Protein AF-R1EGN2-F1 (afdb_monomer_lite)

Structure (mmCIF, N/CA/C/O backbone):
data_AF-R1EGN2-F1
#
_entry.id   AF-R1EGN2-F1
#
loop_
_atom_site.group_PDB
_atom_site.id
_atom_site.type_symbol
_atom_site.label_atom_id
_atom_site.label_alt_id
_atom_site.label_comp_id
_atom_site.label_asym_id
_atom_site.label_entity_id
_atom_site.label_seq_id
_atom_site.pdbx_PDB_ins_code
_atom_site.Cartn_x
_atom_site.Cartn_y
_atom_site.Cartn_z
_atom_site.occupancy
_atom_site.B_iso_or_equiv
_atom_site.auth_seq_id
_atom_site.auth_comp_id
_atom_site.auth_asym_id
_atom_site.auth_atom_id
_atom_site.pdbx_PDB_model_num
ATOM 1 N N . MET A 1 1 ? 0.437 16.072 -39.873 1.00 41.16 1 MET A N 1
ATOM 2 C CA . MET A 1 1 ? -0.118 17.384 -39.465 1.00 41.16 1 MET A CA 1
ATOM 3 C C . MET A 1 1 ? -1.620 17.304 -39.185 1.00 41.16 1 MET A C 1
ATOM 5 O O . MET A 1 1 ? -2.004 17.558 -38.054 1.00 41.16 1 MET A O 1
ATOM 9 N N . PHE A 1 2 ? -2.453 16.853 -40.133 1.00 46.19 2 PHE A N 1
ATOM 10 C CA . PHE A 1 2 ? -3.903 16.683 -39.915 1.00 46.19 2 PHE A CA 1
ATOM 11 C C . PHE A 1 2 ? -4.280 15.684 -38.804 1.00 46.19 2 PHE A C 1
ATOM 13 O O . PHE A 1 2 ? -5.210 15.949 -38.052 1.00 46.19 2 PHE A O 1
ATOM 20 N N . GLY A 1 3 ? -3.528 14.589 -38.634 1.00 40.81 3 GLY A N 1
ATOM 21 C CA . GLY A 1 3 ? -3.790 13.611 -37.564 1.00 40.81 3 GLY A CA 1
ATOM 22 C C . GLY A 1 3 ? -3.642 14.179 -36.146 1.00 40.81 3 GLY A C 1
ATOM 23 O O . GLY A 1 3 ? -4.494 13.939 -35.303 1.00 40.81 3 GLY A O 1
ATOM 24 N N . ALA A 1 4 ? -2.618 15.003 -35.894 1.00 39.97 4 ALA A N 1
ATOM 25 C CA . ALA A 1 4 ? -2.410 15.615 -34.578 1.00 39.97 4 ALA A CA 1
ATOM 26 C C . ALA A 1 4 ? -3.520 16.621 -34.224 1.00 39.97 4 ALA A C 1
ATOM 28 O O . ALA A 1 4 ? -3.998 16.644 -33.095 1.00 39.97 4 ALA A O 1
ATOM 29 N N . LEU A 1 5 ? -3.973 17.411 -35.205 1.00 42.72 5 LEU A N 1
ATOM 30 C CA . LEU A 1 5 ? -5.090 18.343 -35.029 1.00 42.72 5 LEU A CA 1
ATOM 31 C C . LEU A 1 5 ? -6.409 17.603 -34.773 1.00 42.72 5 LEU A C 1
ATOM 33 O O . LEU A 1 5 ? -7.166 18.009 -33.897 1.00 42.72 5 LEU A O 1
ATOM 37 N N . ALA A 1 6 ? -6.659 16.494 -35.477 1.00 46.44 6 ALA A N 1
ATOM 38 C CA . ALA A 1 6 ? -7.834 15.658 -35.239 1.00 46.44 6 ALA A CA 1
ATOM 39 C C . ALA A 1 6 ? -7.840 15.072 -33.818 1.00 46.44 6 ALA A C 1
ATOM 41 O O . ALA A 1 6 ? -8.864 15.133 -33.147 1.00 46.44 6 ALA A O 1
ATOM 42 N N . CYS A 1 7 ? -6.697 14.580 -33.325 1.00 46.28 7 CYS A N 1
ATOM 43 C CA . CYS A 1 7 ? -6.584 14.082 -31.953 1.00 46.28 7 CYS A CA 1
ATOM 44 C C . CYS A 1 7 ? -6.890 15.167 -30.911 1.00 46.28 7 CYS A C 1
ATOM 46 O O . CYS A 1 7 ? -7.639 14.905 -29.976 1.00 46.28 7 CYS A O 1
ATOM 48 N N . ILE A 1 8 ? -6.371 16.389 -31.083 1.00 54.53 8 ILE A N 1
ATOM 49 C CA . ILE A 1 8 ? -6.634 17.506 -30.158 1.00 54.53 8 ILE A CA 1
ATOM 50 C C . ILE A 1 8 ? -8.122 17.880 -30.161 1.00 54.53 8 ILE A C 1
ATOM 52 O O . ILE A 1 8 ? -8.713 18.054 -29.101 1.00 54.53 8 ILE A O 1
ATOM 56 N N . VAL A 1 9 ? -8.752 17.942 -31.338 1.00 57.53 9 VAL A N 1
ATOM 57 C CA . VAL A 1 9 ? -10.191 18.229 -31.454 1.00 57.53 9 VAL A CA 1
ATOM 58 C C . VAL A 1 9 ? -11.038 17.122 -30.821 1.00 57.53 9 VAL A C 1
ATOM 60 O O . VAL A 1 9 ? -12.047 17.419 -30.189 1.00 57.53 9 VAL A O 1
ATOM 63 N N . ILE A 1 10 ? -10.629 15.855 -30.941 1.00 54.25 10 ILE A N 1
ATOM 64 C CA . ILE A 1 10 ? -11.303 14.730 -30.278 1.00 54.25 10 ILE A CA 1
ATOM 65 C C . ILE A 1 10 ? -11.163 14.833 -28.753 1.00 54.25 10 ILE A C 1
ATOM 67 O O . ILE A 1 10 ? -12.139 14.598 -28.048 1.00 54.25 10 ILE A O 1
ATOM 71 N N . VAL A 1 11 ? -9.990 15.209 -28.235 1.00 54.53 11 VAL A N 1
ATOM 72 C CA . VAL A 1 11 ? -9.782 15.409 -26.790 1.00 54.53 11 VAL A CA 1
ATOM 73 C C . VAL A 1 11 ? -10.653 16.552 -26.262 1.00 54.53 11 VAL A C 1
ATOM 75 O O . VAL A 1 11 ? -11.371 16.345 -25.288 1.00 54.53 11 VAL A O 1
ATOM 78 N N . GLU A 1 12 ? -10.665 17.705 -26.938 1.00 60.69 12 GLU A N 1
ATOM 79 C CA . GLU A 1 12 ? -11.536 18.844 -26.601 1.00 60.69 12 GLU A CA 1
ATOM 80 C C . GLU A 1 12 ? -13.020 18.443 -26.640 1.00 60.69 12 GLU A C 1
ATOM 82 O O . GLU A 1 12 ? -13.797 18.792 -25.753 1.00 60.69 12 GLU A O 1
ATOM 87 N N . LEU A 1 13 ? -13.429 17.666 -27.648 1.00 57.88 13 LEU A N 1
ATOM 88 C CA . LEU A 1 13 ? -14.799 17.172 -27.769 1.00 57.88 13 LEU A CA 1
ATOM 89 C C . LEU A 1 13 ? -15.173 16.247 -26.600 1.00 57.88 13 LEU A C 1
ATOM 91 O O . LEU A 1 13 ? -16.232 16.419 -25.997 1.00 57.88 13 LEU A O 1
ATOM 95 N N . CYS A 1 14 ? -14.314 15.281 -26.267 1.00 50.00 14 CYS A N 1
ATOM 96 C CA . CYS A 1 14 ? -14.534 14.341 -25.168 1.00 50.00 14 CYS A CA 1
ATOM 97 C C . CYS A 1 14 ? -14.580 15.045 -23.805 1.00 50.00 14 CYS A C 1
ATOM 99 O O . CYS A 1 14 ? -15.467 14.751 -23.002 1.00 50.00 14 CYS A O 1
ATOM 101 N N . GLU A 1 15 ? -13.661 15.983 -23.556 1.00 67.12 15 GLU A N 1
ATOM 102 C CA . GLU A 1 15 ? -13.634 16.801 -22.338 1.00 67.12 15 GLU A CA 1
ATOM 103 C C . GLU A 1 15 ? -14.941 17.585 -22.190 1.00 67.12 15 GLU A C 1
ATOM 105 O O . GLU A 1 15 ? -15.620 17.449 -21.170 1.00 67.12 15 GLU A O 1
ATOM 110 N N . ARG A 1 16 ? -15.372 18.292 -23.245 1.00 62.66 16 ARG A N 1
ATOM 111 C CA . ARG A 1 16 ? -16.599 19.094 -23.202 1.00 62.66 16 ARG A CA 1
ATOM 112 C C . ARG A 1 16 ? -17.847 18.257 -23.012 1.00 62.66 16 ARG A C 1
ATOM 114 O O . ARG A 1 16 ? -18.757 18.688 -22.304 1.00 62.66 16 ARG A O 1
ATOM 121 N N . ILE A 1 17 ? -17.927 17.083 -23.635 1.00 55.84 17 ILE A N 1
ATOM 122 C CA . ILE A 1 17 ? -19.050 16.164 -23.417 1.00 55.84 17 ILE A CA 1
ATOM 123 C C . ILE A 1 17 ? -19.070 15.716 -21.952 1.00 55.84 17 ILE A C 1
ATOM 125 O O . ILE A 1 17 ? -20.119 15.791 -21.309 1.00 55.84 17 ILE A O 1
ATOM 129 N N . GLY A 1 18 ? -17.923 15.304 -21.404 1.00 51.03 18 GLY A N 1
ATOM 130 C CA . GLY A 1 18 ? -17.804 14.852 -20.018 1.00 51.03 18 GLY A CA 1
ATOM 131 C C . GLY A 1 18 ? -18.163 15.939 -19.003 1.00 51.03 18 GLY A C 1
ATOM 132 O O . GLY A 1 18 ? -19.029 15.725 -18.151 1.00 51.03 18 GLY A O 1
ATOM 133 N N . LEU A 1 19 ? -17.556 17.121 -19.123 1.00 57.81 19 LEU A N 1
ATOM 134 C CA . LEU A 1 19 ? -17.756 18.227 -18.189 1.00 57.81 19 LEU A CA 1
ATOM 135 C C . LEU A 1 19 ? -19.190 18.768 -18.243 1.00 57.81 19 LEU A C 1
ATOM 137 O O . LEU A 1 19 ? -19.812 18.934 -17.196 1.00 57.81 19 LEU A O 1
ATOM 141 N N . ASN A 1 20 ? -19.765 18.969 -19.433 1.00 64.69 20 ASN A N 1
ATOM 142 C CA . ASN A 1 20 ? -21.143 19.463 -19.547 1.00 64.69 20 ASN A CA 1
ATOM 143 C C . ASN A 1 20 ? -22.175 18.436 -19.069 1.00 64.69 20 ASN A C 1
ATOM 145 O O . ASN A 1 20 ? -23.178 18.814 -18.457 1.00 64.69 20 ASN A O 1
ATOM 149 N N . THR A 1 21 ? -21.932 17.142 -19.293 1.00 57.53 21 THR A N 1
ATOM 150 C CA . THR A 1 21 ? -22.788 16.082 -18.742 1.00 57.53 21 THR A CA 1
ATOM 151 C C . THR A 1 21 ? -22.745 16.121 -17.217 1.00 57.53 21 THR A C 1
ATOM 153 O O . THR A 1 21 ? -23.788 16.213 -16.581 1.00 57.53 21 THR A O 1
ATOM 156 N N . LEU A 1 22 ? -21.550 16.167 -16.622 1.00 50.88 22 LEU A N 1
ATOM 157 C CA . LEU A 1 22 ? -21.392 16.210 -15.169 1.00 50.88 22 LEU A CA 1
ATOM 158 C C . LEU A 1 22 ? -22.048 17.458 -14.552 1.00 50.88 22 LEU A C 1
ATOM 160 O O . LEU A 1 22 ? -22.833 17.348 -13.612 1.00 50.88 22 LEU A O 1
ATOM 164 N N . VAL A 1 23 ? -21.777 18.642 -15.106 1.00 66.44 23 VAL A N 1
ATOM 165 C CA . VAL A 1 23 ? -22.330 19.925 -14.641 1.00 66.44 23 VAL A CA 1
ATOM 166 C C . VAL A 1 23 ? -23.860 19.934 -14.736 1.00 66.44 23 VAL A C 1
ATOM 168 O O . VAL A 1 23 ? -24.522 20.397 -13.804 1.00 66.44 23 VAL A O 1
ATOM 171 N N . SER A 1 24 ? -24.434 19.381 -15.811 1.00 56.91 24 SER A N 1
ATOM 172 C CA . SER A 1 24 ? -25.889 19.348 -16.015 1.00 56.91 24 SER A CA 1
ATOM 173 C C . SER A 1 24 ? -26.615 18.330 -15.130 1.00 56.91 24 SER A C 1
ATOM 175 O O . SER A 1 24 ? -27.724 18.610 -14.674 1.00 56.91 24 SER A O 1
ATOM 177 N N . THR A 1 25 ? -26.004 17.183 -14.816 1.00 59.66 25 THR A N 1
ATOM 178 C CA . THR A 1 25 ? -26.656 16.133 -14.013 1.00 59.66 25 THR A CA 1
ATOM 179 C C . THR A 1 25 ? -26.384 16.239 -12.511 1.00 59.66 25 THR A C 1
ATOM 181 O O . THR A 1 25 ? -27.196 15.773 -11.711 1.00 59.66 25 THR A O 1
ATOM 184 N N . MET A 1 26 ? -25.276 16.862 -12.094 1.00 54.59 26 MET A N 1
ATOM 185 C CA . MET A 1 26 ? -24.810 16.874 -10.698 1.00 54.59 26 MET A CA 1
ATOM 186 C C . MET A 1 26 ? -25.844 17.430 -9.713 1.00 54.59 26 MET A C 1
ATOM 188 O O . MET A 1 26 ? -26.051 16.855 -8.648 1.00 54.59 26 MET A O 1
ATOM 192 N N . LYS A 1 27 ? -26.530 18.524 -10.059 1.00 60.81 27 LYS A N 1
ATOM 193 C CA . LYS A 1 27 ? -27.523 19.132 -9.162 1.00 60.81 27 LYS A CA 1
ATOM 194 C C . LYS A 1 27 ? -28.730 18.216 -8.938 1.00 60.81 27 LYS A C 1
ATOM 196 O O . LYS A 1 27 ? -29.158 18.047 -7.801 1.00 60.81 27 LYS A O 1
ATOM 201 N N . SER A 1 28 ? -29.247 17.609 -10.008 1.00 54.91 28 SER A N 1
ATOM 202 C CA . SER A 1 28 ? -30.360 16.654 -9.929 1.00 54.91 28 SER A CA 1
ATOM 203 C C . SER A 1 28 ? -29.968 15.410 -9.130 1.00 54.91 28 SER A C 1
ATOM 205 O O . SER A 1 28 ? -30.743 14.931 -8.304 1.00 54.91 28 SER A O 1
ATOM 207 N N . TRP A 1 29 ? -28.736 14.931 -9.310 1.00 66.94 29 TRP A N 1
ATOM 208 C CA . TRP A 1 29 ? -28.211 13.818 -8.532 1.00 66.94 29 TRP A CA 1
ATOM 209 C C . TRP A 1 29 ? -28.114 14.148 -7.033 1.00 66.94 29 TRP A C 1
ATOM 211 O O . TRP A 1 29 ? -28.594 13.365 -6.218 1.00 66.94 29 TRP A O 1
ATOM 221 N N . LEU A 1 30 ? -27.584 15.320 -6.660 1.00 47.91 30 LEU A N 1
ATOM 222 C CA . LEU A 1 30 ? -27.488 15.759 -5.258 1.00 47.91 30 LEU A CA 1
ATOM 223 C C . LEU A 1 30 ? -28.866 15.874 -4.589 1.00 47.91 30 LEU A C 1
ATOM 225 O O . LEU A 1 30 ? -29.042 15.446 -3.450 1.00 47.91 30 LEU A O 1
ATOM 229 N N . GLN A 1 31 ? -29.866 16.375 -5.314 1.00 58.03 31 GLN A N 1
ATOM 230 C CA . GLN A 1 31 ? -31.244 16.447 -4.823 1.00 58.03 31 GLN A CA 1
ATOM 231 C C . 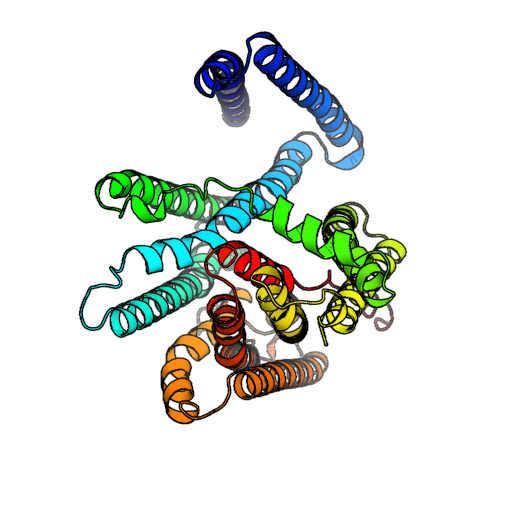GLN A 1 31 ? -31.843 15.058 -4.566 1.00 58.03 31 GLN A C 1
ATOM 233 O O . GLN A 1 31 ? -32.500 14.857 -3.547 1.00 58.03 31 GLN A O 1
ATOM 238 N N . ASN A 1 32 ? -31.557 14.076 -5.428 1.00 58.94 32 ASN A N 1
ATOM 239 C CA . ASN A 1 32 ? -31.974 12.685 -5.216 1.00 58.94 32 ASN A CA 1
ATOM 240 C C . ASN A 1 32 ? -31.298 12.033 -3.997 1.00 58.94 32 ASN A C 1
ATOM 242 O O . ASN A 1 32 ? -31.839 11.082 -3.443 1.00 58.94 32 ASN A O 1
ATOM 246 N N . GLN A 1 33 ? -30.144 12.546 -3.560 1.00 57.06 33 GLN A N 1
ATOM 247 C CA . GLN A 1 33 ? -29.464 12.123 -2.329 1.00 57.06 33 GLN A CA 1
ATOM 248 C C . GLN A 1 33 ? -29.972 12.860 -1.073 1.00 57.06 33 GLN A C 1
ATOM 250 O O . GLN A 1 33 ? -29.406 12.702 0.005 1.00 57.06 33 GLN A O 1
ATOM 255 N N . GLY A 1 34 ? -31.033 13.667 -1.192 1.00 61.12 34 GLY A N 1
ATOM 256 C CA . GLY A 1 34 ? -31.657 14.366 -0.067 1.00 61.12 34 GLY A CA 1
ATOM 257 C C . GLY A 1 34 ? -31.062 15.740 0.258 1.00 61.12 34 GLY A C 1
ATOM 258 O O . GLY A 1 34 ? -31.410 16.312 1.290 1.00 61.12 34 GLY A O 1
ATOM 259 N N . PHE A 1 35 ? -30.194 16.299 -0.596 1.00 60.41 35 PHE A N 1
ATOM 260 C CA . PHE A 1 35 ? -29.680 17.661 -0.409 1.00 60.41 35 PHE A CA 1
ATOM 261 C C . PHE A 1 35 ? -30.748 18.711 -0.730 1.00 60.41 35 PHE A C 1
ATOM 263 O O . PHE A 1 35 ? -31.523 18.575 -1.681 1.00 60.41 35 PHE A O 1
ATOM 270 N N . SER A 1 36 ? -30.743 19.821 0.017 1.00 65.94 36 SER A N 1
ATOM 271 C CA . SER A 1 36 ? -31.604 20.960 -0.298 1.00 65.94 36 SER A CA 1
ATOM 272 C C . SER A 1 36 ? -31.203 21.599 -1.637 1.00 65.94 36 SER A C 1
ATOM 274 O O . SER A 1 36 ? -30.075 21.457 -2.125 1.00 65.94 36 SER A O 1
ATOM 276 N N . ASN A 1 37 ? -32.126 22.336 -2.262 1.00 62.56 37 ASN A N 1
ATOM 277 C CA . ASN A 1 37 ? -31.841 23.043 -3.517 1.00 62.56 37 ASN A CA 1
ATOM 278 C C . ASN A 1 37 ? -30.737 24.108 -3.336 1.00 62.56 37 ASN A C 1
ATOM 280 O O . ASN A 1 37 ? -29.922 24.310 -4.240 1.00 62.56 37 ASN A O 1
ATOM 284 N N . ALA A 1 38 ? -30.678 24.742 -2.161 1.00 59.38 38 ALA A N 1
ATOM 285 C CA . ALA A 1 38 ? -29.635 25.703 -1.816 1.00 59.38 38 ALA A CA 1
ATOM 286 C C . ALA A 1 38 ? -28.261 25.018 -1.714 1.00 59.38 38 ALA A C 1
ATOM 288 O O . ALA A 1 38 ? -27.330 25.434 -2.398 1.00 59.38 38 ALA A O 1
ATOM 289 N N . ASP A 1 39 ? -28.158 23.910 -0.973 1.00 55.28 39 ASP A N 1
ATOM 290 C CA . ASP A 1 39 ? -26.891 23.183 -0.788 1.00 55.28 39 ASP A CA 1
ATOM 291 C C . ASP A 1 39 ? -26.378 22.585 -2.101 1.00 55.28 39 ASP A C 1
ATOM 293 O O . ASP A 1 39 ? -25.201 22.715 -2.436 1.00 55.28 39 ASP A O 1
ATOM 297 N N . SER A 1 40 ? -27.276 22.004 -2.903 1.00 53.16 40 SER A N 1
ATOM 298 C CA . SER A 1 40 ? -26.934 21.447 -4.220 1.00 53.16 40 SER A CA 1
ATOM 299 C C . SER A 1 40 ? -26.413 22.520 -5.182 1.00 53.16 40 SER A C 1
ATOM 301 O O . SER A 1 40 ? -25.532 22.259 -6.000 1.00 53.16 40 SER A O 1
ATOM 303 N N . SER A 1 41 ? -26.948 23.743 -5.082 1.00 64.88 41 SER A N 1
ATOM 304 C CA . SER A 1 41 ? -26.482 24.885 -5.878 1.00 64.88 41 SER A CA 1
ATOM 305 C C . SER A 1 41 ? -25.116 25.380 -5.402 1.00 64.88 41 SER A C 1
ATOM 307 O O . SER A 1 41 ? -24.257 25.658 -6.234 1.00 64.88 41 SER A O 1
ATOM 309 N N . SER A 1 42 ? -24.885 25.425 -4.089 1.00 63.00 42 SER A N 1
ATOM 310 C CA . SER A 1 42 ? -23.591 25.793 -3.504 1.00 63.00 42 SER A CA 1
ATOM 311 C C . SER A 1 42 ? -22.487 24.811 -3.898 1.00 63.00 42 SER A C 1
ATOM 313 O O . SER A 1 42 ? -21.423 25.234 -4.342 1.00 63.00 42 SER A O 1
ATOM 315 N N . VAL A 1 43 ? -22.742 23.498 -3.826 1.00 55.03 43 VAL A N 1
ATOM 316 C CA . VAL A 1 43 ? -21.785 22.463 -4.265 1.00 55.03 43 VAL A CA 1
ATOM 317 C C . VAL A 1 43 ? -21.473 22.603 -5.756 1.00 55.03 43 VAL A C 1
ATOM 319 O O . VAL A 1 43 ? -20.310 22.550 -6.151 1.00 55.03 43 VAL A O 1
ATOM 322 N N . HIS A 1 44 ? -22.491 22.859 -6.581 1.00 59.28 44 HIS A N 1
ATOM 323 C CA . HIS A 1 44 ? -22.303 23.099 -8.010 1.00 59.28 44 HIS A CA 1
ATOM 324 C C . HIS A 1 44 ? -21.455 24.347 -8.300 1.00 59.28 44 HIS A C 1
ATOM 326 O O . HIS A 1 44 ? -20.580 24.316 -9.168 1.00 59.28 44 HIS A O 1
ATOM 332 N N . GLN A 1 45 ? -21.673 25.436 -7.560 1.00 66.50 45 GLN A N 1
ATOM 333 C CA . GLN A 1 45 ? -20.888 26.665 -7.691 1.00 66.50 45 GLN A CA 1
ATOM 334 C C . GLN A 1 45 ? -19.443 26.482 -7.223 1.00 66.50 45 GLN A C 1
ATOM 336 O O . GLN A 1 45 ? -18.534 26.959 -7.896 1.00 66.50 45 GLN A O 1
ATOM 341 N N . ILE A 1 46 ? -19.215 25.757 -6.124 1.00 66.88 46 ILE A N 1
ATOM 342 C CA . ILE A 1 46 ? -17.867 25.436 -5.634 1.00 66.88 46 ILE A CA 1
ATOM 343 C C . ILE A 1 46 ? -17.119 24.578 -6.653 1.00 66.88 46 ILE A C 1
ATOM 345 O O . ILE A 1 46 ? -15.971 24.881 -6.967 1.00 66.88 46 ILE A O 1
ATOM 349 N N . PHE A 1 47 ? -17.767 23.545 -7.202 1.00 62.59 47 PHE A N 1
ATOM 350 C CA . PHE A 1 47 ? -17.187 22.713 -8.256 1.00 62.59 47 PHE A CA 1
ATOM 351 C C . PHE A 1 47 ? -16.781 23.564 -9.464 1.00 62.59 47 PHE A C 1
ATOM 353 O O . PHE A 1 47 ? -15.634 23.520 -9.893 1.00 62.59 47 PHE A O 1
ATOM 360 N N . THR A 1 48 ? -17.693 24.409 -9.945 1.00 69.50 48 THR A N 1
ATOM 361 C CA . THR A 1 48 ? -17.452 25.294 -11.092 1.00 69.50 48 THR A CA 1
ATOM 362 C C . THR A 1 48 ? -16.304 26.272 -10.824 1.00 69.50 48 THR A C 1
ATOM 364 O O . THR A 1 48 ? -15.404 26.418 -11.652 1.00 69.50 48 THR A O 1
ATOM 367 N N . LEU A 1 49 ? -16.292 26.909 -9.649 1.00 69.25 49 LEU A N 1
ATOM 368 C CA . LEU A 1 49 ? -15.230 27.821 -9.229 1.00 69.25 49 LEU A CA 1
ATOM 369 C C . LEU A 1 49 ? -13.874 27.109 -9.174 1.00 69.25 49 LEU A C 1
ATOM 371 O O . LEU A 1 49 ? -12.883 27.643 -9.671 1.00 69.25 49 LEU A O 1
ATOM 375 N N . LEU A 1 50 ? -13.827 25.907 -8.598 1.00 57.34 50 LEU A N 1
ATOM 376 C CA . LEU A 1 50 ? -12.607 25.114 -8.487 1.00 57.34 50 LEU A CA 1
ATOM 377 C C . LEU A 1 50 ? -12.092 24.688 -9.867 1.00 57.34 50 LEU A C 1
ATOM 379 O O . LEU A 1 50 ? -10.916 24.899 -10.153 1.00 57.34 50 LEU A O 1
ATOM 383 N N . SER A 1 51 ? -12.965 24.181 -10.744 1.00 61.34 51 SER A N 1
ATOM 384 C CA . SER A 1 51 ? -12.616 23.784 -12.114 1.00 61.34 51 SER A CA 1
ATOM 385 C C . SER A 1 51 ? -11.985 24.937 -12.898 1.00 61.34 51 SER A C 1
ATOM 387 O O . SER A 1 51 ? -10.885 24.782 -13.427 1.00 61.34 51 SER A O 1
ATOM 389 N N . PHE A 1 52 ? -12.611 26.119 -12.908 1.00 74.12 52 PHE A N 1
ATOM 390 C CA . PHE A 1 52 ? -12.062 27.279 -13.621 1.00 74.12 52 PHE A CA 1
ATOM 391 C C . PHE A 1 52 ? -10.825 27.889 -12.945 1.00 74.12 52 PHE A C 1
ATOM 393 O O . PHE A 1 52 ? -9.925 28.366 -13.637 1.00 74.12 52 PHE A O 1
ATOM 400 N N . SER A 1 53 ? -10.716 27.828 -11.615 1.00 61.34 53 SER A N 1
ATOM 401 C CA . SER A 1 53 ? -9.492 28.253 -10.916 1.00 61.34 53 SER A CA 1
ATOM 402 C C . SER A 1 53 ? -8.309 27.341 -11.258 1.00 61.34 53 SER A C 1
ATOM 404 O O . SER A 1 53 ? -7.186 27.809 -11.453 1.00 61.34 53 SER A O 1
ATOM 406 N N . CYS A 1 54 ? -8.555 26.036 -11.403 1.00 58.00 54 CYS A N 1
ATOM 407 C CA . CYS A 1 54 ? -7.546 25.078 -11.839 1.00 58.00 54 CYS A CA 1
ATOM 408 C C . CYS A 1 54 ? -7.077 25.336 -13.281 1.00 58.00 54 CYS A C 1
ATOM 410 O O . CYS A 1 54 ? -5.896 25.130 -13.556 1.00 58.00 54 CYS A O 1
ATOM 412 N N . CYS A 1 55 ? -7.928 25.857 -14.176 1.00 70.19 55 CYS A N 1
ATOM 413 C CA . CYS A 1 55 ? -7.509 26.263 -15.525 1.00 70.19 55 CYS A CA 1
ATOM 414 C C . CYS A 1 55 ? -6.433 27.361 -15.490 1.00 70.19 55 CYS A C 1
ATOM 416 O O . CYS A 1 55 ? -5.470 27.300 -16.255 1.00 70.19 55 CYS A O 1
ATOM 418 N N . PHE A 1 56 ? -6.554 28.333 -14.578 1.00 65.00 56 PHE A N 1
ATOM 419 C CA . PHE A 1 56 ? -5.557 29.396 -14.411 1.00 65.00 56 PHE A CA 1
ATOM 420 C C . PHE A 1 56 ? -4.199 28.837 -13.960 1.00 65.00 56 PHE A C 1
ATOM 422 O O . PHE A 1 56 ? -3.160 29.174 -14.530 1.00 65.00 56 PHE A O 1
ATOM 429 N N . LEU A 1 57 ? -4.205 27.921 -12.985 1.00 58.44 57 LEU A N 1
ATOM 430 C CA . LEU A 1 57 ? -2.995 27.226 -12.532 1.00 58.44 57 LEU A CA 1
ATOM 431 C C . LEU A 1 57 ? -2.381 26.355 -13.639 1.00 58.44 57 LEU A C 1
ATOM 433 O O . LEU A 1 57 ? -1.162 26.362 -13.814 1.00 58.44 57 LEU A O 1
ATOM 437 N N . GLY A 1 58 ? -3.211 25.642 -14.406 1.00 53.00 58 GLY A N 1
ATOM 438 C CA . GLY A 1 58 ? -2.779 24.836 -15.550 1.00 53.00 58 GLY A CA 1
ATOM 439 C C . GLY A 1 58 ? -2.092 25.677 -16.628 1.00 53.00 58 GLY A C 1
ATOM 440 O O . GLY A 1 58 ? -1.002 25.323 -17.078 1.00 53.00 58 GLY A O 1
ATOM 441 N N . GLY A 1 59 ? -2.666 26.836 -16.969 1.00 59.69 59 GLY A N 1
ATOM 442 C CA . GLY A 1 59 ? -2.067 27.798 -17.899 1.00 59.69 59 GLY A CA 1
ATOM 443 C C . GLY A 1 59 ? -0.736 28.362 -17.393 1.00 59.69 59 GLY A C 1
ATOM 444 O O . GLY A 1 59 ? 0.265 28.326 -18.107 1.00 59.69 59 GLY A O 1
ATOM 445 N N . TRP A 1 60 ? -0.679 28.791 -16.129 1.00 67.38 60 TRP A N 1
ATOM 446 C CA . TRP A 1 60 ? 0.548 29.319 -15.524 1.00 67.38 60 TRP A CA 1
ATOM 447 C C . TRP A 1 60 ? 1.691 28.288 -15.497 1.00 67.38 60 TRP A C 1
ATOM 449 O O . TRP A 1 60 ? 2.839 28.608 -15.818 1.00 67.38 60 TRP A O 1
ATOM 459 N N . LEU A 1 61 ? 1.393 27.025 -15.174 1.00 50.22 61 LEU A N 1
ATOM 460 C CA . LEU A 1 61 ? 2.372 25.930 -15.201 1.00 50.22 61 LEU A CA 1
ATOM 461 C C . LEU A 1 61 ? 2.814 25.566 -16.631 1.00 50.22 61 LEU A C 1
ATOM 463 O O . LEU A 1 61 ? 3.965 25.159 -16.835 1.00 50.22 61 LEU A O 1
ATOM 467 N N . ALA A 1 62 ? 1.928 25.727 -17.622 1.00 58.78 62 ALA A N 1
ATOM 468 C CA . ALA A 1 62 ? 2.231 25.527 -19.039 1.00 58.78 62 ALA A CA 1
ATOM 469 C C . ALA A 1 62 ? 3.232 26.536 -19.585 1.00 58.78 62 ALA A C 1
ATOM 471 O O . ALA A 1 62 ? 4.107 26.155 -20.365 1.00 58.78 62 ALA A O 1
ATOM 472 N N . GLU A 1 63 ? 3.142 27.783 -19.138 1.00 58.81 63 GLU A N 1
ATOM 473 C CA . GLU A 1 63 ? 4.013 28.859 -19.601 1.00 58.81 63 GLU A CA 1
ATOM 474 C C . GLU A 1 63 ? 5.352 28.918 -18.857 1.00 58.81 63 GLU A C 1
ATOM 476 O O . GLU A 1 63 ? 6.373 29.223 -19.467 1.00 58.81 63 GLU A O 1
ATOM 481 N N . THR A 1 64 ? 5.383 28.596 -17.559 1.00 56.12 64 THR A N 1
ATOM 482 C CA . THR A 1 64 ? 6.567 28.851 -16.716 1.00 56.12 64 THR A CA 1
ATOM 483 C C . THR A 1 64 ? 7.575 27.706 -16.623 1.00 56.12 64 THR A C 1
ATOM 485 O O . THR A 1 64 ? 8.760 27.976 -16.425 1.00 56.12 64 THR A O 1
ATOM 488 N N . LYS A 1 65 ? 7.148 26.433 -16.709 1.00 51.41 65 LYS A N 1
ATOM 489 C CA . LYS A 1 65 ? 8.034 25.293 -16.382 1.00 51.41 65 LYS A CA 1
ATOM 490 C C . LYS A 1 65 ? 8.040 24.124 -17.360 1.00 51.41 65 LYS A C 1
ATOM 492 O O . LYS A 1 65 ? 9.108 23.563 -17.591 1.00 51.41 65 LYS A O 1
ATOM 497 N N . PHE A 1 66 ? 6.888 23.702 -17.877 1.00 48.44 66 PHE A N 1
ATOM 498 C CA . PHE A 1 66 ? 6.784 22.373 -18.501 1.00 48.44 66 PHE A CA 1
ATOM 499 C C . PHE A 1 66 ? 6.515 22.412 -20.015 1.00 48.44 66 PHE A C 1
ATOM 501 O O . PHE A 1 66 ? 6.885 21.470 -20.716 1.00 48.44 66 PHE A O 1
ATOM 508 N N . GLY A 1 67 ? 5.980 23.518 -20.547 1.00 51.88 67 GLY A N 1
ATOM 509 C CA . GLY A 1 67 ? 5.564 23.636 -21.946 1.00 51.88 67 GLY A CA 1
ATOM 510 C C . GLY A 1 67 ? 4.210 22.963 -22.211 1.00 51.88 67 GLY A C 1
ATOM 511 O O . GLY A 1 67 ? 3.887 21.936 -21.619 1.00 51.88 67 GLY A O 1
ATOM 512 N N . ARG A 1 68 ? 3.421 23.526 -23.138 1.00 55.00 68 ARG A N 1
ATOM 513 C CA . ARG A 1 68 ? 1.983 23.224 -23.343 1.00 55.00 68 ARG A CA 1
ATOM 514 C C . ARG A 1 68 ? 1.632 21.725 -23.397 1.00 55.00 68 ARG A C 1
ATOM 516 O O . ARG A 1 68 ? 0.743 21.293 -22.681 1.00 55.00 68 ARG A O 1
ATOM 523 N N . TYR A 1 69 ? 2.378 20.916 -24.155 1.00 49.31 69 TYR A N 1
ATOM 524 C CA . TYR A 1 69 ? 2.123 19.469 -24.286 1.00 49.31 69 TYR A CA 1
ATOM 525 C C . TYR A 1 69 ? 2.481 18.650 -23.030 1.00 49.31 69 TYR A C 1
ATOM 527 O O . TYR A 1 69 ? 1.789 17.697 -22.682 1.00 49.31 69 TYR A O 1
ATOM 535 N N . LYS A 1 70 ? 3.562 19.004 -22.320 1.00 48.75 70 LYS A N 1
ATOM 536 C CA . LYS A 1 70 ? 4.016 18.239 -21.142 1.00 48.75 70 LYS A CA 1
ATOM 537 C C . LYS A 1 70 ? 3.248 18.613 -19.873 1.00 48.75 70 LYS A C 1
ATOM 539 O O . LYS A 1 70 ? 3.199 17.806 -18.946 1.00 48.75 70 LYS A O 1
ATOM 544 N N . THR A 1 71 ? 2.648 19.804 -19.830 1.00 49.56 71 THR A N 1
ATOM 545 C CA . THR A 1 71 ? 1.766 20.239 -18.735 1.00 49.56 71 THR A CA 1
ATOM 546 C C . THR A 1 71 ? 0.428 19.514 -18.729 1.00 49.56 71 THR A C 1
ATOM 548 O O . THR A 1 71 ? -0.166 19.359 -17.669 1.00 49.56 71 THR A O 1
ATOM 551 N N . GLU A 1 72 ? -0.032 19.021 -19.875 1.00 49.72 72 GLU A N 1
ATOM 552 C CA . GLU A 1 72 ? -1.257 18.224 -19.932 1.00 49.72 72 GLU A CA 1
ATOM 553 C C . GLU A 1 72 ? -0.998 16.751 -19.604 1.00 49.72 72 GLU A C 1
ATOM 555 O O . GLU A 1 72 ? -1.801 16.140 -18.912 1.00 49.72 72 GLU A O 1
ATOM 560 N N . SER A 1 73 ? 0.134 16.166 -20.011 1.00 60.34 73 SER A N 1
ATOM 561 C CA . SER A 1 73 ? 0.352 14.724 -19.826 1.00 60.34 73 SER A CA 1
ATOM 562 C C . SER A 1 73 ? 0.938 14.344 -18.462 1.00 60.34 73 SER A C 1
ATOM 564 O O . SER A 1 73 ? 0.455 13.406 -17.830 1.00 60.34 73 SER A O 1
ATOM 566 N N . VAL A 1 74 ? 1.956 15.058 -17.964 1.00 57.34 74 VAL A N 1
ATOM 567 C CA . VAL A 1 74 ? 2.661 14.662 -16.730 1.00 57.34 74 VAL A CA 1
ATOM 568 C C . VAL A 1 74 ? 1.878 15.045 -15.467 1.00 57.34 74 VAL A C 1
ATOM 570 O O . VAL A 1 74 ? 1.677 14.169 -14.628 1.00 57.34 74 VAL A O 1
ATOM 573 N N . PRO A 1 75 ? 1.378 16.284 -15.300 1.00 61.81 75 PRO A N 1
ATOM 574 C CA . PRO A 1 75 ? 0.504 16.638 -14.183 1.00 61.81 75 PRO A CA 1
ATOM 575 C C . PRO A 1 75 ? -0.788 15.820 -14.127 1.00 61.81 75 PRO A C 1
ATOM 577 O O . PRO A 1 75 ? -1.173 15.412 -13.036 1.00 61.81 75 PRO A O 1
ATOM 580 N N . LEU A 1 76 ? -1.431 15.526 -15.264 1.00 65.69 76 LEU A N 1
ATOM 581 C CA . LEU A 1 76 ? -2.641 14.695 -15.300 1.00 65.69 76 LEU A CA 1
ATOM 582 C C . LEU A 1 76 ? -2.338 13.235 -14.954 1.00 65.69 76 LEU A C 1
ATOM 584 O O . LEU A 1 76 ? -3.090 12.622 -14.203 1.00 65.69 76 LEU A O 1
ATOM 588 N N . PHE A 1 77 ? -1.221 12.687 -15.441 1.00 65.38 77 PHE A N 1
ATOM 589 C CA . PHE A 1 77 ? -0.747 11.364 -15.035 1.00 65.38 77 PHE A CA 1
ATOM 590 C C . PHE A 1 77 ? -0.461 11.311 -13.530 1.00 65.38 77 PHE A C 1
ATOM 592 O O . PHE A 1 77 ? -0.934 10.409 -12.841 1.00 65.38 77 PHE A O 1
ATOM 599 N N . LEU A 1 78 ? 0.264 12.302 -13.001 1.00 62.62 78 LEU A N 1
ATOM 600 C CA . LEU A 1 78 ? 0.557 12.398 -11.573 1.00 62.62 78 LEU A CA 1
ATOM 601 C C . LEU A 1 78 ? -0.724 12.563 -10.754 1.00 62.62 78 LEU A C 1
ATOM 603 O O . LEU A 1 78 ? -0.874 11.883 -9.750 1.00 62.62 78 LEU A O 1
ATOM 607 N N . PHE A 1 79 ? -1.674 13.390 -11.186 1.00 70.12 79 PHE A N 1
ATOM 608 C CA . PHE A 1 79 ? -2.975 13.522 -10.534 1.00 70.12 79 PHE A CA 1
ATOM 609 C C . PHE A 1 79 ? -3.764 12.206 -10.577 1.00 70.12 79 PHE A C 1
ATOM 611 O O . PHE A 1 79 ? -4.251 11.741 -9.550 1.00 70.12 79 PHE A O 1
ATOM 618 N N . GLY A 1 80 ? -3.845 11.556 -11.738 1.00 71.00 80 GLY A N 1
ATOM 619 C CA . GLY A 1 80 ? -4.538 10.282 -11.902 1.00 71.00 80 GLY A CA 1
ATOM 620 C C . GLY A 1 80 ? -3.966 9.188 -11.001 1.00 71.00 80 GLY A C 1
ATOM 621 O O . GLY A 1 80 ? -4.714 8.522 -10.290 1.00 71.00 80 GLY A O 1
ATOM 622 N N . VAL A 1 81 ? -2.643 9.030 -10.963 1.00 65.69 81 VAL A N 1
ATOM 623 C CA . VAL A 1 81 ? -1.992 8.006 -10.133 1.00 65.69 81 VAL A CA 1
ATOM 624 C C . VAL A 1 81 ? -2.012 8.376 -8.644 1.00 65.69 81 VAL A C 1
ATOM 626 O O . VAL A 1 81 ? -2.363 7.542 -7.812 1.00 65.69 81 VAL A O 1
ATOM 629 N N . LEU A 1 82 ? -1.665 9.615 -8.283 1.00 64.69 82 LEU A N 1
ATOM 630 C CA . LEU A 1 82 ? -1.523 10.026 -6.879 1.00 64.69 82 LEU A CA 1
ATOM 631 C C . LEU A 1 82 ? -2.858 10.308 -6.187 1.00 64.69 82 LEU A C 1
ATOM 633 O O . LEU A 1 82 ? -2.921 10.216 -4.966 1.00 64.69 82 LEU A O 1
ATOM 637 N N . VAL A 1 83 ? -3.909 10.656 -6.935 1.00 71.50 83 VAL A N 1
ATOM 638 C CA . VAL A 1 83 ? -5.230 10.972 -6.375 1.00 71.50 83 VAL A CA 1
ATOM 639 C C . VAL A 1 83 ? -6.229 9.877 -6.714 1.00 71.50 83 VAL A C 1
ATOM 641 O O . VAL A 1 83 ? -6.731 9.226 -5.806 1.00 71.50 83 VAL A O 1
ATOM 644 N N . LEU A 1 84 ? -6.506 9.614 -7.994 1.00 71.81 84 LEU A N 1
ATOM 645 C CA . LEU A 1 84 ? -7.595 8.698 -8.367 1.00 71.81 84 LEU A CA 1
ATOM 646 C C . LEU A 1 84 ? -7.269 7.236 -8.033 1.00 71.81 84 LEU A C 1
ATOM 648 O O . LEU A 1 84 ? -8.077 6.557 -7.400 1.00 71.81 84 LEU A O 1
ATOM 652 N N . VAL A 1 85 ? -6.076 6.754 -8.399 1.00 69.06 85 VAL A N 1
ATOM 653 C CA . VAL A 1 85 ? -5.657 5.376 -8.084 1.00 69.06 85 VAL A CA 1
ATOM 654 C C . VAL A 1 85 ? -5.431 5.208 -6.579 1.00 69.06 85 VAL A C 1
ATOM 656 O O . VAL A 1 85 ? -5.857 4.202 -6.009 1.00 69.06 85 VAL A O 1
ATOM 659 N N . ALA A 1 86 ? -4.822 6.187 -5.906 1.00 67.69 86 ALA A N 1
ATOM 660 C CA . ALA A 1 86 ? -4.624 6.143 -4.456 1.00 67.69 86 ALA A CA 1
ATOM 661 C C . ALA A 1 86 ? -5.956 6.112 -3.682 1.00 67.69 86 ALA A C 1
ATOM 663 O O . ALA A 1 86 ? -6.129 5.268 -2.806 1.00 67.69 86 ALA A O 1
ATOM 664 N N . LEU A 1 87 ? -6.925 6.964 -4.038 1.00 70.06 87 LEU A N 1
ATOM 665 C CA . LEU A 1 87 ? -8.256 6.964 -3.421 1.00 70.06 87 LEU A CA 1
ATOM 666 C C . LEU A 1 87 ? -9.021 5.671 -3.719 1.00 70.06 87 LEU A C 1
ATOM 668 O O . LEU A 1 87 ? -9.598 5.083 -2.808 1.00 70.06 87 LEU A O 1
ATOM 672 N N . GLY A 1 88 ? -8.993 5.193 -4.967 1.00 67.62 88 GLY A N 1
ATOM 673 C CA . GLY A 1 88 ? -9.652 3.942 -5.348 1.00 67.62 88 GLY A CA 1
ATOM 674 C C . GLY A 1 88 ? -9.081 2.739 -4.595 1.00 67.62 88 GLY A C 1
ATOM 675 O O . GLY A 1 88 ? -9.819 1.958 -3.997 1.00 67.62 88 GLY A O 1
ATOM 676 N N . THR A 1 89 ? -7.754 2.614 -4.549 1.00 65.19 89 THR A N 1
ATOM 677 C CA . THR A 1 89 ? -7.090 1.529 -3.811 1.00 65.19 89 THR A CA 1
ATOM 678 C C . THR A 1 89 ? -7.284 1.648 -2.298 1.00 65.19 89 THR A C 1
ATOM 680 O O . THR A 1 89 ? -7.550 0.634 -1.654 1.00 65.19 89 THR A O 1
ATOM 683 N N . GLY A 1 90 ? -7.215 2.858 -1.737 1.00 62.22 90 GLY A N 1
ATOM 684 C CA . GLY A 1 90 ? -7.463 3.130 -0.319 1.00 62.22 90 GLY A CA 1
ATOM 685 C C . GLY A 1 90 ? -8.908 2.872 0.114 1.00 62.22 90 GLY A C 1
ATOM 686 O O . GLY A 1 90 ? -9.134 2.453 1.244 1.00 62.22 90 GLY A O 1
ATOM 687 N N . GLY A 1 91 ? -9.880 3.056 -0.784 1.00 64.50 91 GLY A N 1
ATOM 688 C CA . GLY A 1 91 ? -11.287 2.735 -0.537 1.00 64.50 91 GLY A CA 1
ATOM 689 C C . GLY A 1 91 ? -11.606 1.243 -0.660 1.00 64.50 91 GLY A C 1
ATOM 690 O O . GLY A 1 91 ? -12.384 0.717 0.130 1.00 64.50 91 GLY A O 1
ATOM 691 N N . ILE A 1 92 ? -11.002 0.533 -1.619 1.00 68.31 92 ILE A N 1
ATOM 692 C CA . ILE A 1 92 ? -11.314 -0.885 -1.875 1.00 68.31 92 ILE A CA 1
ATOM 693 C C . ILE A 1 92 ? -10.600 -1.813 -0.882 1.00 68.31 92 ILE A C 1
ATOM 695 O O . ILE A 1 92 ? -11.232 -2.703 -0.310 1.00 68.31 92 ILE A O 1
ATOM 699 N N . LYS A 1 93 ? -9.294 -1.615 -0.649 1.00 65.62 93 LYS A N 1
ATOM 700 C CA . LYS A 1 93 ? -8.452 -2.545 0.130 1.00 65.62 93 LYS A CA 1
ATOM 701 C C . LYS A 1 93 ? -8.967 -2.875 1.543 1.00 65.62 93 LYS A C 1
ATOM 703 O O . LYS A 1 93 ? -8.995 -4.062 1.859 1.00 65.62 93 LYS A O 1
ATOM 708 N N . PRO A 1 94 ? -9.382 -1.911 2.391 1.00 64.38 94 PRO A N 1
ATOM 709 C CA . PRO A 1 94 ? -9.841 -2.229 3.746 1.00 64.38 94 PRO A CA 1
ATOM 710 C C . P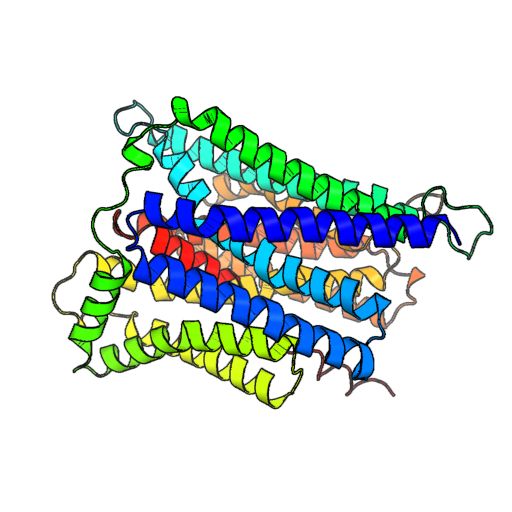RO A 1 94 ? -11.237 -2.866 3.786 1.00 64.38 94 PRO A C 1
ATOM 712 O O . PRO A 1 94 ? -11.611 -3.411 4.819 1.00 64.38 94 PRO A O 1
ATOM 715 N N . ASN A 1 95 ? -12.009 -2.797 2.695 1.00 70.69 95 ASN A N 1
ATOM 716 C CA . ASN A 1 95 ? -13.414 -3.206 2.676 1.00 70.69 95 ASN A CA 1
ATOM 717 C C . ASN A 1 95 ? -13.648 -4.531 1.941 1.00 70.69 95 ASN A C 1
ATOM 719 O O . ASN A 1 95 ? -14.532 -5.283 2.336 1.00 70.69 95 ASN A O 1
ATOM 723 N N . ILE A 1 96 ? -12.855 -4.856 0.914 1.00 72.88 96 ILE A N 1
ATOM 724 C CA . ILE A 1 96 ? -13.082 -6.056 0.093 1.00 72.88 96 ILE A CA 1
ATOM 725 C C . ILE A 1 96 ? -12.881 -7.362 0.875 1.00 72.88 96 ILE A C 1
ATOM 727 O O . ILE A 1 96 ? -13.667 -8.295 0.718 1.00 72.88 96 ILE A O 1
ATOM 731 N N . SER A 1 97 ? -11.864 -7.427 1.742 1.00 69.75 97 SER A N 1
ATOM 732 C CA . SER A 1 97 ? -11.552 -8.644 2.500 1.00 69.75 97 SER A CA 1
ATOM 733 C C . SER A 1 97 ? -12.586 -8.924 3.600 1.00 69.75 97 SER A C 1
ATOM 735 O O . SER A 1 97 ? -13.076 -10.052 3.645 1.00 69.75 97 SER A O 1
ATOM 737 N N . PRO A 1 98 ? -12.988 -7.940 4.440 1.00 68.25 98 PRO A N 1
ATOM 738 C CA . PRO A 1 98 ? -14.105 -8.126 5.367 1.00 68.25 98 PRO A CA 1
ATOM 739 C C . PRO A 1 98 ? -15.417 -8.440 4.644 1.00 68.25 98 PRO A C 1
ATOM 741 O O . PRO A 1 98 ? -16.068 -9.418 4.989 1.00 68.25 98 PRO A O 1
ATOM 744 N N . PHE A 1 99 ? -15.747 -7.700 3.578 1.00 74.19 99 PHE A N 1
ATOM 745 C CA . PHE A 1 99 ? -16.975 -7.921 2.811 1.00 74.19 99 PHE A CA 1
ATOM 746 C C . PHE A 1 99 ? -17.073 -9.346 2.254 1.00 74.19 99 PHE A C 1
ATOM 748 O O . PHE A 1 99 ? -18.133 -9.965 2.333 1.00 74.19 99 PHE A O 1
ATOM 755 N N . GLY A 1 100 ? -15.972 -9.881 1.716 1.00 73.38 100 GLY A N 1
ATOM 756 C CA . GLY A 1 100 ? -15.912 -11.259 1.230 1.00 73.38 100 GLY A CA 1
ATOM 757 C C . GLY A 1 100 ? -16.062 -12.296 2.346 1.00 73.38 100 GLY A C 1
ATOM 758 O O . GLY A 1 100 ? -16.783 -13.277 2.171 1.00 73.38 100 GLY A O 1
ATOM 759 N N . ALA A 1 101 ? -15.448 -12.061 3.509 1.00 69.12 101 ALA A N 1
ATOM 760 C CA . ALA A 1 101 ? -15.591 -12.936 4.673 1.00 69.12 101 ALA A CA 1
ATOM 761 C C . ALA A 1 101 ? -17.022 -12.928 5.246 1.00 69.12 101 ALA A C 1
ATOM 763 O O . ALA A 1 101 ? -17.509 -13.971 5.683 1.00 69.12 101 ALA A O 1
ATOM 764 N N . ASP A 1 102 ? -17.708 -11.784 5.190 1.00 74.81 102 ASP A N 1
ATOM 765 C CA . ASP A 1 102 ? -19.082 -11.609 5.676 1.00 74.81 102 ASP A CA 1
ATOM 766 C C . ASP A 1 102 ? -20.136 -12.299 4.788 1.00 74.81 102 ASP A C 1
ATOM 768 O O . ASP A 1 102 ? -21.285 -12.458 5.204 1.00 74.81 102 ASP A O 1
ATOM 772 N N . GLN A 1 103 ? -19.763 -12.758 3.585 1.00 77.88 103 GLN A N 1
ATOM 773 C CA . GLN A 1 103 ? -20.653 -13.566 2.739 1.00 77.88 103 GLN A CA 1
ATOM 774 C C . GLN A 1 103 ? -20.857 -14.987 3.284 1.00 77.88 103 GLN A C 1
ATOM 776 O O . GLN A 1 103 ? -21.802 -15.669 2.889 1.00 77.88 103 GLN A O 1
ATOM 781 N N . ILE A 1 104 ? -19.978 -15.451 4.176 1.00 78.62 104 ILE A N 1
ATOM 782 C CA . ILE A 1 104 ? -20.042 -16.793 4.759 1.00 78.62 104 ILE A CA 1
ATOM 783 C C . ILE A 1 104 ? -20.924 -16.741 6.002 1.00 78.62 104 ILE A C 1
ATOM 785 O O . ILE A 1 104 ? -20.588 -16.081 6.986 1.00 78.62 104 ILE A O 1
ATOM 789 N N . ASP A 1 105 ? -22.047 -17.462 5.971 1.00 75.56 105 ASP A N 1
ATOM 790 C CA . ASP A 1 105 ? -23.005 -17.440 7.071 1.00 75.56 105 ASP A CA 1
ATOM 791 C C . ASP A 1 105 ? -22.422 -18.064 8.351 1.00 75.56 105 ASP A C 1
ATOM 793 O O . ASP A 1 105 ? -22.037 -19.239 8.313 1.00 75.56 105 ASP A O 1
ATOM 797 N N . PRO A 1 106 ? -22.381 -17.331 9.488 1.00 71.81 106 PRO A N 1
ATOM 798 C CA . PRO A 1 106 ? -21.894 -17.863 10.760 1.00 71.81 106 PRO A CA 1
ATOM 799 C C . PRO A 1 106 ? -22.628 -19.121 11.234 1.00 71.81 106 PRO A C 1
ATOM 801 O O . PRO A 1 106 ? -22.052 -19.901 11.986 1.00 71.81 106 PRO A O 1
ATOM 804 N N . ALA A 1 107 ? -23.878 -19.319 10.804 1.00 75.00 107 ALA A N 1
ATOM 805 C CA . ALA A 1 107 ? -24.679 -20.491 11.150 1.00 75.00 107 ALA A CA 1
ATOM 806 C C . ALA A 1 107 ? -24.299 -21.763 10.363 1.00 75.00 107 ALA A C 1
ATOM 808 O O . ALA A 1 107 ? -24.780 -22.847 10.686 1.00 75.00 107 ALA A O 1
ATOM 809 N N . THR A 1 108 ? -23.441 -21.654 9.342 1.00 78.88 108 THR A N 1
ATOM 810 C CA . THR A 1 108 ? -23.012 -22.802 8.529 1.00 78.88 108 THR A CA 1
ATOM 811 C C . THR A 1 108 ? -22.025 -23.673 9.305 1.00 78.88 108 THR A C 1
ATOM 813 O O . THR A 1 108 ? -21.037 -23.172 9.852 1.00 78.88 108 THR A O 1
ATOM 816 N N . GLU A 1 109 ? -22.220 -24.994 9.300 1.00 78.94 109 GLU A N 1
ATOM 817 C CA . GLU A 1 109 ? -21.212 -25.918 9.825 1.00 78.94 109 GLU A CA 1
ATOM 818 C C . GLU A 1 109 ? -19.875 -25.728 9.087 1.00 78.94 109 GLU A C 1
ATOM 820 O O . GLU A 1 109 ? -19.801 -25.718 7.857 1.00 78.94 109 GLU A O 1
ATOM 825 N N . GLY A 1 110 ? -18.794 -25.521 9.843 1.00 76.25 110 GLY A N 1
ATOM 826 C CA . GLY A 1 110 ? -17.473 -25.254 9.271 1.00 76.25 110 GLY A CA 1
ATOM 827 C C . GLY A 1 110 ? -17.283 -23.840 8.701 1.00 76.25 110 GLY A C 1
ATOM 828 O O . GLY A 1 110 ? -16.350 -23.639 7.926 1.00 76.25 110 GLY A O 1
ATOM 829 N N . ALA A 1 111 ? -18.107 -22.849 9.070 1.00 71.69 111 ALA A N 1
ATOM 830 C CA . ALA A 1 111 ? -17.958 -21.452 8.628 1.00 71.69 111 ALA A CA 1
ATOM 831 C C . ALA A 1 111 ? -16.524 -20.903 8.792 1.00 71.69 111 ALA A C 1
ATOM 833 O O . ALA A 1 111 ? -15.998 -20.257 7.889 1.00 71.69 111 ALA A O 1
ATOM 834 N N . GLU A 1 112 ? -15.850 -21.223 9.899 1.00 71.19 112 GLU A N 1
ATOM 835 C CA . GLU A 1 112 ? -14.459 -20.808 10.134 1.00 71.19 112 GLU A CA 1
ATOM 836 C C . GLU A 1 112 ? -13.464 -21.451 9.150 1.00 71.19 112 GLU A C 1
ATOM 838 O O . GLU A 1 112 ? -12.545 -20.787 8.666 1.00 71.19 112 GLU A O 1
ATOM 843 N N . ALA A 1 113 ? -13.677 -22.714 8.766 1.00 71.88 113 ALA A N 1
ATOM 844 C CA . ALA A 1 113 ? -12.855 -23.383 7.755 1.00 71.88 113 ALA A CA 1
ATOM 845 C C . ALA A 1 113 ? -13.077 -22.785 6.352 1.00 71.88 113 ALA A C 1
ATOM 847 O O . ALA A 1 113 ? -12.121 -22.604 5.591 1.00 71.88 113 ALA A O 1
ATOM 848 N N . HIS A 1 114 ? -14.319 -22.414 6.026 1.00 69.25 114 HIS A N 1
ATOM 849 C CA . HIS A 1 114 ? -14.645 -21.722 4.778 1.00 69.25 114 HIS A CA 1
ATOM 850 C C . HIS A 1 114 ? -14.029 -20.316 4.722 1.00 69.25 114 HIS A C 1
ATOM 852 O O . HIS A 1 114 ? -13.459 -19.949 3.694 1.00 69.25 114 HIS A O 1
ATOM 858 N N . LYS A 1 115 ? -14.057 -19.552 5.826 1.00 69.00 115 LYS A N 1
ATOM 859 C CA . LYS A 1 115 ? -13.400 -18.234 5.914 1.00 69.00 115 LYS A CA 1
ATOM 860 C C . LYS A 1 115 ? -11.892 -18.348 5.729 1.00 69.00 115 LYS A C 1
ATOM 862 O O . LYS A 1 115 ? -11.313 -17.607 4.939 1.00 69.00 115 LYS A O 1
ATOM 867 N N . SER A 1 116 ? -11.258 -19.306 6.406 1.00 67.31 116 SER A N 1
ATOM 868 C CA . SER A 1 116 ? -9.823 -19.569 6.248 1.00 67.31 116 SER A CA 1
ATOM 869 C C . SER A 1 116 ? -9.465 -19.913 4.796 1.00 67.31 116 SER A C 1
ATOM 871 O O . SER A 1 116 ? -8.526 -19.338 4.243 1.00 67.31 116 SER A O 1
ATOM 873 N N . SER A 1 117 ? -10.265 -20.762 4.142 1.00 68.56 117 SER A N 1
ATOM 874 C CA . SER A 1 117 ? -10.077 -21.111 2.728 1.00 68.56 117 SER A CA 1
ATOM 875 C C . SER A 1 117 ? -10.229 -19.893 1.808 1.00 68.56 117 SER A C 1
ATOM 877 O O . SER A 1 117 ? -9.422 -19.709 0.899 1.00 68.56 117 SER A O 1
ATOM 879 N N . PHE A 1 118 ? -11.211 -19.020 2.063 1.00 74.50 118 PHE A N 1
ATOM 880 C CA . PHE A 1 118 ? -11.393 -17.768 1.321 1.00 74.50 118 PHE A CA 1
ATOM 881 C C . PHE A 1 118 ? -10.151 -16.868 1.391 1.00 74.50 118 PHE A C 1
ATOM 883 O O . PHE A 1 118 ? -9.653 -16.438 0.350 1.00 74.50 118 PHE A O 1
ATOM 890 N N . PHE A 1 119 ? -9.606 -16.629 2.589 1.00 67.38 119 PHE A N 1
ATOM 891 C CA . PHE A 1 119 ? -8.388 -15.827 2.741 1.00 67.38 119 PHE A CA 1
ATOM 892 C C . PHE A 1 119 ? -7.181 -16.459 2.032 1.00 67.38 119 PHE A C 1
ATOM 894 O O . PHE A 1 119 ? -6.385 -15.737 1.430 1.00 67.38 119 PHE A O 1
ATOM 901 N N . MET A 1 120 ? -7.077 -17.793 2.018 1.00 67.81 120 MET A N 1
ATOM 902 C CA . MET A 1 120 ? -6.031 -18.503 1.274 1.00 67.81 120 MET A CA 1
ATOM 903 C C . MET A 1 120 ? -6.157 -18.289 -0.244 1.00 67.81 120 MET A C 1
ATOM 905 O O . MET A 1 120 ? -5.170 -17.967 -0.907 1.00 67.81 120 MET A O 1
ATOM 909 N N . TYR A 1 121 ? -7.367 -18.411 -0.805 1.00 68.31 121 TYR A N 1
ATOM 910 C CA . TYR A 1 121 ? -7.615 -18.151 -2.229 1.00 68.31 121 TYR A CA 1
ATOM 911 C C . TYR A 1 121 ? -7.384 -16.685 -2.606 1.00 68.31 121 TYR A C 1
ATOM 913 O O . TYR A 1 121 ? -6.827 -16.402 -3.672 1.00 68.31 121 TYR A O 1
ATOM 921 N N . LEU A 1 122 ? -7.768 -15.752 -1.733 1.00 69.88 122 LEU A N 1
ATOM 922 C CA . LEU A 1 122 ? -7.512 -14.327 -1.918 1.00 69.88 122 LEU A CA 1
ATOM 923 C C . LEU A 1 122 ? -6.003 -14.058 -1.996 1.00 69.88 122 LEU A C 1
ATOM 925 O O . LEU A 1 122 ? -5.535 -13.401 -2.926 1.00 69.88 122 LEU A O 1
ATOM 929 N N . TYR A 1 123 ? -5.231 -14.635 -1.075 1.00 67.44 123 TYR A N 1
ATOM 930 C CA . TYR A 1 123 ? -3.779 -14.487 -1.038 1.00 67.44 123 TYR A CA 1
ATOM 931 C C . TYR A 1 123 ? -3.083 -15.139 -2.245 1.00 67.44 123 TYR A C 1
ATOM 933 O O . TYR A 1 123 ? -2.170 -14.551 -2.831 1.00 67.44 123 TYR A O 1
ATOM 941 N N . LEU A 1 124 ? -3.551 -16.311 -2.688 1.00 68.25 124 LEU A N 1
ATOM 942 C CA . LEU A 1 124 ? -3.073 -16.953 -3.916 1.00 68.25 124 LEU A CA 1
ATOM 943 C C . LEU A 1 124 ? -3.317 -16.065 -5.144 1.00 68.25 124 LEU A C 1
ATOM 945 O O . LEU A 1 124 ? -2.413 -15.871 -5.954 1.00 68.25 124 LEU A O 1
ATOM 949 N N . THR A 1 125 ? -4.517 -15.492 -5.263 1.00 73.12 125 THR A N 1
ATOM 950 C CA . THR A 1 125 ? -4.898 -14.635 -6.396 1.00 73.12 125 THR A CA 1
ATOM 951 C C . THR A 1 125 ? -4.015 -13.390 -6.480 1.00 73.12 125 THR A C 1
ATOM 953 O O . THR A 1 125 ? -3.564 -13.031 -7.568 1.00 73.12 125 THR A O 1
ATOM 956 N N . VAL A 1 126 ? -3.700 -12.767 -5.338 1.00 69.19 126 VAL A N 1
ATOM 957 C CA . VAL A 1 126 ? -2.770 -11.627 -5.269 1.00 69.19 126 VAL A CA 1
ATOM 958 C C . VAL A 1 126 ? -1.388 -12.012 -5.799 1.00 69.19 126 VAL A C 1
ATOM 960 O O . VAL A 1 126 ? -0.837 -11.312 -6.648 1.00 69.19 126 VAL A O 1
ATOM 963 N N . ASN A 1 127 ? -0.846 -13.149 -5.361 1.00 69.12 127 ASN A N 1
ATOM 964 C CA . ASN A 1 127 ? 0.480 -13.595 -5.786 1.00 69.12 127 ASN A CA 1
ATOM 965 C C . ASN A 1 127 ? 0.528 -13.987 -7.266 1.00 69.12 127 ASN A C 1
ATOM 967 O O . ASN A 1 127 ? 1.471 -13.616 -7.961 1.00 69.12 127 ASN A O 1
ATOM 971 N N . VAL A 1 128 ? -0.503 -14.662 -7.783 1.00 73.06 128 VAL A N 1
ATOM 972 C CA . VAL A 1 128 ? -0.629 -14.947 -9.222 1.00 73.06 128 VAL A CA 1
ATOM 973 C C . VAL A 1 128 ? -0.703 -13.647 -10.030 1.00 73.06 128 VAL A C 1
ATOM 975 O O . VAL A 1 128 ? -0.029 -13.524 -11.052 1.00 73.06 128 VAL A O 1
ATOM 978 N N . GLY A 1 129 ? -1.446 -12.645 -9.550 1.00 69.88 129 GLY A N 1
ATOM 979 C CA . GLY A 1 129 ? -1.487 -11.312 -10.154 1.00 69.88 129 GLY A CA 1
ATOM 980 C C . GLY A 1 129 ? -0.104 -10.655 -10.229 1.00 69.88 129 GLY A C 1
ATOM 981 O O . GLY A 1 129 ? 0.283 -10.157 -11.287 1.00 69.88 129 GLY A O 1
ATOM 982 N N . CYS A 1 130 ? 0.681 -10.723 -9.149 1.00 67.62 130 CYS A N 1
ATOM 983 C CA . CYS A 1 130 ? 2.067 -10.245 -9.124 1.00 67.62 130 CYS A CA 1
ATOM 984 C C . CYS A 1 130 ? 2.969 -11.002 -10.113 1.00 67.62 130 CYS A C 1
ATOM 986 O O . CYS A 1 130 ? 3.771 -10.370 -10.803 1.00 67.62 130 CYS A O 1
ATOM 988 N N . LEU A 1 131 ? 2.814 -12.327 -10.243 1.00 68.75 131 LEU A N 1
ATOM 989 C CA . LEU A 1 131 ? 3.570 -13.128 -11.215 1.00 68.75 131 LEU A CA 1
ATOM 990 C C . LEU A 1 131 ? 3.283 -12.688 -12.659 1.00 68.75 131 LEU A C 1
ATOM 992 O O . LEU A 1 131 ? 4.211 -12.514 -13.450 1.00 68.75 131 LEU A O 1
ATOM 996 N N . VAL A 1 132 ? 2.013 -12.450 -12.999 1.00 71.31 132 VAL A N 1
ATOM 997 C CA . VAL A 1 132 ? 1.619 -11.949 -14.326 1.00 71.31 132 VAL A CA 1
ATOM 998 C C . VAL A 1 132 ? 2.141 -10.526 -14.551 1.00 71.31 132 VAL A C 1
ATOM 1000 O O . VAL A 1 132 ? 2.679 -10.227 -15.619 1.00 71.31 132 VAL A O 1
ATOM 1003 N N . ALA A 1 133 ? 2.046 -9.653 -13.547 1.00 68.19 133 ALA A N 1
ATOM 1004 C CA . ALA A 1 133 ? 2.498 -8.269 -13.651 1.00 68.19 133 ALA A CA 1
ATOM 1005 C C . ALA A 1 133 ? 4.020 -8.162 -13.854 1.00 68.19 133 ALA A C 1
ATOM 1007 O O . ALA A 1 133 ? 4.473 -7.548 -14.823 1.00 68.19 133 ALA A O 1
ATOM 1008 N N . PHE A 1 134 ? 4.817 -8.785 -12.981 1.00 68.88 134 PHE A N 1
ATOM 1009 C CA . PHE A 1 134 ? 6.279 -8.698 -13.036 1.00 68.88 134 PHE A CA 1
ATOM 1010 C C . PHE A 1 134 ? 6.897 -9.615 -14.088 1.00 68.88 134 PHE A C 1
ATOM 1012 O O . PHE A 1 134 ? 7.916 -9.259 -14.673 1.00 68.88 134 PHE A O 1
ATOM 1019 N N . GLY A 1 135 ? 6.296 -10.774 -14.362 1.00 65.19 135 GLY A N 1
ATOM 1020 C CA . GLY A 1 135 ? 6.802 -11.727 -15.345 1.00 65.19 135 GLY A CA 1
ATOM 1021 C C . GLY A 1 135 ? 6.424 -11.354 -16.770 1.00 65.19 135 GLY A C 1
ATOM 1022 O O . GLY A 1 135 ? 7.298 -11.241 -17.628 1.00 65.19 135 GLY A O 1
ATOM 1023 N N . PHE A 1 136 ? 5.136 -11.112 -17.018 1.00 68.06 136 PHE A N 1
ATOM 1024 C CA . PHE A 1 136 ? 4.607 -10.949 -18.370 1.00 68.06 136 PHE A CA 1
ATOM 1025 C C . PHE A 1 136 ? 4.417 -9.483 -18.773 1.00 68.06 136 PHE A C 1
ATOM 1027 O O . PHE A 1 136 ? 4.936 -9.077 -19.809 1.00 68.06 136 PHE A O 1
ATOM 1034 N N . LEU A 1 137 ? 3.745 -8.653 -17.967 1.00 65.19 137 LEU A N 1
ATOM 1035 C CA . LEU A 1 137 ? 3.458 -7.263 -18.363 1.00 65.19 137 LEU A CA 1
ATOM 1036 C C . LEU A 1 137 ? 4.720 -6.383 -18.375 1.00 65.19 137 LEU A C 1
ATOM 1038 O O . LEU A 1 137 ? 4.984 -5.685 -19.357 1.00 65.19 137 LEU A O 1
ATOM 1042 N N . ALA A 1 138 ? 5.546 -6.468 -17.329 1.00 64.50 138 ALA A N 1
ATOM 1043 C CA . ALA A 1 138 ? 6.758 -5.656 -17.196 1.00 64.50 138 ALA A CA 1
ATOM 1044 C C . ALA A 1 138 ? 7.853 -5.979 -18.236 1.00 64.50 138 ALA A C 1
ATOM 1046 O O . ALA A 1 138 ? 8.662 -5.105 -18.553 1.00 64.50 138 ALA A O 1
ATOM 1047 N N . ASN A 1 139 ? 7.880 -7.204 -18.783 1.00 61.94 139 ASN A N 1
ATOM 1048 C CA . ASN A 1 139 ? 8.899 -7.656 -19.746 1.00 61.94 139 ASN A CA 1
ATOM 1049 C C . ASN A 1 139 ? 8.358 -7.812 -21.170 1.00 61.94 139 ASN A C 1
ATOM 1051 O O . ASN A 1 139 ? 9.033 -7.438 -22.126 1.00 61.94 139 ASN A O 1
ATOM 1055 N N . GLY A 1 140 ? 7.141 -8.332 -21.327 1.00 55.91 140 GLY A N 1
ATOM 1056 C CA . GLY A 1 140 ? 6.531 -8.606 -22.626 1.00 55.91 140 GLY A CA 1
ATOM 1057 C C . GLY A 1 140 ? 6.116 -7.344 -23.377 1.00 55.91 140 GLY A C 1
ATOM 1058 O O . GLY A 1 140 ? 6.427 -7.226 -24.558 1.00 55.91 140 GLY A O 1
ATOM 1059 N N . PHE A 1 141 ? 5.473 -6.389 -22.696 1.00 52.84 141 PHE A N 1
ATOM 1060 C CA . PHE A 1 141 ? 4.966 -5.156 -23.317 1.00 52.84 141 PHE A CA 1
ATOM 1061 C C . PHE A 1 141 ? 5.867 -3.943 -23.067 1.00 52.84 141 PHE A C 1
ATOM 1063 O O . PHE A 1 141 ? 6.113 -3.179 -23.991 1.00 52.84 141 PHE A O 1
ATOM 1070 N N . ALA A 1 142 ? 6.419 -3.783 -21.858 1.00 46.06 142 ALA A N 1
ATOM 1071 C CA . ALA A 1 142 ? 7.338 -2.679 -21.551 1.00 46.06 142 ALA A CA 1
ATOM 1072 C C . ALA A 1 142 ? 8.822 -3.008 -21.843 1.00 46.06 142 ALA A C 1
ATOM 1074 O O . ALA A 1 142 ? 9.590 -2.126 -22.226 1.00 46.06 142 ALA A O 1
ATOM 1075 N N . GLY A 1 143 ? 9.240 -4.273 -21.691 1.00 45.50 143 GLY A N 1
ATOM 1076 C CA . GLY A 1 143 ? 10.630 -4.719 -21.898 1.00 45.50 143 GLY A CA 1
ATOM 1077 C C . GLY A 1 143 ? 11.004 -4.978 -23.364 1.00 45.50 143 GLY A C 1
ATOM 1078 O O . GLY A 1 143 ? 12.121 -4.660 -23.783 1.00 45.50 143 GLY A O 1
ATOM 1079 N N . ARG A 1 144 ? 10.063 -5.457 -24.193 1.00 46.41 144 ARG A N 1
ATOM 1080 C CA . ARG A 1 144 ? 10.273 -5.578 -25.652 1.00 46.41 144 ARG A CA 1
ATOM 1081 C C . ARG A 1 144 ? 10.471 -4.239 -26.360 1.00 46.41 144 ARG A C 1
ATOM 1083 O O . ARG A 1 144 ? 11.094 -4.203 -27.414 1.00 46.41 144 ARG A O 1
ATOM 1090 N N . CYS A 1 145 ? 10.041 -3.138 -25.749 1.00 42.88 145 CYS A N 1
ATOM 1091 C CA . CYS A 1 145 ? 10.319 -1.801 -26.260 1.00 42.88 145 CYS A CA 1
ATOM 1092 C C . CYS A 1 145 ? 11.786 -1.362 -26.083 1.00 42.88 145 CYS A C 1
ATOM 1094 O O . CYS A 1 145 ? 12.223 -0.436 -26.759 1.00 42.88 145 CYS A O 1
ATOM 1096 N N . ARG A 1 146 ? 12.561 -2.005 -25.191 1.00 42.53 146 ARG A N 1
ATOM 1097 C CA . ARG A 1 146 ? 13.986 -1.689 -24.960 1.00 42.53 146 ARG A CA 1
ATOM 1098 C C . ARG A 1 146 ? 14.944 -2.679 -25.629 1.00 42.53 146 ARG A C 1
ATOM 1100 O O . ARG A 1 146 ? 16.092 -2.329 -25.874 1.00 42.53 146 ARG A O 1
ATOM 1107 N N . THR A 1 147 ? 14.494 -3.883 -25.985 1.00 43.44 147 THR A N 1
ATOM 1108 C CA . THR A 1 147 ? 15.360 -4.883 -26.642 1.00 43.44 147 THR A CA 1
ATOM 1109 C C . THR A 1 147 ? 15.692 -4.565 -28.101 1.00 43.44 147 THR A C 1
ATOM 1111 O O . THR A 1 147 ? 16.519 -5.256 -28.686 1.00 43.44 147 THR A O 1
ATOM 1114 N N . LEU A 1 148 ? 15.133 -3.497 -28.682 1.00 39.62 148 LEU A N 1
ATOM 1115 C CA . LEU A 1 148 ? 15.425 -3.082 -30.057 1.00 39.62 148 LEU A CA 1
ATOM 1116 C C . LEU A 1 148 ? 15.565 -1.549 -30.196 1.00 39.62 148 LEU A C 1
ATOM 1118 O O . LEU A 1 148 ? 14.818 -0.915 -30.933 1.00 39.62 148 LEU A O 1
ATOM 1122 N N . ALA A 1 149 ? 16.536 -0.947 -29.495 1.00 35.62 149 ALA A N 1
ATOM 1123 C CA . ALA A 1 149 ? 17.174 0.324 -29.884 1.00 35.62 149 ALA A CA 1
ATOM 1124 C C . ALA A 1 149 ? 18.510 0.525 -29.131 1.00 35.62 149 ALA A C 1
ATOM 1126 O O . ALA A 1 149 ? 18.521 0.376 -27.911 1.00 35.62 149 ALA A O 1
ATOM 1127 N N . PRO A 1 150 ? 19.622 0.986 -29.740 1.00 40.91 150 PRO A N 1
ATOM 1128 C CA . PRO A 1 150 ? 20.146 0.834 -31.094 1.00 40.91 150 PRO A CA 1
ATOM 1129 C C . PRO A 1 150 ? 21.604 0.303 -31.056 1.00 40.91 150 PRO A C 1
ATOM 1131 O O . PRO A 1 150 ? 22.480 0.839 -31.723 1.00 40.91 150 PRO A O 1
ATOM 1134 N N . SER A 1 151 ? 21.910 -0.724 -30.259 1.00 41.59 151 SER A N 1
ATOM 1135 C CA . SER A 1 151 ? 23.241 -1.366 -30.281 1.00 41.59 151 SER A CA 1
ATOM 1136 C C . SER A 1 151 ? 23.353 -2.526 -31.286 1.00 41.59 151 SER A C 1
ATOM 1138 O O . SER A 1 151 ? 24.438 -3.075 -31.442 1.00 41.59 151 SER A O 1
ATOM 1140 N N . ALA A 1 152 ? 22.270 -2.875 -32.001 1.00 41.75 152 ALA A N 1
ATOM 1141 C CA . ALA A 1 152 ? 22.238 -4.018 -32.930 1.00 41.75 152 ALA A CA 1
ATOM 1142 C C . ALA A 1 152 ? 21.487 -3.800 -34.271 1.00 41.75 152 ALA A C 1
ATOM 1144 O O . ALA A 1 152 ? 21.289 -4.756 -35.011 1.00 41.75 152 ALA A O 1
ATOM 1145 N N . GLY A 1 153 ? 21.072 -2.575 -34.623 1.00 36.78 153 GLY A N 1
ATOM 1146 C CA . GLY A 1 153 ? 20.640 -2.251 -36.000 1.00 36.78 153 GLY A CA 1
ATOM 1147 C C . GLY A 1 153 ? 19.400 -2.971 -36.573 1.00 36.78 153 GLY A C 1
ATOM 1148 O O . GLY A 1 153 ? 19.233 -2.967 -37.789 1.00 36.78 153 GLY A O 1
ATOM 1149 N N . LEU A 1 154 ? 18.519 -3.557 -35.754 1.00 37.59 154 LEU A N 1
ATOM 1150 C CA . LEU A 1 154 ? 17.275 -4.211 -36.202 1.00 37.59 154 LEU A CA 1
ATOM 1151 C C . LEU A 1 154 ? 16.021 -3.487 -35.661 1.00 37.59 154 LEU A C 1
ATOM 1153 O O . LEU A 1 154 ? 16.061 -2.976 -34.540 1.00 37.59 154 LEU A O 1
ATOM 1157 N N . PRO A 1 155 ? 14.914 -3.417 -36.430 1.00 36.59 155 PRO A N 1
ATOM 1158 C CA . PRO A 1 155 ? 13.741 -2.613 -36.085 1.00 36.59 155 PRO A CA 1
ATOM 1159 C C . PRO A 1 155 ? 12.899 -3.252 -34.969 1.00 36.59 155 PRO A C 1
ATOM 1161 O O . PRO A 1 155 ? 12.465 -4.399 -35.077 1.00 36.59 155 PRO A O 1
ATOM 1164 N N . GLY A 1 156 ? 12.638 -2.489 -33.904 1.00 46.12 156 GLY A N 1
ATOM 1165 C CA . GLY A 1 156 ? 11.657 -2.822 -32.869 1.00 46.12 156 GLY A CA 1
ATOM 1166 C C . GLY A 1 156 ? 10.236 -2.904 -33.424 1.00 46.12 156 GLY A C 1
ATOM 1167 O O . GLY A 1 156 ? 9.838 -2.059 -34.219 1.00 46.12 156 GLY A O 1
ATOM 1168 N N . TYR A 1 157 ? 9.464 -3.909 -33.002 1.00 47.47 157 TYR A N 1
ATOM 1169 C CA . TYR A 1 157 ? 8.089 -4.127 -33.482 1.00 47.47 157 TYR A CA 1
ATOM 1170 C C . TYR A 1 157 ? 7.029 -3.227 -32.807 1.00 47.47 157 TYR A C 1
ATOM 1172 O O . TYR A 1 157 ? 5.910 -3.164 -33.305 1.00 47.47 157 TYR A O 1
ATOM 1180 N N . ILE A 1 158 ? 7.342 -2.544 -31.695 1.00 46.47 158 ILE A N 1
ATOM 1181 C CA . ILE A 1 158 ? 6.425 -1.642 -30.963 1.00 46.47 158 ILE A CA 1
ATOM 1182 C C . ILE A 1 158 ? 7.240 -0.476 -30.374 1.00 46.47 158 ILE A C 1
ATOM 1184 O O . ILE A 1 158 ? 8.307 -0.709 -29.800 1.00 46.47 158 ILE A O 1
ATOM 1188 N N . ALA A 1 159 ? 6.774 0.771 -30.509 1.00 49.03 159 ALA A N 1
ATOM 1189 C CA . ALA A 1 159 ? 7.453 1.931 -29.925 1.00 49.03 159 ALA A CA 1
ATOM 1190 C C . ALA A 1 159 ? 7.321 1.947 -28.386 1.00 49.03 159 ALA A C 1
ATOM 1192 O O . ALA A 1 159 ? 6.330 1.481 -27.826 1.00 49.03 159 ALA A O 1
ATOM 1193 N N . ILE A 1 160 ? 8.306 2.514 -27.672 1.00 52.88 160 ILE A N 1
ATOM 1194 C CA . ILE A 1 160 ? 8.307 2.614 -26.193 1.00 52.88 160 ILE A CA 1
ATOM 1195 C C . ILE A 1 160 ? 7.020 3.254 -25.655 1.00 52.88 160 ILE A C 1
ATOM 1197 O O . ILE A 1 160 ? 6.491 2.811 -24.637 1.00 52.88 160 ILE A O 1
ATOM 1201 N N . GLU A 1 161 ? 6.499 4.253 -26.360 1.00 54.41 161 GLU A N 1
ATOM 1202 C CA . GLU A 1 161 ? 5.271 4.966 -26.001 1.00 54.41 161 GLU A CA 1
ATOM 1203 C C . GLU A 1 161 ? 4.025 4.065 -26.103 1.00 54.41 161 GLU A C 1
ATOM 1205 O O . GLU A 1 161 ? 3.181 4.076 -25.203 1.00 54.41 161 GLU A O 1
ATOM 1210 N N . ASP A 1 162 ? 3.966 3.196 -27.116 1.00 53.75 162 ASP A N 1
ATOM 1211 C CA . ASP A 1 162 ? 2.849 2.270 -27.348 1.00 53.75 162 ASP A CA 1
ATOM 1212 C C . ASP A 1 162 ? 2.804 1.139 -26.304 1.00 53.75 162 ASP A C 1
ATOM 1214 O O . ASP A 1 162 ? 1.727 0.703 -25.889 1.00 53.75 162 ASP A O 1
ATOM 1218 N N . GLY A 1 163 ? 3.971 0.685 -25.827 1.00 56.72 163 GLY A N 1
ATOM 1219 C CA . GLY A 1 163 ? 4.072 -0.372 -24.812 1.00 56.72 163 GLY A CA 1
ATOM 1220 C C . GLY A 1 163 ? 3.523 0.047 -23.445 1.00 56.72 163 GLY A C 1
ATOM 1221 O O . GLY A 1 163 ? 2.765 -0.697 -22.819 1.00 56.72 163 GLY A O 1
ATOM 1222 N N . PHE A 1 164 ? 3.851 1.261 -22.985 1.00 62.69 164 PHE A N 1
ATOM 1223 C CA . PHE A 1 164 ? 3.292 1.796 -21.739 1.00 62.69 164 PHE A CA 1
ATOM 1224 C C . PHE A 1 164 ? 1.794 2.077 -21.865 1.00 62.69 164 PHE A C 1
ATOM 1226 O O . PHE A 1 164 ? 1.034 1.718 -20.964 1.00 62.69 164 PHE A O 1
ATOM 1233 N N . PHE A 1 165 ? 1.362 2.666 -22.984 1.00 63.38 165 PHE A N 1
ATOM 1234 C CA . PHE A 1 165 ? -0.051 2.923 -23.251 1.00 63.38 165 PHE A CA 1
ATOM 1235 C C . PHE A 1 165 ? -0.884 1.636 -23.166 1.00 63.38 165 PHE A C 1
ATOM 1237 O O . PHE A 1 165 ? -1.871 1.593 -22.431 1.00 63.38 165 PHE A O 1
ATOM 1244 N N . PHE A 1 166 ? -0.442 0.558 -23.824 1.00 64.12 166 PHE A N 1
ATOM 1245 C CA . PHE A 1 166 ? -1.138 -0.728 -23.792 1.00 64.12 166 PHE A CA 1
ATOM 1246 C C . PHE A 1 166 ? -1.232 -1.318 -22.376 1.00 64.12 166 PHE A C 1
ATOM 1248 O O . PHE A 1 166 ? -2.310 -1.739 -21.959 1.00 64.12 166 PHE A O 1
ATOM 1255 N N . CYS A 1 167 ? -0.138 -1.304 -21.604 1.00 63.88 167 CYS A N 1
ATOM 1256 C CA . CYS A 1 167 ? -0.134 -1.787 -20.218 1.00 63.88 167 CYS A CA 1
ATOM 1257 C C . CYS A 1 167 ? -1.143 -1.042 -19.331 1.00 63.88 167 CYS A C 1
ATOM 1259 O O . CYS A 1 167 ? -1.871 -1.667 -18.552 1.00 63.88 167 CYS A O 1
ATOM 1261 N N . TYR A 1 168 ? -1.203 0.288 -19.443 1.00 71.25 168 TYR A N 1
ATOM 1262 C CA . TYR A 1 168 ? -2.122 1.095 -18.642 1.00 71.25 168 TYR A CA 1
ATOM 1263 C C . TYR A 1 168 ? -3.579 0.925 -19.082 1.00 71.25 168 TYR A C 1
ATOM 1265 O O . TYR A 1 168 ? -4.445 0.775 -18.222 1.00 71.25 168 TYR A O 1
ATOM 1273 N N . VAL A 1 169 ? -3.855 0.864 -20.390 1.00 73.12 169 VAL A N 1
ATOM 1274 C CA . VAL A 1 169 ? -5.206 0.605 -20.919 1.00 73.12 169 VAL A CA 1
ATOM 1275 C C . VAL A 1 169 ? -5.699 -0.784 -20.519 1.00 73.12 169 VAL A C 1
ATOM 1277 O O . VAL A 1 169 ? -6.833 -0.919 -20.066 1.00 73.12 169 VAL A O 1
ATOM 1280 N N . LEU A 1 170 ? -4.845 -1.807 -20.610 1.00 74.81 170 LEU A N 1
ATOM 1281 C CA . LEU A 1 170 ? -5.168 -3.159 -20.155 1.00 74.81 170 LEU A CA 1
ATOM 1282 C C . LEU A 1 170 ? -5.522 -3.167 -18.663 1.00 74.81 170 LEU A C 1
ATOM 1284 O O . LEU A 1 170 ? -6.539 -3.735 -18.272 1.00 74.81 170 LEU A O 1
ATOM 1288 N N . THR A 1 171 ? -4.719 -2.497 -17.834 1.00 73.56 171 THR A N 1
ATOM 1289 C CA . THR A 1 171 ? -4.961 -2.409 -16.385 1.00 73.56 171 THR A CA 1
ATOM 1290 C C . THR A 1 171 ? -6.267 -1.671 -16.075 1.00 73.56 171 THR A C 1
ATOM 1292 O O . THR A 1 171 ? -7.046 -2.120 -15.233 1.00 73.56 171 THR A O 1
ATOM 1295 N N . ALA A 1 172 ? -6.552 -0.576 -16.785 1.00 73.75 172 ALA A N 1
ATOM 1296 C CA . ALA A 1 172 ? -7.812 0.152 -16.663 1.00 73.75 172 ALA A CA 1
ATOM 1297 C C . ALA A 1 172 ? -9.014 -0.716 -17.076 1.00 73.75 172 ALA A C 1
ATOM 1299 O O . ALA A 1 172 ? -10.021 -0.741 -16.370 1.00 73.75 172 ALA A O 1
ATOM 1300 N N . GLY A 1 173 ? -8.892 -1.485 -18.163 1.00 77.44 173 GLY A N 1
ATOM 1301 C CA . GLY A 1 173 ? -9.915 -2.428 -18.619 1.00 77.44 173 GLY A CA 1
ATOM 1302 C C . GLY A 1 173 ? -10.175 -3.562 -17.622 1.00 77.44 173 GLY A C 1
ATOM 1303 O O . GLY A 1 173 ? -11.332 -3.891 -17.354 1.00 77.44 173 GLY A O 1
ATOM 1304 N N . LEU A 1 174 ? -9.124 -4.121 -17.010 1.00 78.94 174 LEU A N 1
ATOM 1305 C CA . LEU A 1 174 ? -9.252 -5.131 -15.953 1.00 78.94 174 LEU A CA 1
ATOM 1306 C C . LEU A 1 174 ? -9.969 -4.570 -14.719 1.00 78.94 174 LEU A C 1
ATOM 1308 O O . LEU A 1 174 ? -10.861 -5.225 -14.184 1.00 78.94 174 LEU A O 1
ATOM 1312 N N . MET A 1 175 ? -9.636 -3.346 -14.299 1.00 81.50 175 MET A N 1
ATOM 1313 C CA . MET A 1 175 ? -10.323 -2.685 -13.187 1.00 81.50 175 MET A CA 1
ATOM 1314 C C . MET A 1 175 ? -11.795 -2.396 -13.516 1.00 81.50 175 MET A C 1
ATOM 1316 O O . MET A 1 175 ? -12.671 -2.684 -12.704 1.00 81.50 175 MET A O 1
ATOM 1320 N N . ALA A 1 176 ? -12.093 -1.896 -14.719 1.00 79.06 176 ALA A N 1
ATOM 1321 C CA . ALA A 1 176 ? -13.469 -1.678 -15.169 1.00 79.06 176 ALA A CA 1
ATOM 1322 C C . ALA A 1 176 ? -14.276 -2.987 -15.185 1.00 79.06 176 ALA A C 1
ATOM 1324 O O . ALA A 1 176 ? -15.427 -3.016 -14.751 1.00 79.06 176 ALA A O 1
ATOM 1325 N N . THR A 1 177 ? -13.647 -4.086 -15.611 1.00 79.44 177 THR A N 1
ATOM 1326 C CA . THR A 1 177 ? -14.250 -5.425 -15.584 1.00 79.44 177 THR A CA 1
ATOM 1327 C C . THR A 1 177 ? -14.518 -5.883 -14.151 1.00 79.44 177 THR A C 1
ATOM 1329 O O . THR A 1 177 ? -15.611 -6.362 -13.866 1.00 79.44 177 THR A O 1
ATOM 1332 N N . ALA A 1 178 ? -13.571 -5.693 -13.228 1.00 77.25 178 ALA A N 1
ATOM 1333 C CA . ALA A 1 178 ? -13.754 -6.040 -11.818 1.00 77.25 178 ALA A CA 1
ATOM 1334 C C . ALA A 1 178 ? -14.933 -5.279 -11.185 1.00 77.25 178 ALA A C 1
ATOM 1336 O O . ALA A 1 178 ? -15.757 -5.877 -10.495 1.00 77.25 178 ALA A O 1
ATOM 1337 N N . VAL A 1 179 ? -15.058 -3.981 -11.479 1.00 78.94 179 VAL A N 1
ATOM 1338 C CA . VAL A 1 179 ? -16.185 -3.151 -11.030 1.00 78.94 179 VAL A CA 1
ATOM 1339 C C . VAL A 1 179 ? -17.507 -3.636 -11.635 1.00 78.94 179 VAL A C 1
ATOM 1341 O O . VAL A 1 179 ? -18.494 -3.776 -10.915 1.00 78.94 179 VAL A O 1
ATOM 1344 N N . ALA A 1 180 ? -17.534 -3.948 -12.934 1.00 81.00 180 ALA A N 1
ATOM 1345 C CA . ALA A 1 180 ? -18.726 -4.476 -13.595 1.00 81.00 180 ALA A CA 1
ATOM 1346 C C . ALA A 1 180 ? -19.177 -5.817 -12.993 1.00 81.00 180 ALA A C 1
ATOM 1348 O O . ALA A 1 180 ? -20.365 -6.002 -12.737 1.00 81.00 180 ALA A O 1
ATOM 1349 N N . VAL A 1 181 ? -18.236 -6.725 -12.709 1.00 81.38 181 VAL A N 1
ATOM 1350 C CA . VAL A 1 181 ? -18.510 -8.013 -12.050 1.00 81.38 181 VAL A CA 1
ATOM 1351 C C . VAL A 1 181 ? -19.051 -7.805 -10.636 1.00 81.38 181 VAL A C 1
ATOM 1353 O O . VAL A 1 181 ? -20.027 -8.453 -10.264 1.00 81.38 181 VAL A O 1
ATOM 1356 N N . PHE A 1 182 ? -18.475 -6.877 -9.865 1.00 79.81 182 PHE A N 1
ATOM 1357 C CA . PHE A 1 182 ? -18.962 -6.551 -8.524 1.00 79.81 182 PHE A CA 1
ATOM 1358 C C . PHE A 1 182 ? -20.413 -6.054 -8.558 1.00 79.81 182 PHE A C 1
ATOM 1360 O O . PHE A 1 182 ? -21.270 -6.576 -7.848 1.00 79.81 182 PHE A O 1
ATOM 1367 N N . PHE A 1 183 ? -20.734 -5.106 -9.443 1.00 79.00 183 PHE A N 1
ATOM 1368 C CA . PHE A 1 183 ? -22.107 -4.617 -9.570 1.00 79.00 183 PHE A CA 1
ATOM 1369 C C . PHE A 1 183 ? -23.072 -5.685 -10.094 1.00 79.00 183 PHE A C 1
ATOM 1371 O O . PHE A 1 183 ? -24.183 -5.795 -9.575 1.00 79.00 183 PHE A O 1
ATOM 1378 N N . ALA A 1 184 ? -22.653 -6.514 -11.051 1.00 81.75 184 ALA A N 1
ATOM 1379 C CA . ALA A 1 184 ? -23.453 -7.639 -11.536 1.00 81.75 184 ALA A CA 1
ATOM 1380 C C . ALA A 1 184 ? -23.738 -8.685 -10.440 1.00 81.75 184 ALA A C 1
ATOM 1382 O O . ALA A 1 184 ? -24.783 -9.330 -10.474 1.00 81.75 184 ALA A O 1
ATOM 1383 N N . GLY A 1 185 ? -22.844 -8.824 -9.454 1.00 78.56 185 GLY A N 1
ATOM 1384 C CA . GLY A 1 185 ? -22.998 -9.701 -8.290 1.00 78.56 185 GLY A CA 1
ATOM 1385 C C . GLY A 1 185 ? -23.893 -9.152 -7.173 1.00 78.56 185 GLY A C 1
ATOM 1386 O O . GLY A 1 185 ? -24.294 -9.916 -6.298 1.00 78.56 185 GLY A O 1
ATOM 1387 N N . THR A 1 186 ? -24.284 -7.872 -7.223 1.00 79.62 186 THR A N 1
ATOM 1388 C CA . THR A 1 186 ? -25.145 -7.217 -6.214 1.00 79.62 186 THR A CA 1
ATOM 1389 C C . THR A 1 186 ? -26.384 -8.021 -5.780 1.00 79.62 186 THR A C 1
ATOM 1391 O O . THR A 1 186 ? -26.651 -8.058 -4.579 1.00 79.62 186 THR A O 1
ATOM 1394 N N . PRO A 1 187 ? -27.161 -8.678 -6.670 1.00 80.19 187 PRO A N 1
ATOM 1395 C CA . PRO A 1 187 ? -28.330 -9.451 -6.239 1.00 80.19 187 PRO A CA 1
ATOM 1396 C C . PRO A 1 187 ? -27.986 -10.745 -5.483 1.00 80.19 187 PRO A C 1
ATOM 1398 O O . PRO A 1 187 ? -28.872 -11.309 -4.848 1.00 80.19 187 PRO A O 1
ATOM 1401 N N . ILE A 1 188 ? -26.739 -11.220 -5.563 1.00 82.88 188 ILE A N 1
ATOM 1402 C CA . ILE A 1 188 ? -26.273 -12.486 -4.975 1.00 82.88 188 ILE A CA 1
ATOM 1403 C C . ILE A 1 188 ? -25.708 -12.264 -3.566 1.00 82.88 188 ILE A C 1
ATOM 1405 O O . ILE A 1 188 ? -25.791 -13.149 -2.718 1.00 82.88 188 ILE A O 1
ATOM 1409 N N . TYR A 1 189 ? -25.128 -11.092 -3.311 1.00 79.69 189 TYR A N 1
ATOM 1410 C CA . TYR A 1 189 ? -24.475 -10.796 -2.041 1.00 79.69 189 TYR A CA 1
ATOM 1411 C C . TYR A 1 189 ? -25.456 -10.729 -0.863 1.00 79.69 189 TYR A C 1
ATOM 1413 O O . TYR A 1 189 ? -26.589 -10.246 -0.982 1.00 79.69 189 TYR A O 1
ATOM 1421 N N . ARG A 1 190 ? -24.994 -11.158 0.317 1.00 72.31 190 ARG A N 1
ATOM 1422 C CA . ARG A 1 190 ? -25.759 -11.073 1.562 1.00 72.31 190 ARG A CA 1
ATOM 1423 C C . ARG A 1 190 ? -25.927 -9.605 1.957 1.00 72.31 190 ARG A C 1
ATOM 1425 O O . ARG A 1 190 ? -24.962 -8.897 2.228 1.00 72.31 190 ARG A O 1
ATOM 1432 N N . LYS A 1 191 ? -27.178 -9.140 2.002 1.00 63.69 191 LYS A N 1
ATOM 1433 C CA . LYS A 1 191 ? -27.519 -7.727 2.251 1.00 63.69 191 LYS A CA 1
ATOM 1434 C C . LYS A 1 191 ? -27.200 -7.245 3.668 1.00 63.69 191 LYS A C 1
ATOM 1436 O O . LYS A 1 191 ? -26.973 -6.057 3.849 1.00 63.69 191 LYS A O 1
ATOM 1441 N N . GLU A 1 192 ? -27.110 -8.155 4.636 1.00 57.66 192 GLU A N 1
ATOM 1442 C CA . GLU A 1 192 ? -26.678 -7.862 6.013 1.00 57.66 192 GLU A CA 1
ATOM 1443 C C . GLU A 1 192 ? -25.236 -7.320 6.061 1.00 57.66 192 GLU A C 1
ATOM 1445 O O . GLU A 1 192 ? -24.913 -6.506 6.917 1.00 57.66 192 GLU A O 1
ATOM 1450 N N . SER A 1 193 ? -24.388 -7.675 5.085 1.00 51.12 193 SER A N 1
ATOM 1451 C CA . SER A 1 193 ? -23.040 -7.107 4.921 1.00 51.12 193 SER A CA 1
ATOM 1452 C C . SER A 1 193 ? -23.048 -5.665 4.382 1.00 51.12 193 SER A C 1
ATOM 1454 O O . SER A 1 193 ? -22.032 -4.979 4.449 1.00 51.12 193 SER A O 1
ATOM 1456 N N . PHE A 1 194 ? -24.172 -5.207 3.813 1.00 49.91 194 PHE A N 1
ATOM 1457 C CA . PHE A 1 194 ? -24.358 -3.844 3.293 1.00 49.91 194 PHE A CA 1
ATOM 1458 C C . PHE A 1 194 ? -25.061 -2.912 4.277 1.00 49.91 194 PHE A C 1
ATOM 1460 O O . PHE A 1 194 ? -25.190 -1.721 3.981 1.00 49.91 194 PHE A O 1
ATOM 1467 N N . GLU A 1 195 ? -25.550 -3.416 5.414 1.00 51.00 195 GLU A N 1
ATOM 1468 C CA . GLU A 1 195 ? -26.173 -2.552 6.407 1.00 51.00 195 GLU A CA 1
ATOM 1469 C C . GLU A 1 195 ? -25.131 -1.557 6.916 1.00 51.00 195 GLU A C 1
ATOM 1471 O O . GLU A 1 195 ? -24.195 -1.892 7.643 1.00 51.00 195 GLU A O 1
ATOM 1476 N N . CYS A 1 196 ? -25.284 -0.299 6.497 1.00 49.34 196 CYS A N 1
ATOM 1477 C CA . CYS A 1 196 ? -24.522 0.805 7.044 1.00 49.34 196 CYS A CA 1
ATOM 1478 C C . CYS A 1 196 ? -24.720 0.762 8.557 1.00 49.34 196 CYS A C 1
ATOM 1480 O O . CYS A 1 196 ? -25.856 0.903 9.023 1.00 49.34 196 CYS A O 1
ATOM 1482 N N . ALA A 1 197 ? -23.638 0.577 9.321 1.00 53.69 197 ALA A N 1
ATOM 1483 C CA . ALA A 1 197 ? -23.688 0.767 10.760 1.00 53.69 197 ALA A CA 1
ATOM 1484 C C . ALA A 1 197 ? -24.353 2.128 10.986 1.00 53.69 197 ALA A C 1
ATOM 1486 O O . ALA A 1 197 ? -23.817 3.166 10.603 1.00 53.69 197 ALA A O 1
ATOM 1487 N N . SER A 1 198 ? -25.566 2.134 11.540 1.00 52.75 198 SER A N 1
ATOM 1488 C CA . SER A 1 198 ? -26.415 3.334 11.619 1.00 52.75 198 SER A CA 1
ATOM 1489 C C . SER A 1 198 ? -25.808 4.405 12.534 1.00 52.75 198 SER A C 1
ATOM 1491 O O . SER A 1 198 ? -26.375 5.476 12.734 1.00 52.75 198 SER A O 1
ATOM 1493 N N . ARG A 1 199 ? -24.657 4.093 13.139 1.00 61.16 199 ARG A N 1
ATOM 1494 C CA . ARG A 1 199 ? -23.909 4.917 14.068 1.00 61.16 199 ARG A CA 1
ATOM 1495 C C . ARG A 1 199 ? -22.582 5.318 13.424 1.00 61.16 199 ARG A C 1
ATOM 1497 O O . ARG A 1 199 ? -21.863 4.446 12.936 1.00 61.16 199 ARG A O 1
ATOM 1504 N N . PRO A 1 200 ? -22.219 6.610 13.463 1.00 71.19 200 PRO A N 1
ATOM 1505 C CA . PRO A 1 200 ? -20.892 7.041 13.050 1.00 71.19 200 PRO A CA 1
ATOM 1506 C C . PRO A 1 200 ? -19.840 6.304 13.885 1.00 71.19 200 PRO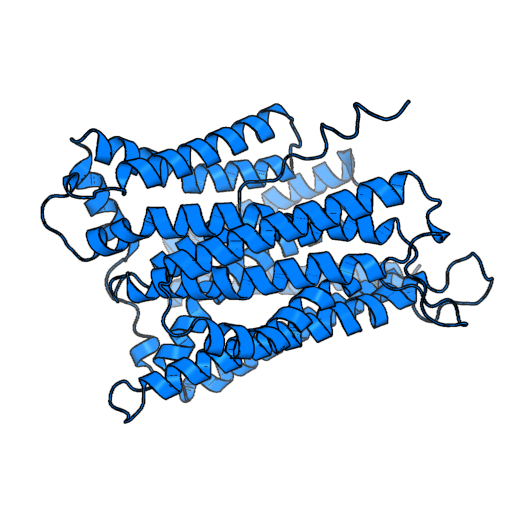 A C 1
ATOM 1508 O O . PRO A 1 200 ? -19.964 6.242 15.103 1.00 71.19 200 PRO A O 1
ATOM 1511 N N . VAL A 1 201 ? -18.815 5.747 13.237 1.00 74.25 201 VAL A N 1
ATOM 1512 C CA . VAL A 1 201 ? -17.757 4.961 13.902 1.00 74.25 201 VAL A CA 1
ATOM 1513 C C . VAL A 1 201 ? -16.668 5.879 14.470 1.00 74.25 201 VAL A C 1
ATOM 1515 O O . VAL A 1 201 ? -16.227 5.712 15.603 1.00 74.25 201 VAL A O 1
ATOM 1518 N N . LEU A 1 202 ? -16.272 6.914 13.722 1.00 80.81 202 LEU A N 1
ATOM 1519 C CA . LEU A 1 202 ? -15.210 7.840 14.140 1.00 80.81 202 LEU A CA 1
ATOM 1520 C C . LEU A 1 202 ? -15.621 8.743 15.311 1.00 80.81 202 LEU A C 1
ATOM 1522 O O . LEU A 1 202 ? -14.793 9.041 16.167 1.00 80.81 202 LEU A O 1
ATOM 1526 N N . GLY A 1 203 ? -16.886 9.171 15.365 1.00 83.06 203 GLY A N 1
ATOM 1527 C CA . GLY A 1 203 ? -17.387 10.070 16.412 1.00 83.06 203 GLY A CA 1
ATOM 1528 C C . GLY A 1 203 ? -17.210 9.491 17.823 1.00 83.06 203 GLY A C 1
ATOM 1529 O O . GLY A 1 203 ? -16.502 10.100 18.621 1.00 83.06 203 GLY A O 1
ATOM 1530 N N . PRO A 1 204 ? -17.780 8.306 18.118 1.00 83.88 204 PRO A N 1
ATOM 1531 C CA . PRO A 1 204 ? -17.610 7.601 19.388 1.00 83.88 204 PRO A CA 1
ATOM 1532 C C . PRO A 1 204 ? -16.156 7.220 19.690 1.00 83.88 204 PRO A C 1
ATOM 1534 O O . PRO A 1 204 ? -15.721 7.296 20.837 1.00 83.88 204 PRO A O 1
ATOM 1537 N N . PHE A 1 205 ? -15.384 6.841 18.665 1.00 84.88 205 PHE A N 1
ATOM 1538 C CA . PHE A 1 205 ? -13.969 6.506 18.823 1.00 84.88 205 PHE A CA 1
ATOM 1539 C C . PHE A 1 205 ? -13.167 7.703 19.351 1.00 84.88 205 PHE A C 1
ATOM 1541 O O . PHE A 1 205 ? -12.480 7.608 20.369 1.00 84.88 205 PHE A O 1
ATOM 1548 N N . PHE A 1 206 ? -13.301 8.865 18.705 1.00 87.50 206 PHE A N 1
ATOM 1549 C CA . PHE A 1 206 ? -12.595 10.071 19.127 1.00 87.50 206 PHE A CA 1
ATOM 1550 C C . PHE A 1 206 ? -13.189 10.701 20.381 1.00 87.50 206 PHE A C 1
ATOM 1552 O O . PHE A 1 206 ? -12.419 11.170 21.217 1.00 87.50 206 PHE A O 1
ATOM 1559 N N . SER A 1 207 ? -14.514 10.684 20.572 1.00 87.19 207 SER A N 1
ATOM 1560 C CA . SER A 1 207 ? -15.121 11.195 21.808 1.00 87.19 207 SER A CA 1
ATOM 1561 C C . SER A 1 207 ? -14.544 10.481 23.024 1.00 87.19 207 SER A C 1
ATOM 1563 O O . SER A 1 207 ? -14.218 11.126 24.018 1.00 87.19 207 SER A O 1
ATOM 1565 N N . ARG A 1 208 ? -14.312 9.170 22.902 1.00 87.31 208 ARG A N 1
ATOM 1566 C CA . ARG A 1 208 ? -13.734 8.373 23.972 1.00 87.31 208 ARG A CA 1
ATOM 1567 C C . ARG A 1 208 ? -12.284 8.742 24.278 1.00 87.31 208 ARG A C 1
ATOM 1569 O O . ARG A 1 208 ? -11.923 8.905 25.439 1.00 87.31 208 ARG A O 1
ATOM 1576 N N . ILE A 1 209 ? -11.461 8.964 23.254 1.00 88.00 209 ILE A N 1
ATOM 1577 C CA . ILE A 1 209 ? -10.088 9.468 23.438 1.00 88.00 209 ILE A CA 1
ATOM 1578 C C . ILE A 1 209 ? -10.109 10.865 24.091 1.00 88.00 209 ILE A C 1
ATOM 1580 O O . ILE A 1 209 ? -9.292 11.154 24.971 1.00 88.00 209 ILE A O 1
ATOM 1584 N N . LEU A 1 210 ? -11.065 11.722 23.711 1.00 89.31 210 LEU A N 1
ATOM 1585 C CA . LEU A 1 210 ? -11.235 13.061 24.281 1.00 89.31 210 LEU A CA 1
ATOM 1586 C C . LEU A 1 210 ? -11.630 13.044 25.765 1.00 89.31 210 LEU A C 1
ATOM 1588 O O . LEU A 1 210 ? -11.234 13.958 26.491 1.00 89.31 210 LEU A O 1
ATOM 1592 N N . GLU A 1 211 ? -12.357 12.033 26.246 1.00 87.69 211 GLU A N 1
ATOM 1593 C CA . GLU A 1 211 ? -12.678 11.893 27.677 1.00 87.69 211 GLU A CA 1
ATOM 1594 C C . GLU A 1 211 ? -11.407 11.806 28.535 1.00 87.69 211 GLU A C 1
ATOM 1596 O O . GLU A 1 211 ? -11.339 12.380 29.623 1.00 87.69 211 GLU A O 1
ATOM 1601 N N . GLY A 1 212 ? -10.349 11.181 28.013 1.00 82.88 212 GLY A N 1
ATOM 1602 C CA . GLY A 1 212 ? -9.063 11.068 28.696 1.00 82.88 212 GLY A CA 1
ATOM 1603 C C . GLY A 1 212 ? -8.162 12.304 28.618 1.00 82.88 212 GLY A C 1
ATOM 1604 O O . GLY A 1 212 ? -7.047 12.255 29.144 1.00 82.88 212 GLY A O 1
ATOM 1605 N N . ARG A 1 213 ? -8.611 13.429 28.032 1.00 86.69 213 ARG A N 1
ATOM 1606 C CA . ARG A 1 213 ? -7.817 14.673 27.858 1.00 86.69 213 ARG A CA 1
ATOM 1607 C C . ARG A 1 213 ? -7.225 15.248 29.151 1.00 86.69 213 ARG A C 1
ATOM 1609 O O . ARG A 1 213 ? -6.261 16.012 29.108 1.00 86.69 213 ARG A O 1
ATOM 1616 N N . GLY A 1 214 ? -7.823 14.920 30.297 1.00 86.25 214 GLY A N 1
ATOM 1617 C CA . GLY A 1 214 ? -7.342 15.338 31.615 1.00 86.25 214 GLY A CA 1
ATOM 1618 C C . GLY A 1 214 ? -6.069 14.612 32.061 1.00 86.25 214 GLY A C 1
ATOM 1619 O O . GLY A 1 214 ? -5.334 15.124 32.900 1.00 86.25 214 GLY A O 1
ATOM 1620 N N . THR A 1 215 ? -5.771 13.449 31.479 1.00 90.56 215 THR A N 1
ATOM 1621 C CA . THR A 1 215 ? -4.617 12.619 31.842 1.00 90.56 215 THR A CA 1
ATOM 1622 C C . THR A 1 215 ? -3.405 12.921 30.958 1.00 90.56 215 THR A C 1
ATOM 1624 O O . THR A 1 215 ? -3.542 13.316 29.799 1.00 90.56 215 THR A O 1
ATOM 1627 N N . ALA A 1 216 ? -2.192 12.707 31.480 1.00 88.94 216 ALA A N 1
ATOM 1628 C CA . ALA A 1 216 ? -0.967 12.865 30.690 1.00 88.94 216 ALA A CA 1
ATOM 1629 C C . ALA A 1 216 ? -0.940 11.909 29.481 1.00 88.94 216 ALA A C 1
ATOM 1631 O O . ALA A 1 216 ? -0.647 12.340 28.368 1.00 88.94 216 ALA A O 1
ATOM 1632 N N . LYS A 1 217 ? -1.332 10.640 29.678 1.00 89.44 217 LYS A N 1
ATOM 1633 C CA . LYS A 1 217 ? -1.427 9.638 28.603 1.00 89.44 217 LYS A CA 1
ATOM 1634 C C . LYS A 1 217 ? -2.469 10.012 27.544 1.00 89.44 217 LYS A C 1
ATOM 1636 O O . LYS A 1 217 ? -2.176 9.899 26.360 1.00 89.44 217 LYS A O 1
ATOM 1641 N N . GLY A 1 218 ? -3.632 10.534 27.940 1.00 89.44 218 GLY A N 1
ATOM 1642 C CA . GLY A 1 218 ? -4.656 10.982 26.992 1.00 89.44 218 GLY A CA 1
ATOM 1643 C C . GLY A 1 218 ? -4.212 12.172 26.138 1.00 89.44 218 GLY A C 1
ATOM 1644 O O . GLY A 1 218 ? -4.489 12.201 24.942 1.00 89.44 218 GLY A O 1
ATOM 1645 N N . LYS A 1 219 ? -3.437 13.117 26.692 1.00 90.81 219 LYS A N 1
ATOM 1646 C CA . LYS A 1 219 ? -2.820 14.202 25.897 1.00 90.81 219 LYS A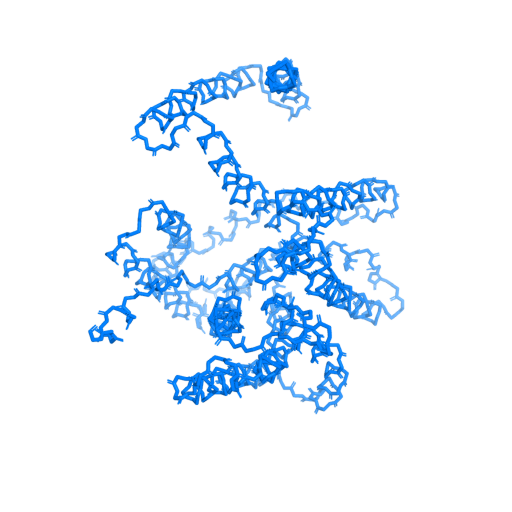 CA 1
ATOM 1647 C C . LYS A 1 219 ? -1.812 13.670 24.875 1.00 90.81 219 LYS A C 1
ATOM 1649 O O . LYS A 1 219 ? -1.815 14.121 23.734 1.00 90.81 219 LYS A O 1
ATOM 1654 N N . ILE A 1 220 ? -0.987 12.697 25.271 1.00 92.44 220 ILE A N 1
ATOM 1655 C CA . ILE A 1 220 ? -0.030 12.029 24.373 1.00 92.44 220 ILE A CA 1
ATOM 1656 C C . ILE A 1 220 ? -0.779 11.265 23.269 1.00 92.44 220 ILE A C 1
ATOM 1658 O O . ILE A 1 220 ? -0.416 11.380 22.102 1.00 92.44 220 ILE A O 1
ATOM 1662 N N . SER A 1 221 ? -1.861 10.557 23.613 1.00 91.94 221 SER A N 1
ATOM 1663 C CA . SER A 1 221 ? -2.745 9.884 22.652 1.00 91.94 221 SER A CA 1
ATOM 1664 C C . SER A 1 221 ? -3.282 10.875 21.621 1.00 91.94 221 SER A C 1
ATOM 1666 O O . SER A 1 221 ? -3.114 10.676 20.422 1.00 91.94 221 SER A O 1
ATOM 1668 N N . LEU A 1 222 ? -3.902 11.968 22.082 1.00 91.44 222 LEU A N 1
ATOM 1669 C CA . LEU A 1 222 ? -4.479 12.996 21.213 1.00 91.44 222 LEU A CA 1
ATOM 1670 C C . LEU A 1 222 ? -3.438 13.588 20.259 1.00 91.44 222 LEU A C 1
ATOM 1672 O O . LEU A 1 222 ? -3.732 13.751 19.078 1.00 91.44 222 LEU A O 1
ATOM 1676 N N . LEU A 1 223 ? -2.220 13.851 20.744 1.00 91.88 223 LEU A N 1
ATOM 1677 C CA . LEU A 1 223 ? -1.122 14.312 19.898 1.00 91.88 223 LEU A CA 1
ATOM 1678 C C . LEU A 1 223 ? -0.805 13.299 18.787 1.00 91.88 223 LEU A C 1
ATOM 1680 O O . LEU A 1 223 ? -0.736 13.685 17.625 1.00 91.88 223 LEU A O 1
ATOM 1684 N N . GLY A 1 224 ? -0.678 12.010 19.121 1.00 89.25 224 GLY A N 1
ATOM 1685 C CA . GLY A 1 224 ? -0.427 10.950 18.139 1.00 89.25 224 GLY A CA 1
ATOM 1686 C C . GLY A 1 224 ? -1.496 10.891 17.044 1.00 89.25 224 GLY A C 1
ATOM 1687 O O . GLY A 1 224 ? -1.168 10.917 15.859 1.00 89.25 224 GLY A O 1
ATOM 1688 N N . TRP A 1 225 ? -2.775 10.901 17.426 1.00 90.12 225 TRP A N 1
ATOM 1689 C CA . TRP A 1 225 ? -3.891 10.836 16.476 1.00 90.12 225 TRP A CA 1
ATOM 1690 C C . TRP A 1 225 ? -4.047 12.097 15.611 1.00 90.12 225 TRP A C 1
ATOM 1692 O O . TRP A 1 225 ? -4.433 11.988 14.450 1.00 90.12 225 TRP A O 1
ATOM 1702 N N . VAL A 1 226 ? -3.719 13.285 16.132 1.00 89.75 226 VAL A N 1
ATOM 1703 C CA . VAL A 1 226 ? -3.720 14.547 15.360 1.00 89.75 226 VAL A CA 1
ATOM 1704 C C . VAL A 1 226 ? -2.534 14.626 14.391 1.00 89.75 226 VAL A C 1
ATOM 1706 O O . VAL A 1 226 ? -2.635 15.228 13.319 1.00 89.75 226 VAL A O 1
ATOM 1709 N N . LEU A 1 227 ? -1.407 13.995 14.728 1.00 88.19 227 LEU A N 1
ATOM 1710 C CA . LEU A 1 227 ? -0.241 13.953 13.846 1.00 88.19 227 LEU A CA 1
ATOM 1711 C C . LEU A 1 227 ? -0.468 13.085 12.600 1.00 88.19 227 LEU A C 1
ATOM 1713 O O . LEU A 1 227 ? 0.084 13.417 11.558 1.00 88.19 227 LEU A O 1
ATOM 1717 N N . LEU A 1 228 ? -1.322 12.055 12.650 1.00 84.44 228 LEU A N 1
ATOM 1718 C CA . LEU A 1 228 ? -1.617 11.187 11.495 1.00 84.44 228 LEU A CA 1
ATOM 1719 C C . LEU A 1 228 ? -2.049 11.952 10.223 1.00 84.44 228 LEU A C 1
ATOM 1721 O O . LEU A 1 228 ? -1.389 11.804 9.194 1.00 84.44 228 LEU A O 1
ATOM 1725 N N . PRO A 1 229 ? -3.095 12.806 10.233 1.00 83.81 229 PRO A N 1
ATOM 1726 C CA . PRO A 1 229 ? -3.457 13.587 9.048 1.00 83.81 229 PRO A CA 1
ATOM 1727 C C . PRO A 1 229 ? -2.382 14.616 8.669 1.00 83.81 229 PRO A C 1
ATOM 1729 O O . PRO A 1 229 ? -2.199 14.907 7.488 1.00 83.81 229 PRO A O 1
ATOM 1732 N N . THR A 1 230 ? -1.633 15.134 9.648 1.00 82.94 230 THR A N 1
ATOM 1733 C CA . THR A 1 230 ? -0.522 16.068 9.402 1.00 82.94 230 THR A CA 1
ATOM 1734 C C . THR A 1 230 ? 0.590 15.389 8.595 1.00 82.94 230 THR A C 1
ATOM 1736 O O . THR A 1 230 ? 1.089 15.968 7.632 1.00 82.94 230 THR A O 1
ATOM 1739 N N . ILE A 1 231 ? 0.930 14.141 8.929 1.00 80.94 231 ILE A N 1
ATOM 1740 C CA . ILE A 1 231 ? 1.916 13.315 8.217 1.00 80.94 231 ILE A CA 1
ATOM 1741 C C . ILE A 1 231 ? 1.516 13.101 6.757 1.00 80.94 231 ILE A C 1
ATOM 1743 O O . ILE A 1 231 ? 2.363 13.204 5.869 1.00 80.94 231 ILE A O 1
ATOM 1747 N N . ILE A 1 232 ? 0.230 12.859 6.484 1.00 79.50 232 ILE A N 1
ATOM 1748 C CA . ILE A 1 232 ? -0.273 12.697 5.111 1.00 79.50 232 ILE A CA 1
ATOM 1749 C C . ILE A 1 232 ? -0.021 13.975 4.305 1.00 79.50 232 ILE A C 1
ATOM 1751 O O . ILE A 1 232 ? 0.515 13.918 3.198 1.00 79.50 232 ILE A O 1
ATOM 1755 N N . VAL A 1 233 ? -0.354 15.138 4.871 1.00 81.19 233 VAL A N 1
ATOM 1756 C CA . VAL A 1 233 ? -0.136 16.434 4.213 1.00 81.19 233 VAL A CA 1
ATOM 1757 C C . VAL A 1 233 ? 1.353 16.689 3.982 1.00 81.19 233 VAL A C 1
ATOM 1759 O O . VAL A 1 233 ? 1.735 17.065 2.875 1.00 81.19 233 VAL A O 1
ATOM 1762 N N . LEU A 1 234 ? 2.206 16.442 4.982 1.00 77.12 234 LEU A N 1
ATOM 1763 C CA . LEU A 1 234 ? 3.660 16.590 4.851 1.00 77.12 234 LEU A CA 1
ATOM 1764 C C . LEU A 1 234 ? 4.233 15.667 3.768 1.00 77.12 234 LEU A C 1
ATOM 1766 O O . LEU A 1 234 ? 5.033 16.117 2.947 1.00 77.12 234 LEU A O 1
ATOM 1770 N N . SER A 1 235 ? 3.763 14.420 3.708 1.00 73.62 235 SER A N 1
ATOM 1771 C CA . SER A 1 235 ? 4.174 13.436 2.702 1.00 73.62 235 SER A CA 1
ATOM 1772 C C . SER A 1 235 ? 3.794 13.876 1.287 1.00 73.62 235 SER A C 1
ATOM 1774 O O . SER A 1 235 ? 4.609 13.784 0.371 1.00 73.62 235 SER A O 1
ATOM 1776 N N . ILE A 1 236 ? 2.585 14.419 1.099 1.00 73.12 236 ILE A N 1
ATOM 1777 C CA . ILE A 1 236 ? 2.147 14.973 -0.190 1.00 73.12 236 ILE A CA 1
ATOM 1778 C C . ILE A 1 236 ? 2.994 16.197 -0.557 1.00 73.12 236 ILE A C 1
ATOM 1780 O O . ILE A 1 236 ? 3.491 16.292 -1.679 1.00 73.12 236 ILE A O 1
ATOM 1784 N N . LEU A 1 237 ? 3.210 17.121 0.383 1.00 70.06 237 LEU A N 1
ATOM 1785 C CA . LEU A 1 237 ? 4.017 18.322 0.151 1.00 70.06 237 LEU A CA 1
ATOM 1786 C C . LEU A 1 237 ? 5.461 17.982 -0.240 1.00 70.06 237 LEU A C 1
ATOM 1788 O O . LEU A 1 237 ? 6.016 18.636 -1.122 1.00 70.06 237 LEU A O 1
ATOM 1792 N N . GLN A 1 238 ? 6.048 16.934 0.346 1.00 66.06 238 GLN A N 1
ATOM 1793 C CA . GLN A 1 238 ? 7.401 16.472 0.025 1.00 66.06 238 GLN A CA 1
ATOM 1794 C C . GLN A 1 238 ? 7.551 16.025 -1.436 1.00 66.06 238 GLN A C 1
ATOM 1796 O O . GLN A 1 238 ? 8.630 16.176 -2.016 1.00 66.06 238 GLN A O 1
ATOM 1801 N N . VAL A 1 239 ? 6.484 15.512 -2.057 1.00 64.62 239 VAL A N 1
ATOM 1802 C CA . VAL A 1 239 ? 6.500 15.132 -3.479 1.00 64.62 239 VAL A CA 1
ATOM 1803 C C . VAL A 1 239 ? 6.690 16.360 -4.374 1.00 64.62 239 VAL A C 1
ATOM 1805 O O . VAL A 1 239 ? 7.438 16.298 -5.350 1.00 64.62 239 VAL A O 1
ATOM 1808 N N . PHE A 1 240 ? 6.052 17.483 -4.035 1.00 65.44 240 PHE A N 1
ATOM 1809 C CA . PHE A 1 240 ? 6.080 18.706 -4.845 1.00 65.44 240 PHE A CA 1
ATOM 1810 C C . PHE A 1 240 ? 7.231 19.653 -4.482 1.00 65.44 240 PHE A C 1
ATOM 1812 O O . PHE A 1 240 ? 7.742 20.365 -5.349 1.00 65.44 240 PHE A O 1
ATOM 1819 N N . VAL A 1 241 ? 7.654 19.657 -3.216 1.00 68.00 241 VAL A N 1
ATOM 1820 C CA . VAL A 1 241 ? 8.696 20.535 -2.674 1.00 68.00 241 VAL A CA 1
ATOM 1821 C C . VAL A 1 241 ? 9.790 19.671 -2.032 1.00 68.00 241 VAL A C 1
ATOM 1823 O O . VAL A 1 241 ? 9.734 19.379 -0.837 1.00 68.00 241 VAL A O 1
ATOM 1826 N N . PRO A 1 242 ? 10.809 19.239 -2.802 1.00 63.16 242 PRO A N 1
ATOM 1827 C CA . PRO A 1 242 ? 11.843 18.321 -2.327 1.00 63.16 242 PRO A CA 1
ATOM 1828 C C . PRO A 1 242 ? 12.903 19.052 -1.485 1.00 63.16 242 PRO A C 1
ATOM 1830 O O . PRO A 1 242 ? 14.071 19.138 -1.861 1.00 63.16 242 PRO A O 1
ATOM 1833 N N . TRP A 1 243 ? 12.492 19.627 -0.355 1.00 72.62 243 TRP A N 1
ATOM 1834 C CA . TRP A 1 243 ? 13.378 20.318 0.580 1.00 72.62 243 TRP A CA 1
ATOM 1835 C C . TRP A 1 243 ? 13.903 19.353 1.655 1.00 72.62 243 TRP A C 1
ATOM 1837 O O . TRP A 1 243 ? 13.101 18.653 2.283 1.00 72.62 243 TRP A O 1
ATOM 1847 N N . PRO A 1 244 ? 15.223 19.338 1.942 1.00 76.25 244 PRO A N 1
ATOM 1848 C CA . PRO A 1 244 ? 15.794 18.478 2.982 1.00 76.25 244 PRO A CA 1
ATOM 1849 C C . PRO A 1 244 ? 15.161 18.708 4.358 1.00 76.25 244 PRO A C 1
ATOM 1851 O O . PRO A 1 244 ? 14.856 17.752 5.063 1.00 76.25 244 PRO A O 1
ATOM 1854 N N . PHE A 1 245 ? 14.878 19.970 4.705 1.00 81.56 245 PHE A N 1
ATOM 1855 C CA . PHE A 1 245 ? 14.203 20.324 5.955 1.00 81.56 245 PHE A CA 1
ATOM 1856 C C . PHE A 1 245 ? 12.817 19.679 6.077 1.00 81.56 245 PHE A C 1
ATOM 1858 O O . PHE A 1 245 ? 12.491 19.133 7.125 1.00 81.56 245 PHE A O 1
ATOM 1865 N N . LEU A 1 246 ? 12.024 19.690 4.999 1.00 75.88 246 LEU A N 1
ATOM 1866 C CA . LEU A 1 246 ? 10.685 19.097 4.987 1.00 75.88 246 LEU A CA 1
ATOM 1867 C C . LEU A 1 246 ? 10.742 17.572 5.165 1.00 75.88 246 LEU A C 1
ATOM 1869 O O . LEU A 1 246 ? 9.903 17.004 5.853 1.00 75.88 246 LEU A O 1
ATOM 1873 N N . THR A 1 247 ? 11.775 16.928 4.613 1.00 75.44 247 THR A N 1
ATOM 1874 C CA . THR A 1 247 ? 12.014 15.485 4.790 1.00 75.44 247 THR A CA 1
ATOM 1875 C C . THR A 1 247 ? 12.347 15.156 6.248 1.00 75.44 247 THR A C 1
ATOM 1877 O O . THR A 1 247 ? 11.758 14.246 6.825 1.00 75.44 247 THR A O 1
ATOM 1880 N N . THR A 1 248 ? 13.250 15.920 6.873 1.00 82.25 248 THR A N 1
ATOM 1881 C CA . THR A 1 248 ? 13.594 15.744 8.293 1.00 82.25 248 THR A CA 1
ATOM 1882 C C . THR A 1 248 ? 12.399 16.022 9.202 1.00 82.25 248 THR A C 1
ATOM 1884 O O . THR A 1 248 ? 12.180 15.293 10.165 1.00 82.25 248 THR A O 1
ATOM 1887 N N . LEU A 1 249 ? 11.609 17.053 8.889 1.00 84.56 249 LEU A N 1
ATOM 1888 C CA . LEU A 1 249 ? 10.398 17.394 9.628 1.00 84.56 249 LEU A CA 1
ATOM 1889 C C . LEU A 1 249 ? 9.344 16.285 9.530 1.00 84.56 249 LEU A C 1
ATOM 1891 O O . LEU A 1 249 ? 8.761 15.932 10.551 1.00 84.56 249 LEU A O 1
ATOM 1895 N N . SER A 1 250 ? 9.127 15.721 8.337 1.00 81.38 250 SER A N 1
ATOM 1896 C CA . SER A 1 250 ? 8.204 14.597 8.152 1.00 81.38 250 SER A CA 1
ATOM 1897 C C . SER A 1 250 ? 8.652 13.388 8.965 1.00 81.38 250 SER A C 1
ATOM 1899 O O . SER A 1 250 ? 7.879 12.894 9.775 1.00 81.38 250 SER A O 1
ATOM 1901 N N . LEU A 1 251 ? 9.927 12.997 8.854 1.00 82.06 251 LEU A N 1
ATOM 1902 C CA . LEU A 1 251 ? 10.474 11.873 9.616 1.00 82.06 251 LEU A CA 1
ATOM 1903 C C . LEU A 1 251 ? 10.345 12.085 11.133 1.00 82.06 251 LEU A C 1
ATOM 1905 O O . LEU A 1 251 ? 10.013 11.159 11.871 1.00 82.06 251 LEU A O 1
ATOM 1909 N N . ALA A 1 252 ? 10.592 13.306 11.613 1.00 85.50 252 ALA A N 1
ATOM 1910 C CA . ALA A 1 252 ? 10.406 13.644 13.019 1.00 85.50 252 ALA A CA 1
ATOM 1911 C C . ALA A 1 252 ? 8.930 13.545 13.438 1.00 85.50 252 ALA A C 1
ATOM 1913 O O . ALA A 1 252 ? 8.643 13.032 14.519 1.00 85.50 252 ALA A O 1
ATOM 1914 N N . ALA A 1 253 ? 8.000 13.996 12.590 1.00 86.81 253 ALA A N 1
ATOM 1915 C CA . ALA A 1 253 ? 6.565 13.876 12.831 1.00 86.81 253 ALA A CA 1
ATOM 1916 C C . ALA A 1 253 ? 6.108 12.407 12.860 1.00 86.81 253 ALA A C 1
ATOM 1918 O O . ALA A 1 253 ? 5.330 12.047 13.741 1.00 86.81 253 ALA A O 1
ATOM 1919 N N . ASP A 1 254 ? 6.638 11.556 11.977 1.00 83.44 254 ASP A N 1
ATOM 1920 C CA . ASP A 1 254 ? 6.359 10.115 11.949 1.00 83.44 254 ASP A CA 1
ATOM 1921 C C . ASP A 1 254 ? 6.820 9.426 13.232 1.00 83.44 254 ASP A C 1
ATOM 1923 O O . ASP A 1 254 ? 6.036 8.753 13.905 1.00 83.44 254 ASP A O 1
ATOM 1927 N N . LEU A 1 255 ? 8.083 9.638 13.617 1.00 87.75 255 LEU A N 1
ATOM 1928 C CA . LEU A 1 255 ? 8.654 9.061 14.836 1.00 87.75 255 LEU A CA 1
ATOM 1929 C C . LEU A 1 255 ? 7.923 9.555 16.088 1.00 87.75 255 LEU A C 1
ATOM 1931 O O . LEU A 1 255 ? 7.668 8.768 17.002 1.00 87.75 255 LEU A O 1
ATOM 1935 N N . LEU A 1 256 ? 7.550 10.838 16.120 1.00 90.69 256 LEU A N 1
ATOM 1936 C CA . LEU A 1 256 ? 6.763 11.410 17.208 1.00 90.69 256 LEU A CA 1
ATOM 1937 C C . LEU A 1 256 ? 5.365 10.789 17.266 1.00 90.69 256 LEU A C 1
ATOM 1939 O O . LEU A 1 256 ? 4.929 10.395 18.342 1.00 90.69 256 LEU A O 1
ATOM 1943 N N . CYS A 1 257 ? 4.679 10.653 16.130 1.00 89.88 257 CYS A N 1
ATOM 1944 C CA . CYS A 1 257 ? 3.354 10.043 16.053 1.00 89.88 257 CYS A CA 1
ATOM 1945 C C . CYS A 1 257 ? 3.376 8.593 16.548 1.00 89.88 257 CYS A C 1
ATOM 1947 O O . CYS A 1 257 ? 2.612 8.239 17.450 1.00 89.88 257 CYS A O 1
ATOM 1949 N N . ILE A 1 258 ? 4.307 7.781 16.036 1.00 89.31 258 ILE A N 1
ATOM 1950 C CA . ILE A 1 258 ? 4.485 6.385 16.451 1.00 89.31 258 ILE A CA 1
ATOM 1951 C C . ILE A 1 258 ? 4.796 6.316 17.947 1.00 89.31 258 ILE A C 1
ATOM 1953 O O . ILE A 1 258 ? 4.150 5.560 18.675 1.00 89.31 258 ILE A O 1
ATOM 1957 N N . GLY A 1 259 ? 5.740 7.131 18.428 1.00 90.62 259 GLY A N 1
ATOM 1958 C CA . GLY A 1 259 ? 6.107 7.195 19.841 1.00 90.62 259 GLY A CA 1
ATOM 1959 C C . GLY A 1 259 ? 4.920 7.560 20.733 1.00 90.62 259 GLY A C 1
ATOM 1960 O O . GLY A 1 259 ? 4.679 6.894 21.739 1.00 90.62 259 GLY A O 1
ATOM 1961 N N . CYS A 1 260 ? 4.131 8.562 20.341 1.00 92.69 260 CYS A N 1
ATOM 1962 C CA . CYS A 1 260 ? 2.930 8.976 21.056 1.00 92.69 260 CYS A CA 1
ATOM 1963 C C . CYS A 1 260 ? 1.884 7.858 21.124 1.00 92.69 260 CYS A C 1
ATOM 1965 O O . CYS A 1 260 ? 1.415 7.539 22.218 1.00 92.69 260 CYS A O 1
ATOM 1967 N N . LEU A 1 261 ? 1.551 7.232 19.991 1.00 91.25 261 LEU A N 1
ATOM 1968 C CA . LEU A 1 261 ? 0.570 6.145 19.944 1.00 91.25 261 LEU A CA 1
ATOM 1969 C C . LEU A 1 261 ? 1.029 4.939 20.775 1.00 91.25 261 LEU A C 1
ATOM 1971 O O . LEU A 1 261 ? 0.246 4.391 21.548 1.00 91.25 261 LEU A O 1
ATOM 1975 N N . CYS A 1 262 ? 2.309 4.569 20.699 1.00 91.38 262 CYS A N 1
ATOM 1976 C CA . CYS A 1 262 ? 2.848 3.440 21.459 1.00 91.38 262 CYS A CA 1
ATOM 1977 C C . CYS A 1 262 ? 2.880 3.708 22.967 1.00 91.38 262 CYS A C 1
ATOM 1979 O O . CYS A 1 262 ? 2.498 2.848 23.757 1.00 91.38 262 CYS A O 1
ATOM 1981 N N . VAL A 1 263 ? 3.327 4.896 23.387 1.00 91.75 263 VAL A N 1
ATOM 1982 C CA . VAL A 1 263 ? 3.419 5.253 24.811 1.00 91.75 263 VAL A CA 1
ATOM 1983 C C . VAL A 1 263 ? 2.032 5.407 25.428 1.00 91.75 263 VAL A C 1
ATOM 1985 O O . VAL A 1 263 ? 1.806 4.940 26.546 1.00 91.75 263 VAL A O 1
ATOM 1988 N N . ALA A 1 264 ? 1.097 6.037 24.714 1.00 90.50 264 ALA A N 1
ATOM 1989 C CA . ALA A 1 264 ? -0.252 6.251 25.218 1.00 90.50 264 ALA A CA 1
ATOM 1990 C C . ALA A 1 264 ? -1.061 4.951 25.313 1.00 90.50 264 ALA A C 1
ATOM 1992 O O . ALA A 1 264 ? -1.777 4.759 26.297 1.00 90.50 264 ALA A O 1
ATOM 1993 N N . HIS A 1 265 ? -0.914 4.056 24.332 1.00 91.81 265 HIS A N 1
ATOM 1994 C CA . HIS A 1 265 ? -1.719 2.838 24.223 1.00 91.81 265 HIS A CA 1
ATOM 1995 C C . HIS A 1 265 ? -1.023 1.564 24.715 1.00 91.81 265 HIS A C 1
ATOM 1997 O O . HIS A 1 265 ? -1.577 0.480 24.586 1.00 91.81 265 HIS A O 1
ATOM 2003 N N . ARG A 1 266 ? 0.158 1.668 25.341 1.00 89.06 266 ARG A N 1
ATOM 2004 C CA . ARG A 1 266 ? 0.776 0.538 26.061 1.00 89.06 266 ARG A CA 1
ATOM 2005 C C . ARG A 1 266 ? -0.099 0.029 27.211 1.00 89.06 266 ARG A C 1
ATOM 2007 O O . ARG A 1 266 ? -0.043 -1.144 27.559 1.00 89.06 266 ARG A O 1
ATOM 2014 N N . ASP A 1 267 ? -0.831 0.940 27.840 1.00 87.44 267 ASP A N 1
ATOM 2015 C CA . ASP A 1 267 ? -1.795 0.643 28.892 1.00 87.44 267 ASP A CA 1
ATOM 2016 C C . ASP A 1 267 ? -2.876 1.725 28.868 1.00 87.44 267 ASP A C 1
ATOM 2018 O O . ASP A 1 267 ? -2.603 2.882 29.220 1.00 87.44 267 ASP A O 1
ATOM 2022 N N . ASN A 1 268 ? -4.079 1.321 28.457 1.00 89.25 268 ASN A N 1
ATOM 2023 C CA . ASN A 1 268 ? -5.254 2.170 28.301 1.00 89.25 268 ASN A CA 1
ATOM 2024 C C . ASN A 1 268 ? -6.087 2.326 29.587 1.00 89.25 268 ASN A C 1
ATOM 2026 O O . ASN A 1 268 ? -7.204 2.843 29.540 1.00 89.25 268 ASN A O 1
ATOM 2030 N N . SER A 1 269 ? -5.540 1.976 30.759 1.00 87.00 269 SER A N 1
ATOM 2031 C CA . SER A 1 269 ? -6.176 2.203 32.070 1.00 87.00 269 SER A CA 1
ATOM 2032 C C . SER A 1 269 ? -6.607 3.656 32.320 1.00 87.00 269 SER A C 1
ATOM 2034 O O . SER A 1 269 ? -7.539 3.906 33.085 1.00 87.00 269 SER A O 1
ATOM 2036 N N . TRP A 1 270 ? -5.987 4.627 31.637 1.00 87.75 270 TRP A N 1
ATOM 2037 C CA . TRP A 1 270 ? -6.337 6.052 31.703 1.00 87.75 270 TRP A CA 1
ATOM 2038 C C . TRP A 1 270 ? -7.726 6.386 31.141 1.00 87.75 270 TRP A C 1
ATOM 2040 O O . TRP A 1 270 ? -8.240 7.468 31.421 1.00 87.75 270 TRP A O 1
ATOM 2050 N N . LEU A 1 271 ? -8.345 5.474 30.387 1.00 86.44 271 LEU A N 1
ATOM 2051 C CA . LEU A 1 271 ? -9.735 5.585 29.940 1.00 86.44 271 LEU A CA 1
ATOM 2052 C C . LEU A 1 271 ? -10.731 5.065 30.992 1.00 86.44 271 LEU A C 1
ATOM 2054 O O . LEU A 1 271 ? -11.933 5.297 30.870 1.00 86.44 271 LEU A O 1
ATOM 2058 N N . GLY A 1 272 ? -10.277 4.397 32.054 1.00 85.44 272 GLY A N 1
ATOM 2059 C CA . GLY A 1 272 ? -11.149 3.805 33.066 1.00 85.44 272 GLY A CA 1
ATOM 2060 C C . GLY A 1 272 ? -11.660 2.427 32.642 1.00 85.44 272 GLY A C 1
ATOM 2061 O O . GLY A 1 272 ? -10.868 1.503 32.480 1.00 85.44 272 GLY A O 1
ATOM 2062 N N . LYS A 1 273 ? -12.984 2.252 32.515 1.00 82.19 273 LYS A N 1
ATOM 2063 C CA . LYS A 1 273 ? -13.566 0.935 32.204 1.00 82.19 273 LYS A CA 1
ATOM 2064 C C . LYS A 1 273 ? -13.236 0.500 30.765 1.00 82.19 273 LYS A C 1
ATOM 2066 O O . LYS A 1 273 ? -13.373 1.322 29.856 1.00 82.19 273 LYS A O 1
ATOM 2071 N N . PRO A 1 274 ? -12.850 -0.773 30.551 1.00 84.00 274 PRO A N 1
ATOM 2072 C CA . PRO A 1 274 ? -12.620 -1.301 29.215 1.00 84.00 274 PRO A CA 1
ATOM 2073 C C . PRO A 1 274 ? -13.939 -1.357 28.442 1.00 84.00 274 PRO A C 1
ATOM 2075 O O . PRO A 1 274 ? -14.935 -1.898 28.923 1.00 84.00 274 PRO A O 1
ATOM 2078 N N . ASP A 1 275 ? -13.933 -0.786 27.245 1.00 86.88 275 ASP A N 1
ATOM 2079 C CA . ASP A 1 275 ? -15.038 -0.807 26.297 1.00 86.88 275 ASP A CA 1
ATOM 2080 C C . ASP A 1 275 ? -14.544 -1.254 24.908 1.00 86.88 275 ASP A C 1
ATOM 2082 O O . ASP A 1 275 ? -13.398 -1.680 24.733 1.00 86.88 275 ASP A O 1
ATOM 2086 N N . ALA A 1 276 ? -15.427 -1.188 23.910 1.00 85.31 276 ALA A N 1
ATOM 2087 C CA . ALA A 1 276 ? -15.105 -1.533 22.528 1.00 85.31 276 ALA A CA 1
ATOM 2088 C C . ALA A 1 276 ? -13.917 -0.727 21.964 1.00 85.31 276 ALA A C 1
ATOM 2090 O O . ALA A 1 276 ? -13.101 -1.282 21.229 1.00 85.31 276 ALA A O 1
ATOM 2091 N N . VAL A 1 277 ? -13.793 0.554 22.330 1.00 87.38 277 VAL A N 1
ATOM 2092 C CA . VAL A 1 277 ? -12.720 1.437 21.853 1.00 87.38 277 VAL A CA 1
ATOM 2093 C C . VAL A 1 277 ? -11.411 1.095 22.554 1.00 87.38 277 VAL A C 1
ATOM 2095 O O . VAL A 1 277 ? -10.397 0.953 21.879 1.00 87.38 277 VAL A O 1
ATOM 2098 N N . THR A 1 278 ? -11.424 0.873 23.872 1.00 88.50 278 THR A N 1
ATOM 2099 C CA . THR A 1 278 ? -10.239 0.457 24.639 1.00 88.50 278 THR A CA 1
ATOM 2100 C C . THR A 1 278 ? -9.613 -0.811 24.056 1.00 88.50 278 THR A C 1
ATOM 2102 O O . THR A 1 278 ? -8.408 -0.824 23.825 1.00 88.50 278 THR A O 1
ATOM 2105 N N . ARG A 1 279 ? -10.424 -1.822 23.702 1.00 86.56 279 ARG A N 1
ATOM 2106 C CA . ARG A 1 279 ? -9.931 -3.049 23.041 1.00 86.56 279 ARG A CA 1
ATOM 2107 C C . ARG A 1 279 ? -9.234 -2.765 21.709 1.00 86.56 279 ARG A C 1
ATOM 2109 O O . ARG A 1 279 ? -8.171 -3.313 21.435 1.00 86.56 279 ARG A O 1
ATOM 2116 N N . CYS A 1 280 ? -9.804 -1.870 20.903 1.00 89.06 280 CYS A N 1
ATOM 2117 C CA . CYS A 1 280 ? -9.194 -1.450 19.642 1.00 89.06 280 CYS A CA 1
ATOM 2118 C C . CYS A 1 280 ? -7.897 -0.659 19.864 1.00 89.06 280 CYS A C 1
ATOM 2120 O O . CYS A 1 280 ? -6.979 -0.752 19.060 1.00 89.06 280 CYS A O 1
ATOM 2122 N N . LEU A 1 281 ? -7.798 0.111 20.949 1.00 91.12 281 LEU A N 1
ATOM 2123 C CA . LEU A 1 281 ? -6.591 0.860 21.289 1.00 91.12 281 LEU A CA 1
ATOM 2124 C C . LEU A 1 281 ? -5.468 -0.044 21.814 1.00 91.12 281 LEU A C 1
ATOM 2126 O O . LEU A 1 281 ? -4.305 0.243 21.550 1.00 91.12 281 LEU A O 1
ATOM 2130 N N . ASP A 1 282 ? -5.785 -1.145 22.500 1.00 90.25 282 ASP A N 1
ATOM 2131 C CA . ASP A 1 282 ? -4.788 -2.078 23.054 1.00 90.25 282 ASP A CA 1
ATOM 2132 C C . ASP A 1 282 ? -3.916 -2.736 21.967 1.00 90.25 282 ASP A C 1
ATOM 2134 O O . ASP A 1 282 ? -2.744 -3.039 22.194 1.00 90.25 282 ASP A O 1
ATOM 2138 N N . ILE A 1 283 ? -4.458 -2.915 20.759 1.00 90.81 283 ILE A N 1
ATOM 2139 C CA . ILE A 1 283 ? -3.734 -3.505 19.622 1.00 90.81 283 ILE A CA 1
ATOM 2140 C C . ILE A 1 283 ? -2.916 -2.490 18.811 1.00 90.81 283 ILE A C 1
ATOM 2142 O O . ILE A 1 283 ? -2.012 -2.892 18.073 1.00 90.81 283 ILE A O 1
ATOM 2146 N N . VAL A 1 284 ? -3.180 -1.184 18.959 1.00 92.00 284 VAL A N 1
ATOM 2147 C CA . VAL A 1 284 ? -2.533 -0.119 18.167 1.00 92.00 284 VAL A CA 1
ATOM 2148 C C . VAL A 1 284 ? -1.003 -0.196 18.221 1.00 92.00 284 VAL A C 1
ATOM 2150 O O . VAL A 1 284 ? -0.396 -0.170 17.152 1.00 92.00 284 VAL A O 1
ATOM 2153 N N . PRO A 1 285 ? -0.339 -0.344 19.388 1.00 91.81 285 PRO A N 1
ATOM 2154 C CA . PRO A 1 285 ? 1.122 -0.386 19.430 1.00 91.81 285 PRO A CA 1
ATOM 2155 C C . PRO A 1 285 ? 1.710 -1.563 18.646 1.00 91.81 285 PRO A C 1
ATOM 2157 O O . PRO A 1 285 ? 2.690 -1.392 17.927 1.00 91.81 285 PRO A O 1
ATOM 2160 N N . VAL A 1 286 ? 1.103 -2.750 18.751 1.00 90.31 286 VAL A N 1
ATOM 2161 C CA . VAL A 1 286 ? 1.588 -3.958 18.063 1.00 90.31 286 VAL A CA 1
ATOM 2162 C C . VAL A 1 286 ? 1.434 -3.804 16.553 1.00 90.31 286 VAL A C 1
ATOM 2164 O O . VAL A 1 286 ? 2.376 -4.080 15.811 1.00 90.31 286 VAL A O 1
ATOM 2167 N N . VAL A 1 287 ? 0.277 -3.313 16.105 1.00 90.19 287 VAL A N 1
ATOM 2168 C CA . VAL A 1 287 ? -0.014 -3.092 14.684 1.00 90.19 287 VAL A CA 1
ATOM 2169 C C . VAL A 1 287 ? 0.897 -2.009 14.107 1.00 90.19 287 VAL A C 1
ATOM 2171 O O . VAL A 1 287 ? 1.515 -2.228 13.070 1.00 90.19 287 VAL A O 1
ATOM 2174 N N . VAL A 1 288 ? 1.037 -0.862 14.775 1.00 89.00 288 VAL A N 1
ATOM 2175 C CA . VAL A 1 288 ? 1.857 0.250 14.274 1.00 89.00 288 VAL A CA 1
ATOM 2176 C C . VAL A 1 288 ? 3.338 -0.133 14.235 1.00 89.00 288 VAL A C 1
ATOM 2178 O O . VAL A 1 288 ? 3.970 0.010 13.193 1.00 89.00 288 VAL A O 1
ATOM 2181 N N . VAL A 1 289 ? 3.901 -0.661 15.327 1.00 89.06 289 VAL A N 1
ATOM 2182 C CA . VAL A 1 289 ? 5.335 -1.005 15.383 1.00 89.06 289 VAL A CA 1
ATOM 2183 C C . VAL A 1 289 ? 5.661 -2.168 14.454 1.00 89.06 289 VAL A C 1
ATOM 2185 O O . VAL A 1 289 ? 6.675 -2.117 13.755 1.00 89.06 289 VAL A O 1
ATOM 2188 N N . GLY A 1 290 ? 4.811 -3.199 14.432 1.00 88.00 290 GLY A N 1
ATOM 2189 C CA . GLY A 1 290 ? 4.986 -4.374 13.584 1.00 88.00 290 GLY A CA 1
ATOM 2190 C C . GLY A 1 290 ? 5.028 -4.014 12.100 1.00 88.00 290 GLY A C 1
ATOM 2191 O O . GLY A 1 290 ? 6.006 -4.353 11.432 1.00 88.00 290 GLY A O 1
ATOM 2192 N N . ASN A 1 291 ? 4.020 -3.278 11.615 1.00 84.81 291 ASN A N 1
ATOM 2193 C CA . ASN A 1 291 ? 3.955 -2.873 10.208 1.00 84.81 291 ASN A CA 1
ATOM 2194 C C . ASN A 1 291 ? 5.081 -1.889 9.879 1.00 84.81 291 ASN A C 1
ATOM 2196 O O . ASN A 1 291 ? 5.891 -2.172 9.010 1.00 84.81 291 ASN A O 1
ATOM 2200 N N . VAL A 1 292 ? 5.252 -0.795 10.633 1.00 85.06 292 VAL A N 1
ATOM 2201 C CA . VAL A 1 292 ? 6.275 0.215 10.293 1.00 85.06 292 VAL A CA 1
ATOM 2202 C C . VAL A 1 292 ? 7.684 -0.386 10.238 1.00 85.06 292 VAL A C 1
ATOM 2204 O O . VAL A 1 292 ? 8.459 -0.051 9.340 1.00 85.06 292 VAL A O 1
ATOM 2207 N N . THR A 1 293 ? 8.031 -1.288 11.161 1.00 87.62 293 THR A N 1
ATOM 2208 C CA . THR A 1 293 ? 9.368 -1.902 11.190 1.00 87.62 293 THR A CA 1
ATOM 2209 C C . THR A 1 293 ? 9.590 -2.821 9.991 1.00 87.62 293 THR A C 1
ATOM 2211 O O . THR A 1 293 ? 10.626 -2.724 9.332 1.00 87.62 293 THR A O 1
ATOM 2214 N N . PHE A 1 294 ? 8.633 -3.704 9.694 1.00 88.31 294 PHE A N 1
ATOM 2215 C CA . PHE A 1 294 ? 8.745 -4.612 8.557 1.00 88.31 294 PHE A CA 1
ATOM 2216 C C . PHE A 1 294 ? 8.658 -3.855 7.227 1.00 88.31 294 PHE A C 1
ATOM 2218 O O . PHE A 1 294 ? 9.524 -4.021 6.370 1.00 88.31 294 PHE A O 1
ATOM 2225 N N . ASP A 1 295 ? 7.683 -2.961 7.077 1.00 82.62 295 ASP A N 1
ATOM 2226 C CA . ASP A 1 295 ? 7.420 -2.252 5.830 1.00 82.62 295 ASP A CA 1
ATOM 2227 C C . ASP A 1 295 ? 8.493 -1.223 5.482 1.00 82.62 295 ASP A C 1
ATOM 2229 O O . ASP A 1 295 ? 8.734 -0.957 4.306 1.00 82.62 295 ASP A O 1
ATOM 2233 N N . THR A 1 296 ? 9.227 -0.691 6.464 1.00 78.19 296 THR A N 1
ATOM 2234 C CA . THR A 1 296 ? 10.426 0.111 6.170 1.00 78.19 296 THR A CA 1
ATOM 2235 C C . THR A 1 296 ? 11.462 -0.719 5.410 1.00 78.19 296 THR A C 1
ATOM 2237 O O . THR A 1 296 ? 12.067 -0.216 4.465 1.00 78.19 296 THR A O 1
ATOM 2240 N N . LEU A 1 297 ? 11.638 -1.996 5.770 1.00 84.19 297 LEU A N 1
ATOM 2241 C CA . LEU A 1 297 ? 12.529 -2.925 5.071 1.00 84.19 297 LEU A CA 1
ATOM 2242 C C . LEU A 1 297 ? 11.899 -3.379 3.751 1.00 84.19 297 LEU A C 1
ATOM 2244 O O . LEU A 1 297 ? 12.550 -3.310 2.711 1.00 84.19 297 LEU A O 1
ATOM 2248 N N . TYR A 1 298 ? 10.627 -3.776 3.768 1.00 81.25 298 TYR A N 1
ATOM 2249 C CA . TYR A 1 298 ? 9.892 -4.249 2.596 1.00 81.25 298 TYR A CA 1
ATOM 2250 C C . TYR A 1 298 ? 9.842 -3.199 1.488 1.00 81.25 298 TYR A C 1
ATOM 2252 O O . TYR A 1 298 ? 10.186 -3.476 0.344 1.00 81.25 298 TYR A O 1
ATOM 2260 N N . ASN A 1 299 ? 9.525 -1.945 1.811 1.00 75.62 299 ASN A N 1
ATOM 2261 C CA . ASN A 1 299 ? 9.377 -0.896 0.809 1.00 75.62 299 ASN A CA 1
ATOM 2262 C C . ASN A 1 299 ? 10.689 -0.577 0.082 1.00 75.62 299 ASN A C 1
ATOM 2264 O O . ASN A 1 299 ? 10.648 -0.084 -1.050 1.00 75.62 299 ASN A O 1
ATOM 2268 N N . THR A 1 300 ? 11.863 -0.843 0.667 1.00 72.19 300 THR A N 1
ATOM 2269 C CA . THR A 1 300 ? 13.144 -0.681 -0.051 1.00 72.19 300 THR A CA 1
ATOM 2270 C C . THR A 1 300 ? 13.282 -1.622 -1.248 1.00 72.19 300 THR A C 1
ATOM 2272 O O . THR A 1 300 ? 13.960 -1.268 -2.212 1.00 72.19 300 THR A O 1
ATOM 2275 N N . MET A 1 301 ? 12.590 -2.762 -1.236 1.00 72.94 301 MET A N 1
ATOM 2276 C CA . MET A 1 301 ? 12.570 -3.751 -2.311 1.00 72.94 301 MET A CA 1
ATOM 2277 C C . MET A 1 301 ? 12.102 -3.145 -3.646 1.00 72.94 301 MET A C 1
ATOM 2279 O O . MET A 1 301 ? 12.670 -3.420 -4.702 1.00 72.94 301 MET A O 1
ATOM 2283 N N . PHE A 1 302 ? 11.098 -2.264 -3.610 1.00 67.94 302 PHE A N 1
ATOM 2284 C CA . PHE A 1 302 ? 10.569 -1.610 -4.812 1.00 67.94 302 PHE A CA 1
ATOM 2285 C C . PHE A 1 302 ? 11.449 -0.470 -5.335 1.00 67.94 302 PHE A C 1
ATOM 2287 O O . PHE A 1 302 ? 11.242 -0.016 -6.456 1.00 67.94 302 PHE A O 1
ATOM 2294 N N . SER A 1 303 ? 12.414 0.014 -4.544 1.00 69.75 303 SER A N 1
ATOM 2295 C CA . SER A 1 303 ? 13.302 1.110 -4.948 1.00 69.75 303 SER A CA 1
ATOM 2296 C C . SER A 1 303 ? 14.753 0.669 -5.094 1.00 69.75 303 SER A C 1
ATOM 2298 O O . SER A 1 303 ? 15.286 0.686 -6.194 1.00 69.75 303 SER A O 1
ATOM 2300 N N . TYR A 1 304 ? 15.404 0.263 -4.004 1.00 74.94 304 TYR A N 1
ATOM 2301 C CA . TYR A 1 304 ? 16.840 0.001 -3.990 1.00 74.94 304 TYR A CA 1
ATOM 2302 C C . TYR A 1 304 ? 17.192 -1.313 -4.675 1.00 74.94 304 TYR A C 1
ATOM 2304 O O . TYR A 1 304 ? 18.119 -1.324 -5.476 1.00 74.94 304 TYR A O 1
ATOM 2312 N N . PHE A 1 305 ? 16.430 -2.389 -4.446 1.00 77.94 305 PHE A N 1
ATOM 2313 C CA . PHE A 1 305 ? 16.697 -3.655 -5.143 1.00 77.94 305 PHE A CA 1
ATOM 2314 C C . PHE A 1 305 ? 16.430 -3.513 -6.645 1.00 77.94 305 PHE A C 1
ATOM 2316 O O . PHE A 1 305 ? 17.187 -4.030 -7.464 1.00 77.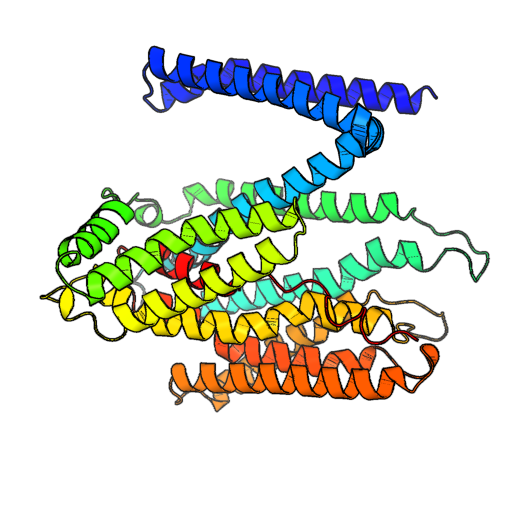94 305 PHE A O 1
ATOM 2323 N N . TYR A 1 306 ? 15.401 -2.742 -7.009 1.00 72.50 306 TYR A N 1
ATOM 2324 C CA . TYR A 1 306 ? 15.113 -2.416 -8.402 1.00 72.50 306 TYR A CA 1
ATOM 2325 C C . TYR A 1 306 ? 16.252 -1.610 -9.052 1.00 72.50 306 TYR A C 1
ATOM 2327 O O . TYR A 1 306 ? 16.736 -1.983 -10.121 1.00 72.50 306 TYR A O 1
ATOM 2335 N N . GLU A 1 307 ? 16.716 -0.529 -8.409 1.00 70.56 307 GLU A N 1
ATOM 2336 C CA . GLU A 1 307 ? 17.851 0.273 -8.894 1.00 70.56 307 GLU A CA 1
ATOM 2337 C C . GLU A 1 307 ? 19.136 -0.557 -9.011 1.00 70.56 307 GLU A C 1
ATOM 2339 O O . GLU A 1 307 ? 19.857 -0.421 -9.998 1.00 70.56 307 GLU A O 1
ATOM 2344 N N . GLN A 1 308 ? 19.406 -1.432 -8.040 1.00 76.06 308 GLN A N 1
ATOM 2345 C CA . GLN A 1 308 ? 20.549 -2.342 -8.053 1.00 76.06 308 GLN A CA 1
ATOM 2346 C C . GLN A 1 308 ? 20.464 -3.318 -9.231 1.00 76.06 308 GLN A C 1
ATOM 2348 O O . GLN A 1 308 ? 21.421 -3.439 -9.991 1.00 76.06 308 GLN A O 1
ATOM 2353 N N . GLY A 1 309 ? 19.300 -3.938 -9.451 1.00 73.94 309 GLY A N 1
ATOM 2354 C CA . GLY A 1 309 ? 19.064 -4.833 -10.585 1.00 73.94 309 GLY A CA 1
ATOM 2355 C C . GLY A 1 309 ? 19.202 -4.145 -11.948 1.00 73.94 309 GLY A C 1
ATOM 2356 O O . GLY A 1 309 ? 19.614 -4.783 -12.912 1.00 73.94 309 GLY A O 1
ATOM 2357 N N . CYS A 1 310 ? 18.929 -2.837 -12.038 1.00 72.38 310 CYS A N 1
ATOM 2358 C CA . CYS A 1 310 ? 19.157 -2.054 -13.260 1.00 72.38 310 CYS A CA 1
ATOM 2359 C C . CYS A 1 310 ? 20.648 -1.855 -13.589 1.00 72.38 310 CYS A C 1
ATOM 2361 O O . CYS A 1 310 ? 20.965 -1.478 -14.714 1.00 72.38 310 CYS A O 1
ATOM 2363 N N . GLN A 1 311 ? 21.547 -2.063 -12.622 1.00 74.69 311 GLN A N 1
ATOM 2364 C CA . GLN A 1 311 ? 23.000 -1.894 -12.755 1.00 74.69 311 GLN A CA 1
ATOM 2365 C C . GLN A 1 311 ? 23.750 -3.238 -12.768 1.00 74.69 311 GLN A C 1
ATOM 2367 O O . GLN A 1 311 ? 24.931 -3.293 -12.417 1.00 74.69 311 GLN A O 1
ATOM 2372 N N . MET A 1 312 ? 23.061 -4.324 -13.118 1.00 77.12 312 MET A N 1
ATOM 2373 C CA . MET A 1 312 ? 23.588 -5.689 -13.211 1.00 77.12 312 MET A CA 1
ATOM 2374 C C . MET A 1 312 ? 23.259 -6.276 -14.589 1.00 77.12 312 MET A C 1
ATOM 2376 O O . MET A 1 312 ? 22.430 -5.729 -15.318 1.00 77.12 312 MET A O 1
ATOM 2380 N N . ASP A 1 313 ? 23.877 -7.398 -14.959 1.00 80.44 313 ASP A N 1
ATOM 2381 C CA . ASP A 1 313 ? 23.582 -8.054 -16.231 1.00 80.44 313 ASP A CA 1
ATOM 2382 C C . ASP A 1 313 ? 22.209 -8.745 -16.197 1.00 80.44 313 ASP A C 1
ATOM 2384 O O . ASP A 1 313 ? 22.018 -9.758 -15.517 1.00 80.44 313 ASP A O 1
ATOM 2388 N N . THR A 1 314 ? 21.245 -8.190 -16.935 1.00 77.50 314 THR A N 1
ATOM 2389 C CA . THR A 1 314 ? 19.864 -8.691 -17.038 1.00 77.50 314 THR A CA 1
ATOM 2390 C C . THR A 1 314 ? 19.606 -9.539 -18.285 1.00 77.50 314 THR A C 1
ATOM 2392 O O . THR A 1 314 ? 18.452 -9.870 -18.573 1.00 77.50 314 THR A O 1
ATOM 2395 N N . ARG A 1 315 ? 20.649 -9.869 -19.058 1.00 77.25 315 ARG A N 1
ATOM 2396 C CA . ARG A 1 315 ? 20.512 -10.636 -20.302 1.00 77.25 315 ARG A CA 1
ATOM 2397 C C . ARG A 1 315 ? 20.227 -12.111 -20.028 1.00 77.25 315 ARG A C 1
ATOM 2399 O O . ARG A 1 315 ? 20.816 -12.719 -19.137 1.00 77.25 315 ARG A O 1
ATOM 2406 N N . VAL A 1 316 ? 19.340 -12.692 -20.832 1.00 72.69 316 VAL A N 1
ATOM 2407 C CA . VAL A 1 316 ? 18.955 -14.106 -20.779 1.00 72.69 316 VAL A CA 1
ATOM 2408 C C . VAL A 1 316 ? 19.010 -14.723 -22.171 1.00 72.69 316 VAL A C 1
ATOM 2410 O O . VAL A 1 316 ? 18.456 -14.178 -23.125 1.00 72.69 316 VAL A O 1
ATOM 2413 N N . GLY A 1 317 ? 19.636 -15.899 -22.255 1.00 65.06 317 GLY A N 1
ATOM 2414 C CA . GLY A 1 317 ? 19.765 -16.680 -23.485 1.00 65.06 317 GLY A CA 1
ATOM 2415 C C . GLY A 1 317 ? 20.850 -16.169 -24.438 1.00 65.06 317 GLY A C 1
ATOM 2416 O O . GLY A 1 317 ? 21.397 -15.079 -24.270 1.00 65.06 317 GLY A O 1
ATOM 2417 N N . SER A 1 318 ? 21.152 -16.973 -25.460 1.00 58.25 318 SER A N 1
ATOM 2418 C CA . SER A 1 318 ? 22.084 -16.624 -26.546 1.00 58.25 318 SER A CA 1
ATOM 2419 C C . SER A 1 318 ? 21.623 -15.423 -27.375 1.00 58.25 318 SER A C 1
ATOM 2421 O O . SER A 1 318 ? 22.445 -14.755 -27.994 1.00 58.25 318 SER A O 1
ATOM 2423 N N . ASP A 1 319 ? 20.320 -15.135 -27.350 1.00 58.12 319 ASP A N 1
ATOM 2424 C CA . ASP A 1 319 ? 19.669 -14.118 -28.183 1.00 58.12 319 ASP A CA 1
ATOM 2425 C C . ASP A 1 319 ? 19.723 -12.711 -27.555 1.00 58.12 319 ASP A C 1
ATOM 2427 O O . ASP A 1 319 ? 19.238 -11.744 -28.138 1.00 58.12 319 ASP A O 1
ATOM 2431 N N . GLY A 1 320 ? 20.309 -12.573 -26.357 1.00 61.12 320 GLY A N 1
ATOM 2432 C CA . GLY A 1 320 ? 20.555 -11.275 -25.724 1.00 61.12 320 GLY A CA 1
ATOM 2433 C C . GLY A 1 320 ? 19.308 -10.564 -25.186 1.00 61.12 320 GLY A C 1
ATOM 2434 O O . GLY A 1 320 ? 19.332 -9.342 -25.021 1.00 61.12 320 GLY A O 1
ATOM 2435 N N . MET A 1 321 ? 18.226 -11.294 -24.889 1.00 66.12 321 MET A N 1
ATOM 2436 C CA . MET A 1 321 ? 16.995 -10.717 -24.339 1.00 66.12 321 MET A CA 1
ATOM 2437 C C . MET A 1 321 ? 17.268 -10.061 -22.978 1.00 66.12 321 MET A C 1
ATOM 2439 O O . MET A 1 321 ? 17.684 -10.735 -22.040 1.00 66.12 321 MET A O 1
ATOM 2443 N N . GLN A 1 322 ? 17.014 -8.757 -22.855 1.00 66.88 322 GLN A N 1
ATOM 2444 C CA . GLN A 1 322 ? 17.176 -8.015 -21.601 1.00 66.88 322 GLN A CA 1
ATOM 2445 C C . GLN A 1 322 ? 15.883 -8.017 -20.789 1.00 66.88 322 GLN A C 1
ATOM 2447 O O . GLN A 1 322 ? 14.837 -7.579 -21.272 1.00 66.88 322 GLN A O 1
ATOM 2452 N N . LEU A 1 323 ? 15.973 -8.467 -19.540 1.00 70.94 323 LEU A N 1
ATOM 2453 C CA . LEU A 1 323 ? 14.866 -8.413 -18.593 1.00 70.94 323 LEU A CA 1
ATOM 2454 C C . LEU A 1 323 ? 14.803 -7.059 -17.875 1.00 70.94 323 LEU A C 1
ATOM 2456 O O . LEU A 1 323 ? 15.819 -6.423 -17.586 1.00 70.94 323 LEU A O 1
ATOM 2460 N N . ASN A 1 324 ? 13.584 -6.627 -17.564 1.00 72.56 324 ASN A N 1
ATOM 2461 C CA . ASN A 1 324 ? 13.315 -5.501 -16.681 1.00 72.56 324 ASN A CA 1
ATOM 2462 C C . ASN A 1 324 ? 13.725 -5.879 -15.250 1.00 72.56 324 ASN A C 1
ATOM 2464 O O . ASN A 1 324 ? 13.395 -6.967 -14.792 1.00 72.56 324 ASN A O 1
ATOM 2468 N N . ALA A 1 325 ? 14.378 -4.983 -14.507 1.00 65.12 325 ALA A N 1
ATOM 2469 C CA . ALA A 1 325 ? 14.768 -5.248 -13.120 1.00 65.12 325 ALA A CA 1
ATOM 2470 C C . ALA A 1 325 ? 13.574 -5.601 -12.206 1.00 65.12 325 ALA A C 1
ATOM 2472 O O . ALA A 1 325 ? 13.732 -6.354 -11.248 1.00 65.12 325 ALA A O 1
ATOM 2473 N N . ALA A 1 326 ? 12.361 -5.139 -12.538 1.00 66.88 326 ALA A N 1
ATOM 2474 C CA . ALA A 1 326 ? 11.134 -5.525 -11.842 1.00 66.88 326 ALA A CA 1
ATOM 2475 C C . ALA A 1 326 ? 10.839 -7.035 -11.932 1.00 66.88 326 ALA A C 1
ATOM 2477 O O . ALA A 1 326 ? 10.171 -7.570 -11.051 1.00 66.88 326 ALA A O 1
ATOM 2478 N N . PHE A 1 327 ? 11.363 -7.731 -12.949 1.00 73.94 327 PHE A N 1
ATOM 2479 C CA . PHE A 1 327 ? 11.255 -9.184 -13.093 1.00 73.94 327 PHE A CA 1
ATOM 2480 C C . PHE A 1 327 ? 11.808 -9.925 -11.874 1.00 73.94 327 PHE A C 1
ATOM 2482 O O . PHE A 1 327 ? 11.229 -10.916 -11.443 1.00 73.94 327 PHE A O 1
ATOM 2489 N N . PHE A 1 328 ? 12.903 -9.450 -11.276 1.00 80.88 328 PHE A N 1
ATOM 2490 C CA . PHE A 1 328 ? 13.536 -10.159 -10.161 1.00 80.88 328 PHE A CA 1
ATOM 2491 C C . PHE A 1 328 ? 12.673 -10.159 -8.888 1.00 80.88 328 PHE A C 1
ATOM 2493 O O . PHE A 1 328 ? 12.850 -11.033 -8.039 1.00 80.88 328 PHE A O 1
ATOM 2500 N N . ASN A 1 329 ? 11.659 -9.284 -8.807 1.00 80.12 329 ASN A N 1
ATOM 2501 C CA . ASN A 1 329 ? 10.641 -9.310 -7.753 1.00 80.12 329 ASN A CA 1
ATOM 2502 C C . ASN A 1 329 ? 9.775 -10.583 -7.777 1.00 80.12 329 ASN A C 1
ATOM 2504 O O . ASN A 1 329 ? 9.190 -10.958 -6.764 1.00 80.12 329 ASN A O 1
ATOM 2508 N N . LEU A 1 330 ? 9.763 -11.327 -8.890 1.00 79.06 330 LEU A N 1
ATOM 2509 C CA . LEU A 1 330 ? 9.163 -12.662 -8.935 1.00 79.06 330 LEU A CA 1
ATOM 2510 C C . LEU A 1 330 ? 9.725 -13.592 -7.856 1.00 79.06 330 LEU A C 1
ATOM 2512 O O . LEU A 1 330 ? 8.995 -14.455 -7.381 1.00 79.06 330 LEU A O 1
ATOM 2516 N N . GLY A 1 331 ? 10.981 -13.398 -7.432 1.00 83.88 331 GLY A N 1
ATOM 2517 C CA . GLY A 1 331 ? 11.560 -14.143 -6.315 1.00 83.88 331 GLY A CA 1
ATOM 2518 C C . GLY A 1 331 ? 10.716 -14.051 -5.042 1.00 83.88 331 GLY A C 1
ATOM 2519 O O . GLY A 1 331 ? 10.510 -15.067 -4.385 1.00 83.88 331 GLY A O 1
ATOM 2520 N N . SER A 1 332 ? 10.161 -12.870 -4.745 1.00 84.94 332 SER A N 1
ATOM 2521 C CA . SER A 1 332 ? 9.272 -12.660 -3.599 1.00 84.94 332 SER A CA 1
ATOM 2522 C C . SER A 1 332 ? 7.967 -13.443 -3.759 1.00 84.94 332 SER A C 1
ATOM 2524 O O . SER A 1 332 ? 7.636 -14.270 -2.915 1.00 84.94 332 SER A O 1
ATOM 2526 N N . SER A 1 333 ? 7.264 -13.279 -4.885 1.00 81.25 333 SER A N 1
ATOM 2527 C CA . SER A 1 333 ? 5.982 -13.962 -5.128 1.00 81.25 333 SER A CA 1
ATOM 2528 C C . SER A 1 333 ? 6.116 -15.488 -5.199 1.00 81.25 333 SER A C 1
ATOM 2530 O O . SER A 1 333 ? 5.254 -16.208 -4.703 1.00 81.25 333 SER A O 1
ATOM 2532 N N . ILE A 1 334 ? 7.207 -16.002 -5.777 1.00 84.50 334 ILE A N 1
ATOM 2533 C CA . ILE A 1 334 ? 7.517 -17.440 -5.789 1.00 84.50 334 ILE A CA 1
ATOM 2534 C C . ILE A 1 334 ? 7.756 -17.926 -4.357 1.00 84.50 334 ILE A C 1
ATOM 2536 O O . ILE A 1 334 ? 7.165 -18.923 -3.946 1.00 84.50 334 ILE A O 1
ATOM 2540 N N . ALA A 1 335 ? 8.578 -17.215 -3.580 1.00 86.38 335 ALA A N 1
ATOM 2541 C CA . ALA A 1 335 ? 8.826 -17.564 -2.186 1.00 86.38 335 ALA A CA 1
ATOM 2542 C C . ALA A 1 335 ? 7.526 -17.592 -1.380 1.00 86.38 335 ALA A C 1
ATOM 2544 O O . ALA A 1 335 ? 7.275 -18.562 -0.675 1.00 86.38 335 ALA A O 1
ATOM 2545 N N . VAL A 1 336 ? 6.658 -16.596 -1.549 1.00 84.44 336 VAL A N 1
ATOM 2546 C CA . VAL A 1 336 ? 5.346 -16.558 -0.904 1.00 84.44 336 VAL A CA 1
ATOM 2547 C C . VAL A 1 336 ? 4.523 -17.800 -1.259 1.00 84.44 336 VAL A C 1
ATOM 2549 O O . VAL A 1 336 ? 4.108 -18.532 -0.363 1.00 84.44 336 VAL A O 1
ATOM 2552 N N . VAL A 1 337 ? 4.327 -18.108 -2.543 1.00 83.19 337 VAL A N 1
ATOM 2553 C CA . VAL A 1 337 ? 3.477 -19.239 -2.967 1.00 83.19 337 VAL A CA 1
ATOM 2554 C C . VAL A 1 337 ? 4.009 -20.586 -2.470 1.00 83.19 337 VAL A C 1
ATOM 2556 O O . VAL A 1 337 ? 3.237 -21.407 -1.975 1.00 83.19 337 VAL A O 1
ATOM 2559 N N . PHE A 1 338 ? 5.318 -20.826 -2.577 1.00 85.31 338 PHE A N 1
ATOM 2560 C CA . PHE A 1 338 ? 5.901 -22.128 -2.246 1.00 85.31 338 PHE A CA 1
ATOM 2561 C C . PHE A 1 338 ? 6.233 -22.297 -0.761 1.00 85.31 338 PHE A C 1
ATOM 2563 O O . PHE A 1 338 ? 6.128 -23.408 -0.238 1.00 85.31 338 PHE A O 1
ATOM 2570 N N . LEU A 1 339 ? 6.629 -21.229 -0.064 1.00 84.88 339 LEU A N 1
ATOM 2571 C CA . LEU A 1 339 ? 7.043 -21.313 1.338 1.00 84.88 339 LEU A CA 1
ATOM 2572 C C . LEU A 1 339 ? 5.882 -21.141 2.313 1.00 84.88 339 LEU A C 1
ATOM 2574 O O . LEU A 1 339 ? 5.992 -21.657 3.421 1.00 84.88 339 LEU A O 1
ATOM 2578 N N . THR A 1 340 ? 4.765 -20.513 1.924 1.00 83.81 340 THR A N 1
ATOM 2579 C CA . THR A 1 340 ? 3.573 -20.400 2.790 1.00 83.81 340 THR A CA 1
ATOM 2580 C C . THR A 1 340 ? 3.133 -21.741 3.396 1.00 83.81 340 THR A C 1
ATOM 2582 O O . THR A 1 340 ? 3.114 -21.833 4.624 1.00 83.81 340 THR A O 1
ATOM 2585 N N . PRO A 1 341 ? 2.874 -22.822 2.626 1.00 83.12 341 PRO A N 1
ATOM 2586 C CA . PRO A 1 341 ? 2.421 -24.087 3.218 1.00 83.12 341 PRO A CA 1
ATOM 2587 C C . PRO A 1 341 ? 3.470 -24.724 4.145 1.00 83.12 341 PRO A C 1
ATOM 2589 O O . PRO A 1 341 ? 3.131 -25.381 5.132 1.00 83.12 341 PRO A O 1
ATOM 2592 N N . VAL A 1 342 ? 4.758 -24.523 3.851 1.00 86.25 342 VAL A N 1
ATOM 2593 C CA . VAL A 1 342 ? 5.865 -25.027 4.675 1.00 86.25 342 VAL A CA 1
ATOM 2594 C C . VAL A 1 342 ? 5.931 -24.269 6.000 1.00 86.25 342 VAL A C 1
ATOM 2596 O O . VAL A 1 342 ? 6.016 -24.887 7.061 1.00 86.25 342 VAL A O 1
ATOM 2599 N N . ILE A 1 343 ? 5.847 -22.940 5.941 1.00 85.88 343 ILE A N 1
ATOM 2600 C CA . ILE A 1 343 ? 5.858 -22.035 7.092 1.00 85.88 343 ILE A CA 1
ATOM 2601 C C . ILE A 1 343 ? 4.655 -22.287 7.996 1.00 85.88 343 ILE A C 1
ATOM 2603 O O . ILE A 1 343 ? 4.821 -22.408 9.210 1.00 85.88 343 ILE A O 1
ATOM 2607 N N . GLU A 1 344 ? 3.457 -22.414 7.427 1.00 80.88 344 GLU A N 1
ATOM 2608 C CA . GLU A 1 344 ? 2.241 -22.688 8.191 1.00 80.88 344 GLU A CA 1
ATOM 2609 C C . GLU A 1 344 ? 2.330 -24.019 8.932 1.00 80.88 344 GLU A C 1
ATOM 2611 O O . GLU A 1 344 ? 1.997 -24.090 10.117 1.00 80.88 344 GLU A O 1
ATOM 2616 N N . LYS A 1 345 ? 2.839 -25.065 8.270 1.00 83.19 345 LYS A N 1
ATOM 2617 C CA . LYS A 1 345 ? 3.044 -26.372 8.899 1.00 83.19 345 LYS A CA 1
ATOM 2618 C C . LYS A 1 345 ? 4.108 -26.316 9.996 1.00 83.19 345 LYS A C 1
ATOM 2620 O O . LYS A 1 345 ? 3.910 -26.905 11.056 1.00 83.19 345 LYS A O 1
ATOM 2625 N N . ALA A 1 346 ? 5.216 -25.616 9.756 1.00 85.38 346 ALA A N 1
ATOM 2626 C CA . ALA A 1 346 ? 6.337 -25.529 10.689 1.00 85.38 346 ALA A CA 1
ATOM 2627 C C . ALA A 1 346 ? 6.033 -24.659 11.921 1.00 85.38 346 ALA A C 1
ATOM 2629 O O . ALA A 1 346 ? 6.473 -24.981 13.020 1.00 85.38 346 ALA A O 1
ATOM 2630 N N . MET A 1 347 ? 5.268 -23.576 11.758 1.00 84.94 347 MET A N 1
ATOM 2631 C CA . MET A 1 347 ? 4.992 -22.587 12.810 1.00 84.94 347 MET A CA 1
ATOM 2632 C C . MET A 1 347 ? 3.534 -22.604 13.285 1.00 84.94 347 MET A C 1
ATOM 2634 O O . MET A 1 347 ? 3.014 -21.594 13.770 1.00 84.94 347 MET A O 1
ATOM 2638 N N . ARG A 1 348 ? 2.834 -23.736 13.149 1.00 77.50 348 ARG A N 1
ATOM 2639 C CA . ARG A 1 348 ? 1.413 -23.842 13.516 1.00 77.50 348 ARG A CA 1
ATOM 2640 C C . ARG A 1 348 ? 1.154 -23.551 14.997 1.00 77.50 348 ARG A C 1
ATOM 2642 O O . ARG A 1 348 ? 0.164 -22.906 15.319 1.00 77.50 348 ARG A O 1
ATOM 2649 N N . SER A 1 349 ? 2.037 -24.007 15.885 1.00 77.81 349 SER A N 1
ATOM 2650 C CA . SER A 1 349 ? 1.899 -23.882 17.345 1.00 77.81 349 SER A CA 1
ATOM 2651 C C . SER A 1 349 ? 2.541 -22.620 17.930 1.00 77.81 349 SER A C 1
ATOM 2653 O O . SER A 1 349 ? 2.616 -22.472 19.148 1.00 77.81 349 SER A O 1
ATOM 2655 N N . THR A 1 350 ? 3.057 -21.731 17.085 1.00 85.12 350 THR A N 1
ATOM 2656 C CA . THR A 1 350 ? 3.862 -20.584 17.509 1.00 85.12 350 THR A CA 1
ATOM 2657 C C . THR A 1 350 ? 3.012 -19.318 17.621 1.00 85.12 350 THR A C 1
ATOM 2659 O O . THR A 1 350 ? 2.092 -19.114 16.828 1.00 85.12 350 THR A O 1
ATOM 2662 N N . SER A 1 351 ? 3.319 -18.447 18.589 1.00 86.69 351 SER A N 1
ATOM 2663 C CA . SER A 1 351 ? 2.569 -17.202 18.806 1.00 86.69 351 SER A CA 1
ATOM 2664 C C . SER A 1 351 ? 2.672 -16.245 17.612 1.00 86.69 351 SER A C 1
ATOM 2666 O O . SER A 1 351 ? 3.700 -16.183 16.933 1.00 86.69 351 SER A O 1
ATOM 2668 N N . GLY A 1 352 ? 1.613 -15.463 17.369 1.00 82.81 352 GLY A N 1
ATOM 2669 C CA . GLY A 1 352 ? 1.581 -14.474 16.283 1.00 82.81 352 GLY A CA 1
ATOM 2670 C C . GLY A 1 352 ? 2.724 -13.459 16.379 1.00 82.81 352 GLY A C 1
ATOM 2671 O O . GLY A 1 352 ? 3.424 -13.223 15.401 1.00 82.81 352 GLY A O 1
ATOM 2672 N N . THR A 1 353 ? 3.004 -12.945 17.579 1.00 86.38 353 THR A N 1
ATOM 2673 C CA . THR A 1 353 ? 4.108 -12.000 17.811 1.00 86.38 353 THR A CA 1
ATOM 2674 C C . THR A 1 353 ? 5.469 -12.584 17.435 1.00 86.38 353 THR A C 1
ATOM 2676 O O . THR A 1 353 ? 6.288 -11.893 16.837 1.00 86.38 353 THR A O 1
ATOM 2679 N N . PHE A 1 354 ? 5.716 -13.862 17.735 1.00 90.00 354 PHE A N 1
ATOM 2680 C CA . PHE A 1 354 ? 6.972 -14.508 17.361 1.00 90.00 354 PHE A CA 1
ATOM 2681 C C . PHE A 1 354 ? 7.102 -14.658 15.840 1.00 90.00 354 PHE A C 1
ATOM 2683 O O . PHE A 1 354 ? 8.177 -14.405 15.302 1.00 90.00 354 PHE A O 1
ATOM 2690 N N . LYS A 1 355 ? 6.010 -14.990 15.133 1.00 90.12 355 LYS A N 1
ATOM 2691 C CA . LYS A 1 355 ? 6.001 -15.025 13.658 1.00 90.12 355 LYS A CA 1
ATOM 2692 C C . LYS A 1 355 ? 6.395 -13.668 13.073 1.00 90.12 355 LYS A C 1
ATOM 2694 O O . LYS A 1 355 ? 7.305 -13.617 12.251 1.00 90.12 355 LYS A O 1
ATOM 2699 N N . VAL A 1 356 ? 5.809 -12.579 13.579 1.00 91.38 356 VAL A N 1
ATOM 2700 C CA . VAL A 1 356 ? 6.158 -11.207 13.163 1.00 91.38 356 VAL A CA 1
ATOM 2701 C C . VAL A 1 356 ? 7.641 -10.910 13.416 1.00 91.38 356 VAL A C 1
ATOM 2703 O O . VAL A 1 356 ? 8.326 -10.391 12.538 1.00 91.38 356 VAL A O 1
ATOM 2706 N N . MET A 1 357 ? 8.187 -11.290 14.576 1.00 92.81 357 MET A N 1
ATOM 2707 C CA . MET A 1 357 ? 9.617 -11.105 14.863 1.00 92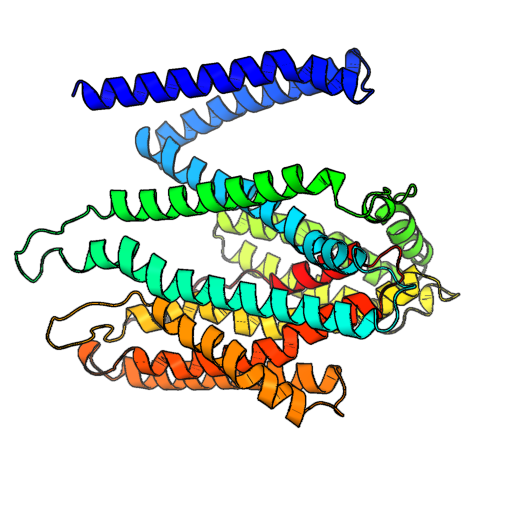.81 357 MET A CA 1
ATOM 2708 C C . MET A 1 357 ? 10.519 -11.881 13.892 1.00 92.81 357 MET A C 1
ATOM 2710 O O . MET A 1 357 ? 11.517 -11.335 13.417 1.00 92.81 357 MET A O 1
ATOM 2714 N N . CYS A 1 358 ? 10.169 -13.126 13.556 1.00 92.88 358 CYS A N 1
ATOM 2715 C CA . CYS A 1 358 ? 10.886 -13.907 12.547 1.00 92.88 358 CYS A CA 1
ATOM 2716 C C . CYS A 1 358 ? 10.812 -13.263 11.157 1.00 92.88 358 CYS A C 1
ATOM 2718 O O . CYS A 1 358 ? 11.815 -13.250 10.443 1.00 92.88 358 CYS A O 1
ATOM 2720 N N . GLY A 1 359 ? 9.660 -12.702 10.781 1.00 93.25 359 GLY A N 1
ATOM 2721 C CA . GLY A 1 359 ? 9.497 -12.004 9.508 1.00 93.25 359 GLY A CA 1
ATOM 2722 C C . GLY A 1 359 ? 10.344 -10.731 9.418 1.00 93.25 359 GLY A C 1
ATOM 2723 O O . GLY A 1 359 ? 11.044 -10.533 8.426 1.00 93.25 359 GLY A O 1
ATOM 2724 N N . ILE A 1 360 ? 10.386 -9.924 10.486 1.00 93.69 360 ILE A N 1
ATOM 2725 C CA . ILE A 1 360 ? 11.268 -8.747 10.588 1.00 93.69 360 ILE A CA 1
ATOM 2726 C C . ILE A 1 360 ? 12.742 -9.157 10.488 1.00 93.69 360 ILE A C 1
ATOM 2728 O O . ILE A 1 360 ? 13.505 -8.540 9.743 1.00 93.69 360 ILE A O 1
ATOM 2732 N N . PHE A 1 361 ? 13.145 -10.220 11.190 1.00 95.69 361 PHE A N 1
ATOM 2733 C CA . PHE A 1 361 ? 14.508 -10.747 11.108 1.00 95.69 361 PHE A CA 1
ATOM 2734 C C . PHE A 1 361 ? 14.867 -11.181 9.681 1.00 95.69 361 PHE A C 1
ATOM 2736 O O . PHE A 1 361 ? 15.938 -10.838 9.182 1.00 95.69 361 PHE A O 1
ATOM 2743 N N . MET A 1 362 ? 13.957 -11.877 8.995 1.00 94.62 362 MET A N 1
ATOM 2744 C CA . MET A 1 362 ? 14.159 -12.292 7.607 1.00 94.62 362 MET A CA 1
ATOM 2745 C C . MET A 1 362 ? 14.253 -11.090 6.653 1.00 94.62 362 MET A C 1
ATOM 2747 O O . MET A 1 362 ? 15.111 -11.071 5.768 1.00 94.62 362 MET A O 1
ATOM 2751 N N . GLY A 1 363 ? 13.435 -10.054 6.863 1.00 93.00 363 GLY A N 1
ATOM 2752 C CA . GLY A 1 363 ? 13.522 -8.793 6.123 1.00 93.00 363 GLY A CA 1
ATOM 2753 C C . GLY A 1 363 ? 14.871 -8.092 6.317 1.00 93.00 363 GLY A C 1
ATOM 2754 O O . GLY A 1 363 ? 15.467 -7.622 5.348 1.00 93.00 363 GLY A O 1
ATOM 2755 N N . ALA A 1 364 ? 15.404 -8.075 7.542 1.00 93.94 364 ALA A N 1
ATOM 2756 C CA . ALA A 1 364 ? 16.722 -7.508 7.831 1.00 93.94 364 ALA A CA 1
ATOM 2757 C C . ALA A 1 364 ? 17.850 -8.330 7.185 1.00 93.94 364 ALA A C 1
ATOM 2759 O O . ALA A 1 364 ? 18.763 -7.767 6.581 1.00 93.94 364 ALA A O 1
ATOM 2760 N N . ALA A 1 365 ? 17.759 -9.660 7.244 1.00 96.12 365 ALA A N 1
ATOM 2761 C CA . ALA A 1 365 ? 18.697 -10.555 6.576 1.00 96.12 365 ALA A CA 1
ATOM 2762 C C . ALA A 1 365 ? 18.681 -10.366 5.046 1.00 96.12 365 ALA A C 1
ATOM 2764 O O . ALA A 1 365 ? 19.743 -10.332 4.428 1.00 96.12 365 ALA A O 1
ATOM 2765 N N . SER A 1 366 ? 17.505 -10.158 4.444 1.00 95.00 366 SER A N 1
ATOM 2766 C CA . SER A 1 366 ? 17.367 -9.811 3.022 1.00 95.00 366 SER A CA 1
ATOM 2767 C C . SER A 1 366 ? 18.123 -8.524 2.668 1.00 95.00 366 SER A C 1
ATOM 2769 O O . SER A 1 366 ? 18.892 -8.514 1.704 1.00 95.00 366 SER A O 1
ATOM 2771 N N . GLN A 1 367 ? 17.994 -7.464 3.478 1.00 92.56 367 GLN A N 1
ATOM 2772 C CA . GLN A 1 367 ? 18.749 -6.219 3.272 1.00 92.56 367 GLN A CA 1
ATOM 2773 C C . GLN A 1 367 ? 20.262 -6.424 3.377 1.00 92.56 367 GLN A C 1
ATOM 2775 O O . GLN A 1 367 ? 21.012 -5.871 2.575 1.00 92.56 367 GLN A O 1
ATOM 2780 N N . LEU A 1 368 ? 20.723 -7.233 4.336 1.00 94.44 368 LEU A N 1
ATOM 2781 C CA . LEU A 1 368 ? 22.145 -7.555 4.479 1.00 94.44 368 LEU A CA 1
ATOM 2782 C C . LEU A 1 368 ? 22.678 -8.304 3.254 1.00 94.44 368 LEU A C 1
ATOM 2784 O O . LEU A 1 368 ? 23.734 -7.947 2.737 1.00 94.44 368 LEU A O 1
ATOM 2788 N N . VAL A 1 369 ? 21.938 -9.293 2.749 1.00 95.00 369 VAL A N 1
ATOM 2789 C CA . VAL A 1 369 ? 22.312 -10.019 1.526 1.00 95.00 369 VAL A CA 1
ATOM 2790 C C . VAL A 1 369 ? 22.373 -9.067 0.330 1.00 95.00 369 VAL A C 1
ATOM 2792 O O . VAL A 1 369 ? 23.363 -9.076 -0.400 1.00 95.00 369 VAL A O 1
ATOM 2795 N N . ALA A 1 370 ? 21.379 -8.191 0.157 1.00 90.56 370 ALA A N 1
ATOM 2796 C CA . ALA A 1 370 ? 21.389 -7.190 -0.910 1.00 90.56 370 ALA A CA 1
ATOM 2797 C C . ALA A 1 370 ? 22.581 -6.220 -0.795 1.00 90.56 370 ALA A C 1
ATOM 2799 O O . ALA A 1 370 ? 23.217 -5.902 -1.802 1.00 90.56 370 ALA A O 1
ATOM 2800 N N . ALA A 1 371 ? 22.939 -5.808 0.426 1.00 91.25 371 ALA A N 1
ATOM 2801 C CA . ALA A 1 371 ? 24.099 -4.958 0.687 1.00 91.25 371 ALA A CA 1
ATOM 2802 C C . ALA A 1 371 ? 25.428 -5.658 0.353 1.00 91.25 371 ALA A C 1
ATOM 2804 O O . ALA A 1 371 ? 26.318 -5.039 -0.230 1.00 91.25 371 ALA A O 1
ATOM 2805 N N . VAL A 1 372 ? 25.559 -6.953 0.661 1.00 93.38 372 VAL A N 1
ATOM 2806 C CA . VAL A 1 372 ? 26.733 -7.757 0.278 1.00 93.38 372 VAL A CA 1
ATOM 2807 C C . VAL A 1 372 ? 26.829 -7.891 -1.242 1.00 93.38 372 VAL A C 1
ATOM 2809 O O . VAL A 1 372 ? 27.915 -7.728 -1.798 1.00 93.38 372 VAL A O 1
ATOM 2812 N N . ILE A 1 373 ? 25.708 -8.138 -1.926 1.00 91.12 373 ILE A N 1
ATOM 2813 C CA . ILE A 1 373 ? 25.651 -8.173 -3.395 1.00 91.12 373 ILE A CA 1
ATOM 2814 C C . ILE A 1 373 ? 26.088 -6.817 -3.969 1.00 91.12 373 ILE A C 1
ATOM 2816 O O . ILE A 1 373 ? 26.895 -6.783 -4.892 1.00 91.12 373 ILE A O 1
ATOM 2820 N N . GLU A 1 374 ? 25.624 -5.700 -3.401 1.00 88.56 374 GLU A N 1
ATOM 2821 C CA . GLU A 1 374 ? 25.996 -4.352 -3.856 1.00 88.56 374 GLU A CA 1
ATOM 2822 C C . GLU A 1 374 ? 27.487 -4.065 -3.648 1.00 88.56 374 GLU A C 1
ATOM 2824 O O . GLU A 1 374 ? 28.130 -3.480 -4.520 1.00 88.56 374 GLU A O 1
ATOM 2829 N N . TYR A 1 375 ? 28.059 -4.506 -2.525 1.00 90.69 375 TYR A N 1
ATOM 2830 C CA . TYR A 1 375 ? 29.488 -4.364 -2.253 1.00 90.69 375 TYR A CA 1
ATOM 2831 C C . TYR A 1 375 ? 30.345 -5.056 -3.322 1.00 90.69 375 TYR A C 1
ATOM 2833 O O . TYR A 1 375 ? 31.279 -4.447 -3.842 1.00 90.69 375 TYR A O 1
ATOM 2841 N N . HIS A 1 376 ? 29.992 -6.289 -3.697 1.00 88.31 376 HIS A N 1
ATOM 2842 C CA . HIS A 1 376 ? 30.692 -7.024 -4.754 1.00 88.31 376 HIS A CA 1
ATOM 2843 C C . HIS A 1 376 ? 30.449 -6.406 -6.133 1.00 88.31 376 HIS A C 1
ATOM 2845 O O . HIS A 1 376 ? 31.385 -6.260 -6.917 1.00 88.31 376 HIS A O 1
ATOM 2851 N N . ARG A 1 377 ? 29.214 -5.977 -6.419 1.00 87.06 377 ARG A N 1
ATOM 2852 C CA . ARG A 1 377 ? 28.853 -5.340 -7.691 1.00 87.06 377 ARG A CA 1
ATOM 2853 C C . ARG A 1 377 ? 29.666 -4.072 -7.947 1.00 87.06 377 ARG A C 1
ATOM 2855 O O . ARG A 1 377 ? 30.102 -3.856 -9.067 1.00 87.06 377 ARG A O 1
ATOM 2862 N N . ARG A 1 378 ? 29.912 -3.248 -6.921 1.00 85.81 378 ARG A N 1
ATOM 2863 C CA . ARG A 1 378 ? 30.717 -2.015 -7.044 1.00 85.81 378 ARG A CA 1
ATOM 2864 C C . ARG A 1 378 ? 32.183 -2.257 -7.404 1.00 85.81 378 ARG A C 1
ATOM 2866 O O . ARG A 1 378 ? 32.840 -1.333 -7.869 1.00 85.81 378 ARG A O 1
ATOM 2873 N N . GLN A 1 379 ? 32.695 -3.460 -7.160 1.00 86.56 379 GLN A N 1
ATOM 2874 C CA . GLN A 1 379 ? 34.073 -3.848 -7.476 1.00 86.56 379 GLN A CA 1
ATOM 2875 C C . GLN A 1 379 ? 34.191 -4.552 -8.832 1.00 86.56 379 GLN A C 1
ATOM 2877 O O . GLN A 1 379 ? 35.301 -4.797 -9.298 1.00 86.56 379 GLN A O 1
ATOM 2882 N N . ALA A 1 380 ? 33.062 -4.885 -9.456 1.00 79.50 380 ALA A N 1
ATOM 2883 C CA . ALA A 1 380 ? 32.991 -5.616 -10.708 1.00 79.50 380 ALA A CA 1
ATOM 2884 C C . ALA A 1 380 ? 32.457 -4.721 -11.836 1.00 79.50 380 ALA A C 1
ATOM 2886 O O . ALA A 1 380 ? 31.715 -3.765 -11.608 1.00 79.50 380 ALA A O 1
ATOM 2887 N N . GLU A 1 381 ? 32.798 -5.050 -13.081 1.00 74.44 381 GLU A N 1
ATOM 2888 C CA . GLU A 1 381 ? 32.120 -4.452 -14.230 1.00 74.44 381 GLU A CA 1
ATOM 2889 C C . GLU A 1 381 ? 30.661 -4.928 -14.300 1.00 74.44 381 GLU A C 1
ATOM 2891 O O . GLU A 1 381 ? 30.330 -6.049 -13.912 1.00 74.44 381 GLU A O 1
ATOM 2896 N N . MET A 1 382 ? 29.774 -4.086 -14.835 1.00 69.88 382 MET A N 1
ATOM 2897 C CA . MET A 1 382 ? 28.329 -4.350 -14.886 1.00 69.88 382 MET A CA 1
ATOM 2898 C C . MET A 1 382 ? 27.971 -5.692 -15.554 1.00 69.88 382 MET A C 1
ATOM 2900 O O . MET A 1 382 ? 27.010 -6.345 -15.158 1.00 69.88 382 MET A O 1
ATOM 2904 N N . THR A 1 383 ? 28.747 -6.115 -16.554 1.00 73.12 383 THR A N 1
ATOM 2905 C CA . THR A 1 383 ? 28.562 -7.370 -17.302 1.00 73.12 383 THR A CA 1
ATOM 2906 C C . THR A 1 383 ? 29.057 -8.609 -16.557 1.00 73.12 383 THR A C 1
ATOM 2908 O O . THR A 1 383 ? 28.715 -9.721 -16.946 1.00 73.12 383 THR A O 1
ATOM 2911 N N . ALA A 1 384 ? 29.856 -8.444 -15.501 1.00 77.06 384 ALA A N 1
ATOM 2912 C CA . ALA A 1 384 ? 30.449 -9.556 -14.765 1.00 77.06 384 ALA A CA 1
ATOM 2913 C C . ALA A 1 384 ? 29.492 -10.159 -13.723 1.00 77.06 384 ALA A C 1
ATOM 2915 O O . ALA A 1 384 ? 29.705 -11.287 -13.277 1.00 77.06 384 ALA A O 1
ATOM 2916 N N . MET A 1 385 ? 28.436 -9.435 -13.331 1.00 81.50 385 MET A N 1
ATOM 2917 C CA . MET A 1 385 ? 27.513 -9.872 -12.286 1.00 81.50 385 MET A CA 1
ATOM 2918 C C . MET A 1 385 ? 26.078 -9.972 -12.798 1.00 81.50 385 MET A C 1
ATOM 2920 O O . MET A 1 385 ? 25.451 -8.976 -13.153 1.00 81.50 385 MET A O 1
ATOM 2924 N N . SER A 1 386 ? 25.538 -11.190 -12.778 1.00 86.81 386 SER A N 1
ATOM 2925 C CA . SER A 1 386 ? 24.164 -11.456 -13.196 1.00 86.81 386 SER A CA 1
ATOM 2926 C C . SER A 1 386 ? 23.140 -10.907 -12.202 1.00 86.81 386 SER A C 1
ATOM 2928 O O . SER A 1 386 ? 23.229 -11.154 -10.997 1.00 86.81 386 SER A O 1
ATOM 2930 N N . ALA A 1 387 ? 22.111 -10.235 -12.712 1.00 84.81 387 ALA A N 1
ATOM 2931 C CA . ALA A 1 387 ? 21.005 -9.704 -11.922 1.00 84.81 387 ALA A CA 1
ATOM 2932 C C . ALA A 1 387 ? 20.152 -10.799 -11.246 1.00 84.81 387 ALA A C 1
ATOM 2934 O O . ALA A 1 387 ? 19.425 -10.514 -10.298 1.00 84.81 387 ALA A O 1
ATOM 2935 N N . PHE A 1 388 ? 20.289 -12.070 -11.649 1.00 88.69 388 PHE A N 1
ATOM 2936 C CA . PHE A 1 388 ? 19.618 -13.206 -11.000 1.00 88.69 388 PHE A CA 1
ATOM 2937 C C . PHE A 1 388 ? 20.018 -13.402 -9.535 1.00 88.69 388 PHE A C 1
ATOM 2939 O O . PHE A 1 388 ? 19.229 -13.943 -8.762 1.00 88.69 388 PHE A O 1
ATOM 2946 N N . TRP A 1 389 ? 21.184 -12.903 -9.115 1.00 90.31 389 TRP A N 1
ATOM 2947 C CA . TRP A 1 389 ? 21.558 -12.883 -7.698 1.00 90.31 389 TRP A CA 1
ATOM 2948 C C . TRP A 1 389 ? 20.562 -12.100 -6.834 1.00 90.31 389 TRP A C 1
ATOM 2950 O O . TRP A 1 389 ? 20.388 -12.433 -5.664 1.00 90.31 389 TRP A O 1
ATOM 2960 N N . MET A 1 390 ? 19.842 -11.130 -7.411 1.00 88.88 390 MET A N 1
ATOM 2961 C CA . MET A 1 390 ? 18.808 -10.367 -6.708 1.00 88.88 390 MET A CA 1
ATOM 2962 C C . MET A 1 390 ? 17.591 -11.214 -6.328 1.00 88.88 390 MET A C 1
ATOM 2964 O O . MET A 1 390 ? 16.893 -10.870 -5.377 1.00 88.88 390 MET A O 1
ATOM 2968 N N . VAL A 1 391 ? 17.347 -12.349 -6.991 1.00 91.38 391 VAL A N 1
ATOM 2969 C CA . VAL A 1 391 ? 16.226 -13.244 -6.650 1.00 91.38 391 VAL A CA 1
ATOM 2970 C C . VAL A 1 391 ? 16.319 -13.722 -5.197 1.00 91.38 391 VAL A C 1
ATOM 2972 O O . VAL A 1 391 ? 15.288 -13.883 -4.552 1.00 91.38 391 VAL A O 1
ATOM 2975 N N . ILE A 1 392 ? 17.531 -13.884 -4.654 1.00 93.25 392 ILE A N 1
ATOM 2976 C CA . ILE A 1 392 ? 17.758 -14.328 -3.271 1.00 93.25 392 ILE A CA 1
ATOM 2977 C C . ILE A 1 392 ? 17.218 -13.312 -2.249 1.00 93.25 392 ILE A C 1
ATOM 2979 O O . ILE A 1 392 ? 16.332 -13.685 -1.475 1.00 93.25 392 ILE A O 1
ATOM 2983 N N . PRO A 1 393 ? 17.672 -12.039 -2.217 1.00 93.81 393 PRO A N 1
ATOM 2984 C CA . PRO A 1 393 ? 17.117 -11.066 -1.283 1.00 93.81 393 PRO A CA 1
ATOM 2985 C C . PRO A 1 393 ? 15.620 -10.805 -1.527 1.00 93.81 393 PRO A C 1
ATOM 2987 O O . PRO A 1 393 ? 14.889 -10.625 -0.551 1.00 93.81 393 PRO A O 1
ATOM 2990 N N . TYR A 1 394 ? 15.123 -10.871 -2.772 1.00 90.44 394 TYR A N 1
ATOM 2991 C CA . TYR A 1 394 ? 13.677 -10.811 -3.051 1.00 90.44 394 TYR A CA 1
ATOM 2992 C C . TYR A 1 394 ? 12.910 -11.980 -2.406 1.00 90.44 394 TYR A C 1
ATOM 2994 O O . TYR A 1 394 ? 11.903 -11.758 -1.739 1.00 90.44 394 TYR A O 1
ATOM 3002 N N . ALA A 1 395 ? 13.396 -13.216 -2.542 1.00 92.31 395 ALA A N 1
ATOM 3003 C CA . ALA A 1 395 ? 12.771 -14.405 -1.959 1.00 92.31 395 ALA A CA 1
ATOM 3004 C C . ALA A 1 395 ? 12.791 -14.391 -0.423 1.00 92.31 395 ALA A C 1
ATOM 3006 O O . ALA A 1 395 ? 11.799 -14.733 0.223 1.00 92.31 395 ALA A O 1
ATOM 3007 N N . MET A 1 396 ? 13.897 -13.948 0.181 1.00 93.44 396 MET A N 1
ATOM 3008 C CA . MET A 1 396 ? 13.982 -13.762 1.632 1.00 93.44 396 MET A CA 1
ATOM 3009 C C . MET A 1 396 ? 12.973 -12.712 2.114 1.00 93.44 396 MET A C 1
ATOM 3011 O O . MET A 1 396 ? 12.261 -12.953 3.085 1.00 93.44 396 MET A O 1
ATOM 3015 N N . MET A 1 397 ? 12.847 -11.585 1.405 1.00 92.00 397 MET A N 1
ATOM 3016 C CA . MET A 1 397 ? 11.848 -10.565 1.734 1.00 92.00 397 MET A CA 1
ATOM 3017 C C . MET A 1 397 ? 10.417 -11.116 1.641 1.00 92.00 397 MET A C 1
ATOM 3019 O O . MET A 1 397 ? 9.643 -10.938 2.578 1.00 92.00 397 MET A O 1
ATOM 3023 N N . GLY A 1 398 ? 10.091 -11.860 0.577 1.00 88.62 398 GLY A N 1
ATOM 3024 C CA . GLY A 1 398 ? 8.790 -12.526 0.430 1.00 88.62 398 GLY A CA 1
ATOM 3025 C C . GLY A 1 398 ? 8.507 -13.556 1.528 1.00 88.62 398 GLY A C 1
ATOM 3026 O O . GLY A 1 398 ? 7.395 -13.653 2.033 1.00 88.62 398 GLY A O 1
ATOM 3027 N N . THR A 1 399 ? 9.533 -14.272 1.993 1.00 90.12 399 THR A N 1
ATOM 3028 C CA . THR A 1 399 ? 9.420 -15.171 3.157 1.00 90.12 399 THR A CA 1
ATOM 3029 C C . THR A 1 399 ? 9.063 -14.391 4.429 1.00 90.12 399 THR A C 1
ATOM 3031 O O . THR A 1 399 ? 8.234 -14.835 5.222 1.00 90.12 399 THR A O 1
ATOM 3034 N N . GLY A 1 400 ? 9.674 -13.217 4.624 1.00 91.25 400 GLY A N 1
ATOM 3035 C CA . GLY A 1 400 ? 9.336 -12.314 5.724 1.00 91.25 400 GLY A CA 1
ATOM 3036 C C . GLY A 1 400 ? 7.914 -11.755 5.622 1.00 91.25 400 GLY A C 1
ATOM 3037 O O . GLY A 1 400 ? 7.227 -11.650 6.636 1.00 91.25 400 GLY A O 1
ATOM 3038 N N . GLU A 1 401 ? 7.447 -11.478 4.403 1.00 87.25 401 GLU A N 1
ATOM 3039 C CA . GLU A 1 401 ? 6.102 -10.959 4.121 1.00 87.25 401 GLU A CA 1
ATOM 3040 C C . GLU A 1 401 ? 5.010 -11.914 4.617 1.00 87.25 401 GLU A C 1
ATOM 3042 O O . GLU A 1 401 ? 4.090 -11.481 5.313 1.00 87.25 401 GLU A O 1
ATOM 3047 N N . VAL A 1 402 ? 5.154 -13.216 4.338 1.00 87.25 402 VAL A N 1
ATOM 3048 C CA . VAL A 1 402 ? 4.227 -14.273 4.795 1.00 87.25 402 VAL A CA 1
ATOM 3049 C C . VAL A 1 402 ? 4.091 -14.293 6.320 1.00 87.25 402 VAL A C 1
ATOM 3051 O O . VAL A 1 402 ? 3.017 -14.564 6.856 1.00 87.25 402 VAL A O 1
ATOM 3054 N N . LEU A 1 403 ? 5.181 -14.010 7.032 1.00 89.38 403 LEU A N 1
ATOM 3055 C CA . LEU A 1 403 ? 5.248 -14.076 8.490 1.00 89.38 403 LEU A CA 1
ATOM 3056 C C . LEU A 1 403 ? 4.748 -12.807 9.190 1.00 89.38 403 LEU A C 1
ATOM 3058 O O . LEU A 1 403 ? 4.351 -12.880 10.355 1.00 89.38 403 LEU A O 1
ATOM 3062 N N . CYS A 1 404 ? 4.761 -11.666 8.497 1.00 88.88 404 CYS A N 1
ATOM 3063 C CA . CYS A 1 404 ? 4.379 -10.369 9.049 1.00 88.88 404 CYS A CA 1
ATOM 3064 C C . CYS A 1 404 ? 2.973 -9.940 8.623 1.00 88.88 404 CYS A C 1
ATOM 3066 O O . CYS A 1 404 ? 2.100 -9.790 9.478 1.00 88.88 404 CYS A O 1
ATOM 3068 N N . ASN A 1 405 ? 2.735 -9.750 7.322 1.00 83.38 405 ASN A N 1
ATOM 3069 C CA . ASN A 1 405 ? 1.575 -8.994 6.836 1.00 83.38 405 ASN A CA 1
ATOM 3070 C C . ASN A 1 405 ? 0.235 -9.686 7.153 1.00 83.38 405 ASN A C 1
ATOM 3072 O O . ASN A 1 405 ? -0.622 -9.043 7.766 1.00 83.38 405 ASN A O 1
ATOM 3076 N N . PRO A 1 406 ? 0.038 -10.988 6.849 1.00 81.44 406 PRO A N 1
ATOM 3077 C CA . PRO A 1 406 ? -1.201 -11.681 7.209 1.00 81.44 406 PRO A CA 1
ATOM 3078 C C . PRO A 1 406 ? -1.409 -11.770 8.726 1.00 81.44 406 PRO A C 1
ATOM 3080 O O . PRO A 1 406 ? -2.532 -11.653 9.210 1.00 81.44 406 PRO A O 1
ATOM 3083 N N . VAL A 1 407 ? -0.327 -11.946 9.494 1.00 86.25 407 VAL A N 1
ATOM 3084 C CA . VAL A 1 407 ? -0.389 -12.078 10.957 1.00 86.25 407 VAL A CA 1
ATOM 3085 C C . VAL A 1 407 ? -0.791 -10.755 11.610 1.00 86.25 407 VAL A C 1
ATOM 3087 O O . VAL A 1 407 ? -1.641 -10.749 12.497 1.00 86.25 407 VAL A O 1
ATOM 3090 N N . LEU A 1 408 ? -0.235 -9.629 11.157 1.00 87.06 408 LEU A N 1
ATOM 3091 C CA . LEU A 1 408 ? -0.587 -8.294 11.649 1.00 87.06 408 LEU A CA 1
ATOM 3092 C C . LEU A 1 408 ? -2.014 -7.899 11.256 1.00 87.06 408 LEU A C 1
ATOM 3094 O O . LEU A 1 408 ? -2.741 -7.365 12.092 1.00 87.06 408 LEU A O 1
ATOM 3098 N N . GLN A 1 409 ? -2.445 -8.228 10.034 1.00 83.06 409 GLN A N 1
ATOM 3099 C CA . GLN A 1 409 ? -3.836 -8.044 9.611 1.00 83.06 409 GLN A CA 1
ATOM 3100 C C . GLN A 1 409 ? -4.800 -8.890 10.449 1.00 83.06 409 GLN A C 1
ATOM 3102 O O . GLN A 1 409 ? -5.849 -8.390 10.853 1.00 83.06 409 GLN A O 1
ATOM 3107 N N . TYR A 1 410 ? -4.441 -10.137 10.767 1.00 83.94 410 TYR A N 1
ATOM 3108 C CA . TYR A 1 410 ? -5.238 -10.994 11.644 1.00 83.94 410 TYR A CA 1
ATOM 3109 C C . TYR A 1 410 ? -5.326 -10.426 13.067 1.00 83.94 410 TYR A C 1
ATOM 3111 O O . TYR A 1 410 ? -6.425 -10.302 13.597 1.00 83.94 410 TYR A O 1
ATOM 3119 N N . ILE A 1 411 ? -4.204 -9.999 13.660 1.00 86.75 411 ILE A N 1
ATOM 3120 C CA . ILE A 1 411 ? -4.184 -9.346 14.983 1.00 86.75 411 ILE A CA 1
ATOM 3121 C C . ILE A 1 411 ? -5.071 -8.091 14.982 1.00 86.75 411 ILE A C 1
ATOM 3123 O O . ILE A 1 411 ? -5.821 -7.868 15.933 1.00 86.75 411 ILE A O 1
ATOM 3127 N N . ALA A 1 412 ? -5.028 -7.300 13.904 1.00 86.00 412 ALA A N 1
ATOM 3128 C CA . ALA A 1 412 ? -5.863 -6.114 13.746 1.00 86.00 412 ALA A CA 1
ATOM 3129 C C . ALA A 1 412 ? -7.362 -6.437 13.615 1.00 86.00 412 ALA A C 1
ATOM 3131 O O . ALA A 1 412 ? -8.197 -5.639 14.032 1.00 86.00 412 ALA A O 1
ATOM 3132 N N . TYR A 1 413 ? -7.716 -7.583 13.027 1.00 80.94 413 TYR A N 1
ATOM 3133 C CA . TYR A 1 413 ? -9.104 -8.019 12.858 1.00 80.94 413 TYR A CA 1
ATOM 3134 C C . TYR A 1 413 ? -9.681 -8.657 14.128 1.00 80.94 413 TYR A C 1
ATOM 3136 O O . TYR A 1 413 ? -10.779 -8.299 14.551 1.00 80.94 413 TYR A O 1
ATOM 3144 N N . ASP A 1 414 ? -8.950 -9.606 14.716 1.00 82.38 414 ASP A N 1
ATOM 3145 C CA . ASP A 1 414 ? -9.389 -10.425 15.852 1.00 82.38 414 ASP A CA 1
ATOM 3146 C C . ASP A 1 414 ? -9.388 -9.632 17.165 1.00 82.38 414 ASP A C 1
ATOM 3148 O O . ASP A 1 414 ? -10.303 -9.750 17.977 1.00 82.38 414 ASP A O 1
ATOM 3152 N N . GLY A 1 415 ? -8.400 -8.749 17.346 1.00 82.44 415 GLY A N 1
ATOM 3153 C CA . GLY A 1 415 ? -8.326 -7.881 18.521 1.00 82.44 415 GLY A CA 1
ATOM 3154 C C . GLY A 1 415 ? -9.301 -6.698 18.497 1.00 82.44 415 GLY A C 1
ATOM 3155 O O . GLY A 1 415 ? -9.513 -6.060 19.529 1.00 82.44 415 GLY A O 1
ATOM 3156 N N . ALA A 1 416 ? -9.902 -6.394 17.343 1.00 83.88 416 ALA A N 1
ATOM 3157 C CA . ALA A 1 416 ? -10.858 -5.304 17.204 1.00 83.88 416 ALA A CA 1
ATOM 3158 C C . ALA A 1 416 ? -12.282 -5.746 17.560 1.00 83.88 416 ALA A C 1
ATOM 3160 O O . ALA A 1 416 ? -12.740 -6.839 17.220 1.00 83.88 416 ALA A O 1
ATOM 3161 N N . ASP A 1 417 ? -13.030 -4.842 18.188 1.00 82.88 417 ASP A N 1
ATOM 3162 C CA . ASP A 1 417 ? -14.470 -5.016 18.341 1.00 82.88 417 ASP A CA 1
ATOM 3163 C C . ASP A 1 417 ? -15.148 -5.061 16.953 1.00 82.88 417 ASP A C 1
ATOM 3165 O O . ASP A 1 417 ? -14.736 -4.304 16.063 1.00 82.88 417 ASP A O 1
ATOM 3169 N N . PRO A 1 418 ? -16.180 -5.906 16.737 1.00 77.88 418 PRO A N 1
ATOM 3170 C CA . PRO A 1 418 ? -16.852 -6.032 15.444 1.00 77.88 418 PRO A CA 1
ATOM 3171 C C . PRO A 1 418 ? -17.260 -4.699 14.806 1.00 77.88 418 PRO A C 1
ATOM 3173 O O . PRO A 1 418 ? -17.148 -4.557 13.590 1.00 77.88 418 PRO A O 1
ATOM 3176 N N . ALA A 1 419 ? -17.650 -3.700 15.608 1.00 76.38 419 ALA A N 1
ATOM 3177 C CA . ALA A 1 419 ? -18.054 -2.383 15.113 1.00 76.38 419 ALA A CA 1
ATOM 3178 C C . ALA A 1 419 ? -16.896 -1.540 14.534 1.00 76.38 419 ALA A C 1
ATOM 3180 O O . ALA A 1 419 ? -17.142 -0.578 13.809 1.00 76.38 419 ALA A O 1
ATOM 3181 N N . TYR A 1 420 ? -15.641 -1.882 14.843 1.00 80.31 420 TYR A N 1
ATOM 3182 C CA . TYR A 1 420 ? -14.447 -1.102 14.494 1.00 80.31 420 TYR A CA 1
ATOM 3183 C C . TYR A 1 420 ? -13.435 -1.878 13.634 1.00 80.31 420 TYR A C 1
ATOM 3185 O O . TYR A 1 420 ? -12.351 -1.361 13.353 1.00 80.31 420 TYR A O 1
ATOM 3193 N N . ARG A 1 421 ? -13.769 -3.088 13.162 1.00 78.56 421 ARG A N 1
ATOM 3194 C CA . ARG A 1 421 ? -12.865 -3.939 12.360 1.00 78.56 421 ARG A CA 1
ATOM 3195 C C . ARG A 1 421 ? -12.316 -3.233 11.123 1.00 78.56 421 ARG A C 1
ATOM 3197 O O . ARG A 1 421 ? -11.104 -3.215 10.929 1.00 78.56 421 ARG A O 1
ATOM 3204 N N . SER A 1 422 ? -13.171 -2.589 10.328 1.00 77.62 422 SER A N 1
ATOM 3205 C CA . SER A 1 422 ? -12.731 -1.866 9.124 1.00 77.62 422 SER A CA 1
ATOM 3206 C C . SER A 1 422 ? -11.821 -0.681 9.456 1.00 77.62 422 SER A C 1
ATOM 3208 O O . SER A 1 422 ? -10.875 -0.406 8.720 1.00 77.62 422 SER A O 1
ATOM 3210 N N . LEU A 1 423 ? -12.050 -0.007 10.591 1.00 82.69 423 LEU A N 1
ATOM 3211 C CA . LEU A 1 423 ? -11.200 1.093 11.053 1.00 82.69 423 LEU A CA 1
ATOM 3212 C C . LEU A 1 423 ? -9.809 0.588 11.463 1.00 82.69 423 LEU A C 1
ATOM 3214 O O . LEU A 1 423 ? -8.804 1.199 11.106 1.00 82.69 423 LEU A O 1
ATOM 3218 N N . MET A 1 424 ? -9.737 -0.538 12.176 1.00 85.44 424 MET A N 1
ATOM 3219 C CA . MET A 1 424 ? -8.459 -1.135 12.584 1.00 85.44 424 MET A CA 1
ATOM 3220 C C . MET A 1 424 ? -7.700 -1.751 11.405 1.00 85.44 424 MET A C 1
ATOM 3222 O O . MET A 1 424 ? -6.478 -1.624 11.338 1.00 85.44 424 MET A O 1
ATOM 3226 N N . GLN A 1 425 ? -8.402 -2.316 10.419 1.00 78.88 425 GLN A N 1
ATOM 3227 C CA . GLN A 1 425 ? -7.798 -2.728 9.146 1.00 78.88 425 GLN A CA 1
ATOM 3228 C C . GLN A 1 425 ? -7.240 -1.532 8.366 1.00 78.88 425 GLN A C 1
ATOM 3230 O O . GLN A 1 425 ? -6.123 -1.600 7.855 1.00 78.88 425 GLN A O 1
ATOM 3235 N N . ALA A 1 426 ? -7.968 -0.412 8.319 1.00 80.50 426 ALA A N 1
ATOM 3236 C CA . ALA A 1 426 ? -7.475 0.816 7.699 1.00 80.50 426 ALA A CA 1
ATOM 3237 C C . ALA A 1 426 ? -6.219 1.348 8.410 1.00 80.50 426 ALA A C 1
ATOM 3239 O O . ALA A 1 426 ? -5.265 1.734 7.738 1.00 80.50 426 ALA A O 1
ATOM 3240 N N . LEU A 1 427 ? -6.175 1.308 9.747 1.00 83.56 427 LEU A N 1
ATOM 3241 C CA . LEU A 1 427 ? -4.981 1.673 10.516 1.00 83.56 427 LEU A CA 1
ATOM 3242 C C . LEU A 1 427 ? -3.800 0.729 10.237 1.00 83.56 427 LEU A C 1
ATOM 3244 O O . LEU A 1 427 ? -2.673 1.196 10.089 1.00 83.56 427 LEU A O 1
ATOM 3248 N N . CYS A 1 428 ? -4.050 -0.580 10.133 1.00 83.94 428 CYS A N 1
ATOM 3249 C CA . CYS A 1 428 ? -3.033 -1.567 9.773 1.00 83.94 428 CYS A CA 1
ATOM 3250 C C . CYS A 1 428 ? -2.428 -1.256 8.398 1.00 83.94 428 CYS A C 1
ATOM 3252 O O . CYS A 1 428 ? -1.215 -1.129 8.276 1.00 83.94 428 CYS A O 1
ATOM 3254 N N . LEU A 1 429 ? -3.270 -1.050 7.381 1.00 77.69 429 LEU A N 1
ATOM 3255 C CA . LEU A 1 429 ? -2.831 -0.702 6.026 1.00 77.69 429 LEU A CA 1
ATOM 3256 C C . LEU A 1 429 ? -2.137 0.664 5.964 1.00 77.69 429 LEU A C 1
ATOM 3258 O O . LEU A 1 429 ? -1.197 0.839 5.192 1.00 77.69 429 LEU A O 1
ATOM 3262 N N . PHE A 1 430 ? -2.576 1.628 6.776 1.00 81.44 430 PHE A N 1
ATOM 3263 C CA . PHE A 1 430 ? -1.908 2.921 6.898 1.00 81.44 430 PHE A CA 1
ATOM 3264 C C . PHE A 1 430 ? -0.484 2.754 7.441 1.00 81.44 430 PHE A C 1
ATOM 3266 O O . PHE A 1 430 ? 0.456 3.302 6.869 1.00 81.44 430 PHE A O 1
ATOM 3273 N N . ALA A 1 431 ? -0.306 1.948 8.492 1.00 79.19 431 ALA A N 1
ATOM 3274 C CA . ALA A 1 431 ? 1.006 1.669 9.067 1.00 79.19 431 ALA A CA 1
ATOM 3275 C C . ALA A 1 431 ? 1.949 0.946 8.082 1.00 79.19 431 ALA A C 1
ATOM 3277 O O . ALA A 1 431 ? 3.159 1.167 8.143 1.00 79.19 431 ALA A O 1
ATOM 3278 N N . MET A 1 432 ? 1.409 0.163 7.136 1.00 75.75 432 MET A N 1
ATOM 3279 C CA . MET A 1 432 ? 2.195 -0.462 6.058 1.00 75.75 432 MET A CA 1
ATOM 3280 C C . MET A 1 432 ? 2.749 0.538 5.034 1.00 75.75 432 MET A C 1
ATOM 3282 O O . MET A 1 432 ? 3.751 0.274 4.369 1.00 75.75 432 MET A O 1
ATOM 3286 N N . GLY A 1 433 ? 2.117 1.709 4.892 1.00 65.38 433 GLY A N 1
ATOM 3287 C CA . GLY A 1 433 ? 2.583 2.760 3.984 1.00 65.38 433 GLY A CA 1
ATOM 3288 C C . GLY A 1 433 ? 3.994 3.262 4.316 1.00 65.38 433 GLY A C 1
ATOM 3289 O O . GLY A 1 433 ? 4.711 3.692 3.413 1.00 65.38 433 GLY A O 1
ATOM 3290 N N . GLY A 1 434 ? 4.405 3.129 5.584 1.00 58.84 434 GLY A N 1
ATOM 3291 C CA . GLY A 1 434 ? 5.716 3.522 6.096 1.00 58.84 434 GLY A CA 1
ATOM 3292 C C . GLY A 1 434 ? 5.981 5.038 6.049 1.00 58.84 434 GLY A C 1
ATOM 3293 O O . GLY A 1 434 ? 5.284 5.782 5.357 1.00 58.84 434 GLY A O 1
ATOM 3294 N N . PRO A 1 435 ? 6.997 5.530 6.782 1.00 55.12 435 PRO A N 1
ATOM 3295 C CA . PRO A 1 435 ? 7.423 6.923 6.686 1.00 55.12 435 PRO A CA 1
ATOM 3296 C C . PRO A 1 435 ? 8.030 7.224 5.298 1.00 55.12 435 PRO A C 1
ATOM 3298 O O . PRO A 1 435 ? 8.646 6.343 4.679 1.00 55.12 435 PRO A O 1
ATOM 3301 N N . PRO A 1 436 ? 7.910 8.465 4.789 1.00 45.81 436 PRO A N 1
ATOM 3302 C CA . PRO A 1 436 ? 8.497 8.862 3.524 1.00 45.81 436 PRO A CA 1
ATOM 3303 C C . PRO A 1 436 ? 10.018 8.689 3.556 1.00 45.81 436 PRO A C 1
ATOM 3305 O O . PRO A 1 436 ? 10.726 9.108 4.473 1.00 45.81 436 PRO A O 1
ATOM 3308 N N . LYS A 1 437 ? 10.537 8.045 2.510 1.00 47.31 437 LYS A N 1
ATOM 3309 C CA . LYS A 1 437 ? 11.960 7.722 2.389 1.00 47.31 437 LYS A CA 1
ATOM 3310 C C . LYS A 1 437 ? 12.802 8.997 2.338 1.00 47.31 437 LYS A C 1
ATOM 3312 O O . LYS A 1 437 ? 12.501 9.922 1.579 1.00 47.31 437 LYS A O 1
ATOM 3317 N N . MET A 1 438 ? 13.934 8.996 3.045 1.00 36.84 438 MET A N 1
ATOM 3318 C CA . MET A 1 438 ? 15.015 9.938 2.760 1.00 36.84 438 MET A CA 1
ATOM 3319 C C . MET A 1 438 ? 15.473 9.731 1.311 1.00 36.84 438 MET A C 1
ATOM 3321 O O . MET A 1 438 ? 16.045 8.696 0.966 1.00 36.84 438 MET A O 1
ATOM 3325 N N . ARG A 1 439 ? 15.209 10.713 0.442 1.00 34.69 439 ARG A N 1
ATOM 3326 C CA . ARG A 1 439 ? 15.840 10.786 -0.883 1.00 34.69 439 ARG A CA 1
ATOM 3327 C C . ARG A 1 439 ? 17.358 10.838 -0.683 1.00 34.69 439 ARG A C 1
ATOM 3329 O O . ARG A 1 439 ? 17.810 11.477 0.256 1.00 34.69 439 ARG A O 1
ATOM 3336 N N . LYS A 1 440 ? 18.120 10.176 -1.564 1.00 36.06 440 LYS A N 1
ATOM 3337 C CA . LYS A 1 440 ? 19.597 10.155 -1.630 1.00 36.06 440 LYS A CA 1
ATOM 3338 C C . LYS A 1 440 ? 20.249 11.483 -1.186 1.00 36.06 440 LYS A C 1
ATOM 3340 O O . LYS A 1 440 ? 20.542 12.326 -2.023 1.00 36.06 440 LYS A O 1
ATOM 3345 N N . THR A 1 441 ? 20.562 11.629 0.100 1.00 30.45 441 THR A N 1
ATOM 3346 C CA . THR A 1 441 ? 21.551 12.617 0.574 1.00 30.45 441 THR A CA 1
ATOM 3347 C C . THR A 1 441 ? 22.923 11.965 0.767 1.00 30.45 441 THR A C 1
ATOM 3349 O O . THR A 1 441 ? 23.935 12.652 0.764 1.00 30.45 441 THR A O 1
ATOM 3352 N N . LEU A 1 442 ? 22.992 10.629 0.850 1.00 31.73 442 LEU A N 1
ATOM 3353 C CA . LEU A 1 442 ? 24.247 9.889 1.056 1.00 31.73 442 LEU A CA 1
ATOM 3354 C C . LEU A 1 442 ? 24.997 9.493 -0.229 1.00 31.73 442 LEU A C 1
ATOM 3356 O O . LEU A 1 442 ? 26.150 9.087 -0.146 1.00 31.73 442 LEU A O 1
ATOM 3360 N N . TYR A 1 443 ? 24.399 9.648 -1.415 1.00 33.84 443 TYR A N 1
ATOM 3361 C CA . TYR A 1 443 ? 25.075 9.335 -2.688 1.00 33.84 443 TYR A CA 1
ATOM 3362 C C . TYR A 1 443 ? 25.850 10.514 -3.300 1.00 33.84 443 TYR A C 1
ATOM 3364 O O . TYR A 1 443 ? 26.566 10.308 -4.270 1.00 33.84 443 TYR A O 1
ATOM 3372 N N . LEU A 1 444 ? 25.753 11.724 -2.734 1.00 31.75 444 LEU A N 1
ATOM 3373 C CA . LEU A 1 444 ? 26.555 12.884 -3.162 1.00 31.75 444 LEU A CA 1
ATOM 3374 C C . LEU A 1 444 ? 27.812 13.107 -2.301 1.00 31.75 444 LEU A C 1
ATOM 3376 O O . LEU A 1 444 ? 28.555 14.047 -2.549 1.00 31.75 444 LEU A O 1
ATOM 3380 N N . ALA A 1 445 ? 28.071 12.247 -1.310 1.00 29.62 445 ALA A N 1
ATOM 3381 C CA . ALA A 1 445 ? 29.287 12.303 -0.490 1.00 29.62 445 ALA A CA 1
ATOM 3382 C C . ALA A 1 445 ? 30.365 11.286 -0.918 1.00 29.62 445 ALA A C 1
ATOM 3384 O O . ALA A 1 445 ? 31.443 11.261 -0.336 1.00 29.62 445 ALA A O 1
ATOM 3385 N N . THR A 1 446 ? 30.084 10.432 -1.909 1.00 35.75 446 THR A N 1
ATOM 3386 C CA . THR A 1 446 ? 31.031 9.418 -2.410 1.00 35.75 446 THR A CA 1
ATOM 3387 C C . THR A 1 446 ? 30.933 9.258 -3.928 1.00 35.75 446 THR A C 1
ATOM 3389 O O . THR A 1 446 ? 30.689 8.178 -4.458 1.00 35.75 446 THR A O 1
ATOM 3392 N N . SER A 1 447 ? 31.136 10.355 -4.642 1.00 26.33 447 SER A N 1
ATOM 3393 C CA . SER A 1 447 ? 31.678 10.319 -6.000 1.00 26.33 447 SER A CA 1
ATOM 3394 C C . SER A 1 447 ? 32.938 11.188 -5.987 1.00 26.33 447 SER A C 1
ATOM 3396 O O . SER A 1 447 ? 32.840 12.302 -5.465 1.00 26.33 447 SER A O 1
ATOM 3398 N N . PRO A 1 448 ? 34.100 10.689 -6.450 1.00 35.59 448 PRO A N 1
ATOM 3399 C CA . PRO A 1 448 ? 35.277 11.531 -6.642 1.00 35.59 448 PRO A CA 1
ATOM 3400 C C . PRO A 1 448 ? 35.009 12.675 -7.625 1.00 35.59 448 PRO A C 1
ATOM 3402 O O . PRO A 1 448 ? 34.119 12.513 -8.497 1.00 35.59 448 PRO A O 1
#

InterPro domains:
  IPR000109 Proton-dependent oligopeptide transporter family [PF00854] (75-431)
  IPR036259 MFS transporter superfamily [G3DSA:1.20.1250.20] (1-437)
  IPR036259 MFS transporter superfamily [SSF103473] (6-432)

Sequence (448 aa):
MFGALACIVIVELCERIGLNTLVSTMKSWLQNQGFSNADSSSVHQIFTLLSFSCCFLGGWLAETKFGRYKTESVPLFLFGVLVLVALGTGGIKPNISPFGADQIDPATEGAEAHKSSFFMYLYLTVNVGCLVAFGFLANGFAGRCRTLAPSAGLPGYIAIEDGFFFCYVLTAGLMATAVAVFFAGTPIYRKESFECASRPVLGPFFSRILEGRGTAKGKISLLGWVLLPTIIVLSILQVFVPWPFLTTLSLAADLLCIGCLCVAHRDNSWLGKPDAVTRCLDIVPVVVVGNVTFDTLYNTMFSYFYEQGCQMDTRVGSDGMQLNAAFFNLGSSIAVVFLTPVIEKAMRSTSGTFKVMCGIFMGAASQLVAAVIEYHRRQAEMTAMSAFWMVIPYAMMGTGEVLCNPVLQYIAYDGADPAYRSLMQALCLFAMGGPPKMRKTLYLATSP

Foldseek 3Di:
DVVVVVVVVVVVVVVCVVVVVCLVCQLVVVVVVVDDNVVSVVVSVVVVVVVVVVVVVLVVCCPPPQHDVRSVPVVVVCCCVVPVVCVVCLVCVLQVLVQVLVQQDPPDDCSVVVNVVVVVVVLLVVLVVLCCCLPPLQCPLQVLQVVPDDPPPDDRPDHNVRSVVVSVVVVVVVVVVVVVVVVVCVVVGDCVSVPDPPDDLVVVLVVLLVVLCVDPLSVLQVLLVVLLVVLVVLLVVCVVPVDPVSQVVSVVSLVSSLVSLQSSLCPVCSSPDDDQSNLLSVLLNVLLCLQQLLLVLLVVCVPVLQVVLVLAQQADDPSRRGHRSSNLLNLLSVLLVPCLVVCCVVCVPPDLSVLSVVLSVLSVVLVVQSVVLVVVSVVDHRHVGHSNSSSVSSSSNSNSCSSRLVSSLCSLQVSHDPSCSSVSNSSSVSSNVYGDDDDPPPVVVPDD

Radius of gyration: 25.31 Å; chains: 1; bounding box: 67×56×73 Å

Organism: Emiliania huxleyi (NCBI:txid2903)

pLDDT: mean 72.5, std 15.49, range [26.33, 96.12]

Secondary structure (DSSP, 8-state):
-HHHHHHHHHHHHHHHHHHHHHHHHHHHHHHHTT--HHHHHHHHHHHHHHHHHHHHHHHHHIIIII-HHHHHHHHHHHHIIIIIIHHHHHHHHHHHHHHHHTTS-TTSTTHHHHHHHHHHHHHHHHHHHHHIIIIIIIIIITTTTTTTSSSS----SS-HHHHHHHHHHHHHHHHHHHHHHHHHHTTTS-GGGG---SS-SHHHHHHHHHHGGGSHHHHHHHHHHHHHHHHHHHHHHHHH---HHHHHHHHHHHHHHHHHHHHHHS-GGGG-S--HHHHHHHTHHHHHHHHHHHHHHHHHIIIIIHHHHTTSB-EETTTTEEPPGGGGGHHHHHHHHHHHHHHHHHTTTS-HHHHHHHHHHHHHHHHHHHHHHHHHHTTS-GGGSBGGGGHHHHHHHHHHHHHHHHHHHHHHHHSS-GGGHHHHHHHHHHHHT-SPP--SSSSSSS--